Protein AF-0000000065853116 (afdb_homodimer)

Structure (mmCIF, N/CA/C/O backbone):
data_AF-0000000065853116-model_v1
#
loop_
_entity.id
_entity.type
_entity.pdbx_description
1 polymer 'Diaminopimelate epimerase'
#
loop_
_atom_site.group_PDB
_atom_site.id
_atom_site.type_symbol
_atom_site.label_atom_id
_atom_site.label_alt_id
_atom_site.label_comp_id
_atom_site.label_asym_id
_atom_site.label_entity_id
_atom_site.label_seq_id
_atom_site.pdbx_PDB_ins_code
_atom_site.Cartn_x
_atom_site.Cartn_y
_atom_site.Cartn_z
_atom_site.occupancy
_atom_site.B_iso_or_equiv
_atom_site.auth_seq_id
_atom_site.auth_comp_id
_atom_site.auth_asym_id
_atom_site.auth_atom_id
_atom_site.pdbx_PDB_model_num
ATOM 1 N N . MET A 1 1 ? -15.156 -11.883 11.867 1 88.25 1 MET A N 1
ATOM 2 C CA . MET A 1 1 ? -15.969 -10.719 12.195 1 88.25 1 MET A CA 1
ATOM 3 C C . MET A 1 1 ? -15.922 -9.688 11.078 1 88.25 1 MET A C 1
ATOM 5 O O . MET A 1 1 ? -14.898 -9.539 10.414 1 88.25 1 MET A O 1
ATOM 9 N N . GLU A 1 2 ? -17.016 -9.008 10.891 1 94.56 2 GLU A N 1
ATOM 10 C CA . GLU A 1 2 ? -17.094 -7.969 9.875 1 94.56 2 GLU A CA 1
ATOM 11 C C . GLU A 1 2 ? -17.078 -6.578 10.5 1 94.56 2 GLU A C 1
ATOM 13 O O . GLU A 1 2 ? -17.859 -6.289 11.406 1 94.56 2 GLU A O 1
ATOM 18 N N . ILE A 1 3 ? -16.188 -5.777 10.094 1 97.81 3 ILE A N 1
ATOM 19 C CA . ILE A 1 3 ? -16.047 -4.422 10.617 1 97.81 3 ILE A CA 1
ATOM 20 C C . ILE A 1 3 ? -16.344 -3.41 9.508 1 97.81 3 ILE A C 1
ATOM 22 O O . ILE A 1 3 ? -15.609 -3.35 8.508 1 97.81 3 ILE A O 1
ATOM 26 N N . LYS A 1 4 ? -17.406 -2.596 9.711 1 98.44 4 LYS A N 1
ATOM 27 C CA . LYS A 1 4 ? -17.656 -1.528 8.742 1 98.44 4 LYS A CA 1
ATOM 28 C C . LYS A 1 4 ? -16.516 -0.498 8.766 1 98.44 4 LYS A C 1
ATOM 30 O O . LYS A 1 4 ? -16.031 -0.136 9.828 1 98.44 4 LYS A O 1
ATOM 35 N N . PHE A 1 5 ? -16.078 -0.016 7.527 1 98.69 5 PHE A N 1
ATOM 36 C CA . PHE A 1 5 ? -14.984 0.952 7.48 1 98.69 5 PHE A CA 1
ATOM 37 C C . PHE A 1 5 ? -15.188 1.94 6.34 1 98.69 5 PHE A C 1
ATOM 39 O O . PHE A 1 5 ? -16 1.706 5.445 1 98.69 5 PHE A O 1
ATOM 46 N N . LYS A 1 6 ? -14.555 3.025 6.418 1 98.69 6 LYS A N 1
ATOM 47 C CA . LYS A 1 6 ? -14.305 3.951 5.316 1 98.69 6 LYS A CA 1
ATOM 48 C C . LYS A 1 6 ? -12.812 4.238 5.164 1 98.69 6 LYS A C 1
ATOM 50 O O . LYS A 1 6 ? -12.102 4.406 6.16 1 98.69 6 LYS A O 1
ATOM 55 N N . LYS A 1 7 ? -12.297 4.23 3.941 1 98.81 7 LYS A N 1
ATOM 56 C CA . LYS A 1 7 ? -10.938 4.656 3.641 1 98.81 7 LYS A CA 1
ATOM 57 C C . LYS A 1 7 ? -10.922 6.059 3.037 1 98.81 7 LYS A C 1
ATOM 59 O O . LYS A 1 7 ? -11.711 6.363 2.141 1 98.81 7 LYS A O 1
ATOM 64 N N . MET A 1 8 ? -10.094 6.898 3.541 1 98.56 8 MET A N 1
ATOM 65 C CA . MET A 1 8 ? -10 8.297 3.146 1 98.56 8 MET A CA 1
ATOM 66 C C . MET A 1 8 ? -8.547 8.742 3.033 1 98.56 8 MET A C 1
ATOM 68 O O . MET A 1 8 ? -7.645 8.062 3.516 1 98.56 8 MET A O 1
ATOM 72 N N . HIS A 1 9 ? -8.352 9.867 2.377 1 98.06 9 HIS A N 1
ATOM 73 C CA . HIS A 1 9 ? -7.012 10.445 2.412 1 98.06 9 HIS A CA 1
ATOM 74 C C . HIS A 1 9 ? -7.07 11.969 2.508 1 98.06 9 HIS A C 1
ATOM 76 O O . HIS A 1 9 ? -8.023 12.586 2.031 1 98.06 9 HIS A O 1
ATOM 82 N N . GLY A 1 10 ? -6.184 12.531 3.176 1 97.69 10 GLY A N 1
ATOM 83 C CA . GLY A 1 10 ? -5.863 13.953 3.166 1 97.69 10 GLY A CA 1
ATOM 84 C C . GLY A 1 10 ? -4.578 14.266 2.422 1 97.69 10 GLY A C 1
ATOM 85 O O . GLY A 1 10 ? -3.49 14.211 2.998 1 97.69 10 GLY A O 1
ATOM 86 N N . THR A 1 11 ? -4.758 14.633 1.209 1 97.06 11 THR A N 1
ATOM 87 C CA . THR A 1 11 ? -3.641 14.945 0.327 1 97.06 11 THR A CA 1
ATOM 88 C C . THR A 1 11 ? -2.678 13.766 0.232 1 97.06 11 THR A C 1
ATOM 90 O O . THR A 1 11 ? -1.46 13.945 0.316 1 97.06 11 THR A O 1
ATOM 93 N N . GLY A 1 12 ? -3.174 12.578 0.179 1 96.81 12 GLY A N 1
ATOM 94 C CA . GLY A 1 12 ? -2.365 11.398 -0.083 1 96.81 12 GLY A CA 1
ATOM 95 C C . GLY A 1 12 ? -2.016 10.625 1.173 1 96.81 12 GLY A C 1
ATOM 96 O O . GLY A 1 12 ? -1.576 9.477 1.098 1 96.81 12 GLY A O 1
ATOM 97 N N . ASN A 1 13 ? -2.045 11.25 2.359 1 96.75 13 ASN A N 1
ATOM 98 C CA . ASN A 1 13 ? -1.988 10.531 3.629 1 96.75 13 ASN A CA 1
ATOM 99 C C . ASN A 1 13 ? -3.316 9.852 3.949 1 96.75 13 ASN A C 1
ATOM 101 O O . ASN A 1 13 ? -4.336 10.523 4.129 1 96.75 13 ASN A O 1
ATOM 105 N N . ASP A 1 14 ? -3.299 8.461 3.945 1 97.88 14 ASP A N 1
ATOM 106 C CA . ASP A 1 14 ? -4.586 7.777 3.928 1 97.88 14 ASP A CA 1
ATOM 107 C C . ASP A 1 14 ? -4.828 7.023 5.234 1 97.88 14 ASP A C 1
ATOM 109 O O . ASP A 1 14 ? -3.877 6.637 5.918 1 97.88 14 ASP A O 1
ATOM 113 N N . PHE A 1 15 ? -6.172 6.848 5.535 1 98.56 15 PHE A N 1
ATOM 114 C CA . PHE A 1 15 ? -6.598 6.336 6.832 1 98.56 15 PHE A CA 1
ATOM 115 C C . PHE A 1 15 ? -7.828 5.445 6.688 1 98.56 15 PHE A C 1
ATOM 117 O O . PHE A 1 15 ? -8.641 5.648 5.785 1 98.56 15 PHE A O 1
ATOM 124 N N . ILE A 1 16 ? -7.898 4.5 7.586 1 98.81 16 ILE A N 1
ATOM 125 C CA . ILE A 1 16 ? -9.117 3.719 7.773 1 98.81 16 ILE A CA 1
ATOM 126 C C . ILE A 1 16 ? -9.906 4.27 8.961 1 98.81 16 ILE A C 1
ATOM 128 O O . ILE A 1 16 ? -9.344 4.469 10.047 1 98.81 16 ILE A O 1
ATOM 132 N N . MET A 1 17 ? -11.172 4.566 8.719 1 98.75 17 MET A N 1
ATOM 133 C CA . MET A 1 17 ? -12.078 5.062 9.742 1 98.75 17 MET A CA 1
ATOM 134 C C . MET A 1 17 ? -13.062 3.98 10.172 1 98.75 17 MET A C 1
ATOM 136 O O . MET A 1 17 ? -13.695 3.346 9.328 1 98.75 17 MET A O 1
ATOM 140 N N . ILE A 1 18 ? -13.219 3.795 11.469 1 98.62 18 ILE A N 1
ATOM 141 C CA . ILE A 1 18 ? -14.25 2.881 11.945 1 98.62 18 ILE A CA 1
ATOM 142 C C . ILE A 1 18 ? -14.961 3.484 13.156 1 98.62 18 ILE A C 1
ATOM 144 O O . ILE A 1 18 ? -14.414 4.359 13.828 1 98.62 18 ILE A O 1
ATOM 148 N N . TYR A 1 19 ? -16.172 3.016 13.398 1 98.44 19 TYR A N 1
ATOM 149 C CA . TYR A 1 19 ? -16.875 3.322 14.633 1 98.44 19 TYR A CA 1
ATOM 150 C C . TYR A 1 19 ? -16.438 2.396 15.758 1 98.44 19 TYR A C 1
ATOM 152 O O . TYR A 1 19 ? -16.219 1.2 15.539 1 98.44 19 TYR A O 1
ATOM 160 N N . TYR A 1 20 ? -16.344 2.969 16.875 1 98.19 20 TYR A N 1
ATOM 161 C CA . TYR A 1 20 ? -16.062 2.146 18.062 1 98.19 20 TYR A CA 1
ATOM 162 C C . TYR A 1 20 ? -17.062 0.993 18.156 1 98.19 20 TYR A C 1
ATOM 164 O O . TYR A 1 20 ? -16.672 -0.134 18.484 1 98.19 20 TYR A O 1
ATOM 172 N N . GLU A 1 21 ? -18.297 1.198 17.828 1 97.19 21 GLU A N 1
ATOM 173 C CA . GLU A 1 21 ? -19.375 0.216 17.953 1 97.19 21 GLU A CA 1
ATOM 174 C C . GLU A 1 21 ? -19.141 -0.973 17.016 1 97.19 21 GLU A C 1
ATOM 176 O O . GLU A 1 21 ? -19.625 -2.076 17.281 1 97.19 21 GLU A O 1
ATOM 181 N N . ASP A 1 22 ? -18.438 -0.787 15.938 1 96.5 22 ASP A N 1
ATOM 182 C CA . ASP A 1 22 ? -18.188 -1.862 14.984 1 96.5 22 ASP A CA 1
ATOM 183 C C . ASP A 1 22 ? -17.047 -2.766 15.445 1 96.5 22 ASP A C 1
ATOM 185 O O . ASP A 1 22 ? -16.891 -3.883 14.945 1 96.5 22 ASP A O 1
ATOM 189 N N . TYR A 1 23 ? -16.25 -2.281 16.359 1 96.81 23 TYR A N 1
ATOM 190 C CA . TYR A 1 23 ? -15.164 -3.047 16.969 1 96.81 23 TYR A CA 1
ATOM 191 C C . TYR A 1 23 ? -14.891 -2.57 18.391 1 96.81 23 TYR A C 1
ATOM 193 O O . TYR A 1 23 ? -13.859 -1.96 18.672 1 96.81 23 TYR A O 1
ATOM 201 N N . PRO A 1 24 ? -15.727 -2.918 19.359 1 96.06 24 PRO A N 1
ATOM 202 C CA . PRO A 1 24 ? -15.656 -2.369 20.719 1 96.06 24 PRO A CA 1
ATOM 203 C C . PRO A 1 24 ? -14.641 -3.096 21.594 1 96.06 24 PRO A C 1
ATOM 205 O O . PRO A 1 24 ? -14.945 -3.449 22.734 1 96.06 24 PRO A O 1
ATOM 208 N N . PHE A 1 25 ? -13.406 -3.342 21.094 1 96 25 PHE A N 1
ATOM 209 C CA . PHE A 1 25 ? -12.336 -4.031 21.812 1 96 25 PHE A CA 1
ATOM 210 C C . PHE A 1 25 ? -11.086 -3.166 21.875 1 96 25 PHE A C 1
ATOM 212 O O . PHE A 1 25 ? -10.086 -3.457 21.219 1 96 25 PHE A O 1
ATOM 219 N N . GLU A 1 26 ? -11.102 -2.191 22.75 1 95.69 26 GLU A N 1
ATOM 220 C CA . GLU A 1 26 ? -10.055 -1.177 22.844 1 95.69 26 GLU A CA 1
ATOM 221 C C . GLU A 1 26 ? -8.688 -1.813 23.062 1 95.69 26 GLU A C 1
ATOM 223 O O . GLU A 1 26 ? -7.672 -1.307 22.578 1 95.69 26 GLU A O 1
ATOM 228 N N . GLN A 1 27 ? -8.641 -2.891 23.781 1 95.69 27 GLN A N 1
ATOM 229 C CA . GLN A 1 27 ? -7.383 -3.555 24.109 1 95.69 27 GLN A CA 1
ATOM 230 C C . GLN A 1 27 ? -6.73 -4.133 22.844 1 95.69 27 GLN A C 1
ATOM 232 O O . GLN A 1 27 ? -5.559 -4.52 22.875 1 95.69 27 GLN A O 1
ATOM 237 N N . HIS A 1 28 ? -7.488 -4.211 21.75 1 96.62 28 HIS A N 1
ATOM 238 C CA . HIS A 1 28 ? -6.965 -4.828 20.547 1 96.62 28 HIS A CA 1
ATOM 239 C C . HIS A 1 28 ? -6.809 -3.805 19.422 1 96.62 28 HIS A C 1
ATOM 241 O O . HIS A 1 28 ? -6.602 -4.168 18.266 1 96.62 28 HIS A O 1
ATOM 247 N N . PHE A 1 29 ? -6.898 -2.496 19.75 1 97.75 29 PHE A N 1
ATOM 248 C CA . PHE A 1 29 ? -6.816 -1.467 18.719 1 97.75 29 PHE A CA 1
ATOM 249 C C . PHE A 1 29 ? -5.453 -1.484 18.031 1 97.75 29 PHE A C 1
ATOM 251 O O . PHE A 1 29 ? -5.355 -1.314 16.828 1 97.75 29 PHE A O 1
ATOM 258 N N . ASN A 1 30 ? -4.387 -1.669 18.812 1 97.75 30 ASN A N 1
ATOM 259 C CA . ASN A 1 30 ? -3.035 -1.712 18.266 1 97.75 30 ASN A CA 1
ATOM 260 C C . ASN A 1 30 ? -2.881 -2.838 17.25 1 97.75 30 ASN A C 1
ATOM 262 O O . ASN A 1 30 ? -2.33 -2.633 16.172 1 97.75 30 ASN A O 1
ATOM 266 N N . GLN A 1 31 ? -3.377 -3.984 17.625 1 97.38 31 GLN A N 1
ATOM 267 C CA . GLN A 1 31 ? -3.291 -5.137 16.734 1 97.38 31 GLN A CA 1
ATOM 268 C C . GLN A 1 31 ? -4.156 -4.938 15.484 1 97.38 31 GLN A C 1
ATOM 270 O O . GLN A 1 31 ? -3.742 -5.277 14.375 1 97.38 31 GLN A O 1
ATOM 275 N N . LEU A 1 32 ? -5.367 -4.414 15.68 1 97.75 32 LEU A N 1
ATOM 276 C CA . LEU A 1 32 ? -6.254 -4.141 14.555 1 97.75 32 LEU A CA 1
ATOM 277 C C . LEU A 1 32 ? -5.586 -3.205 13.555 1 97.75 32 LEU A C 1
ATOM 279 O O . LEU A 1 32 ? -5.664 -3.422 12.344 1 97.75 32 LEU A O 1
ATOM 283 N N . ALA A 1 33 ? -4.922 -2.207 14.078 1 98.12 33 ALA A N 1
ATOM 284 C CA . ALA A 1 33 ? -4.25 -1.241 13.219 1 98.12 33 ALA A CA 1
ATOM 285 C C . ALA A 1 33 ? -3.211 -1.928 12.336 1 98.12 33 ALA A C 1
ATOM 287 O O . ALA A 1 33 ? -3.158 -1.685 11.125 1 98.12 33 ALA A O 1
ATOM 288 N N . LYS A 1 34 ? -2.41 -2.791 12.93 1 97.62 34 LYS A N 1
ATOM 289 C CA . LYS A 1 34 ? -1.388 -3.516 12.18 1 97.62 34 LYS A CA 1
ATOM 290 C C . LYS A 1 34 ? -2.014 -4.367 11.078 1 97.62 34 LYS A C 1
ATOM 292 O O . LYS A 1 34 ? -1.512 -4.398 9.953 1 97.62 34 LYS A O 1
ATOM 297 N N . GLU A 1 35 ? -3.109 -4.977 11.352 1 97.38 35 GLU A N 1
ATOM 298 C CA . GLU A 1 35 ? -3.738 -5.902 10.422 1 97.38 35 GLU A CA 1
ATOM 299 C C . GLU A 1 35 ? -4.445 -5.156 9.289 1 97.38 35 GLU A C 1
ATOM 301 O O . GLU A 1 35 ? -4.219 -5.441 8.117 1 97.38 35 GLU A O 1
ATOM 306 N N . VAL A 1 36 ? -5.246 -4.168 9.664 1 98.12 36 VAL A N 1
ATOM 307 C CA . VAL A 1 36 ? -6.109 -3.514 8.688 1 98.12 36 VAL A CA 1
ATOM 308 C C . VAL A 1 36 ? -5.277 -2.607 7.785 1 98.12 36 VAL A C 1
ATOM 310 O O . VAL A 1 36 ? -5.578 -2.455 6.598 1 98.12 36 VAL A O 1
ATOM 313 N N . CYS A 1 37 ? -4.18 -2.09 8.312 1 98.12 37 CYS A N 1
ATOM 314 C CA . CYS A 1 37 ? -3.369 -1.147 7.551 1 98.12 37 CYS A CA 1
ATOM 315 C C . CYS A 1 37 ? -2.344 -1.879 6.695 1 98.12 37 CYS A C 1
ATOM 317 O O . CYS A 1 37 ? -1.676 -1.268 5.859 1 98.12 37 CYS A O 1
ATOM 319 N N . HIS A 1 38 ? -2.213 -3.189 6.867 1 97.31 38 HIS A N 1
ATOM 320 C CA . HIS A 1 38 ? -1.254 -3.938 6.062 1 97.31 38 HIS A CA 1
ATOM 321 C C . HIS A 1 38 ? -1.649 -3.936 4.59 1 97.31 38 HIS A C 1
ATOM 323 O O . HIS A 1 38 ? -2.748 -4.371 4.238 1 97.31 38 HIS A O 1
ATOM 329 N N . ARG A 1 39 ? -0.796 -3.516 3.762 1 96.88 39 ARG A N 1
ATOM 330 C CA . ARG A 1 39 ? -1.109 -3.234 2.365 1 96.88 39 ARG A CA 1
ATOM 331 C C . ARG A 1 39 ? -1.479 -4.516 1.62 1 96.88 39 ARG A C 1
ATOM 333 O O . ARG A 1 39 ? -2.32 -4.492 0.719 1 96.88 39 ARG A O 1
ATOM 340 N N . HIS A 1 40 ? -0.944 -5.652 1.996 1 97.25 40 HIS A N 1
ATOM 341 C CA . HIS A 1 40 ? -1.102 -6.875 1.223 1 97.25 40 HIS A CA 1
ATOM 342 C C . HIS A 1 40 ? -2.125 -7.809 1.866 1 97.25 40 HIS A C 1
ATOM 344 O O . HIS A 1 40 ? -2.844 -8.523 1.167 1 97.25 40 HIS A O 1
ATOM 350 N N . PHE A 1 41 ? -2.17 -7.82 3.186 1 97.44 41 PHE A N 1
ATOM 351 C CA . PHE A 1 41 ? -3.02 -8.773 3.893 1 97.44 41 PHE A CA 1
ATOM 352 C C . PHE A 1 41 ? -4.234 -8.07 4.488 1 97.44 41 PHE A C 1
ATOM 354 O O . PHE A 1 41 ? -5.176 -8.727 4.945 1 97.44 41 PHE A O 1
ATOM 361 N N . GLY A 1 42 ? -4.215 -6.734 4.52 1 98.06 42 GLY A N 1
ATOM 362 C CA . GLY A 1 42 ? -5.305 -5.879 4.957 1 98.06 42 GLY A CA 1
ATOM 363 C C . GLY A 1 42 ? -5.766 -4.91 3.885 1 98.06 42 GLY A C 1
ATOM 364 O O . GLY A 1 42 ? -5.469 -5.098 2.703 1 98.06 42 GLY A O 1
ATOM 365 N N . ILE A 1 43 ? -6.512 -3.898 4.289 1 98.5 43 ILE A N 1
ATOM 366 C CA . ILE A 1 43 ? -7 -2.891 3.355 1 98.5 43 ILE A CA 1
ATOM 367 C C . ILE A 1 43 ? -5.836 -2.041 2.855 1 98.5 43 ILE A C 1
ATOM 369 O O . ILE A 1 43 ? -5.691 -1.818 1.651 1 98.5 43 ILE A O 1
ATOM 373 N N . GLY A 1 44 ? -4.977 -1.676 3.748 1 98.31 44 GLY A N 1
ATOM 374 C CA . GLY A 1 44 ? -3.846 -0.817 3.424 1 98.31 44 GLY A CA 1
ATOM 375 C C . GLY A 1 44 ? -4.109 0.648 3.715 1 98.31 44 GLY A C 1
ATOM 376 O O . GLY A 1 44 ? -4.996 1.256 3.109 1 98.31 44 GLY A O 1
ATOM 377 N N . ALA A 1 45 ? -3.324 1.209 4.605 1 98.25 45 ALA A N 1
ATOM 378 C CA . ALA A 1 45 ? -3.416 2.621 4.973 1 98.25 45 ALA A CA 1
ATOM 379 C C . ALA A 1 45 ? -2.236 3.041 5.844 1 98.25 45 ALA A C 1
ATOM 381 O O . ALA A 1 45 ? -1.469 2.195 6.309 1 98.25 45 ALA A O 1
ATOM 382 N N . ASP A 1 46 ? -2.113 4.332 6.047 1 96.69 46 ASP A N 1
ATOM 383 C CA . ASP A 1 46 ? -1.077 4.875 6.922 1 96.69 46 ASP A CA 1
ATOM 384 C C . ASP A 1 46 ? -1.479 4.758 8.391 1 96.69 46 ASP A C 1
ATOM 386 O O . ASP A 1 46 ? -0.622 4.77 9.273 1 96.69 46 ASP A O 1
ATOM 390 N N . GLY A 1 47 ? -2.809 4.684 8.586 1 97.56 47 GLY A N 1
ATOM 391 C CA . GLY A 1 47 ? -3.242 4.578 9.969 1 97.56 47 GLY A CA 1
ATOM 392 C C . GLY A 1 47 ? -4.711 4.23 10.109 1 97.56 47 GLY A C 1
ATOM 393 O O . GLY A 1 47 ? -5.445 4.207 9.125 1 97.56 47 GLY A O 1
ATOM 394 N N . LEU A 1 48 ? -5.086 3.953 11.367 1 98.5 48 LEU A N 1
ATOM 395 C CA . LEU A 1 48 ? -6.449 3.623 11.766 1 98.5 48 LEU A CA 1
ATOM 396 C C . LEU A 1 48 ? -6.992 4.656 12.75 1 98.5 48 LEU A C 1
ATOM 398 O O . LEU A 1 48 ? -6.312 5.02 13.711 1 98.5 48 LEU A O 1
ATOM 402 N N . MET A 1 49 ? -8.164 5.137 12.469 1 98.62 49 MET A N 1
ATOM 403 C CA . MET A 1 49 ? -8.836 6.055 13.383 1 98.62 49 MET A CA 1
ATOM 404 C C . MET A 1 49 ? -10.195 5.5 13.805 1 98.62 49 MET A C 1
ATOM 406 O O . MET A 1 49 ? -10.969 5.035 12.969 1 98.62 49 MET A O 1
ATOM 410 N N . ILE A 1 50 ? -10.445 5.555 15.039 1 98.69 50 ILE A N 1
ATOM 411 C CA . ILE A 1 50 ? -11.688 5.062 15.625 1 98.69 50 ILE A CA 1
ATOM 412 C C . ILE A 1 50 ? -12.469 6.223 16.234 1 98.69 50 ILE A C 1
ATOM 414 O O . ILE A 1 50 ? -11.922 7.008 17.016 1 98.69 50 ILE A O 1
ATOM 418 N N . VAL A 1 51 ? -13.672 6.355 15.859 1 98.5 51 VAL A N 1
ATOM 419 C CA . VAL A 1 51 ? -14.547 7.387 16.406 1 98.5 51 VAL A CA 1
ATOM 420 C C . VAL A 1 51 ? -15.258 6.855 17.641 1 98.5 51 VAL A C 1
ATOM 422 O O . VAL A 1 51 ? -15.883 5.793 17.609 1 98.5 51 VAL A O 1
ATOM 425 N N . LYS A 1 52 ? -15.172 7.605 18.625 1 97.94 52 LYS A N 1
ATOM 426 C CA . LYS A 1 52 ? -15.773 7.25 19.906 1 97.94 52 LYS A CA 1
ATOM 427 C C . LYS A 1 52 ? -16.516 8.438 20.516 1 97.94 52 LYS A C 1
ATOM 429 O O . LYS A 1 52 ? -16.297 9.586 20.109 1 97.94 52 LYS A O 1
ATOM 434 N N . GLU A 1 53 ? -17.359 8.125 21.469 1 97.5 53 GLU A N 1
ATOM 435 C CA . GLU A 1 53 ? -17.969 9.195 22.266 1 97.5 53 GLU A CA 1
ATOM 436 C C . GLU A 1 53 ? -16.953 9.844 23.188 1 97.5 53 GLU A C 1
ATOM 438 O O . GLU A 1 53 ? -15.969 9.211 23.578 1 97.5 53 GLU A O 1
ATOM 443 N N . SER A 1 54 ? -17.25 11.094 23.438 1 98.06 54 SER A N 1
ATOM 444 C CA . SER A 1 54 ? -16.359 11.836 24.344 1 98.06 54 SER A CA 1
ATOM 445 C C . SER A 1 54 ? -17.141 12.484 25.484 1 98.06 54 SER A C 1
ATOM 447 O O . SER A 1 54 ? -18.281 12.93 25.281 1 98.06 54 SER A O 1
ATOM 449 N N . SER A 1 55 ? -16.516 12.57 26.625 1 97.81 55 SER A N 1
ATOM 450 C CA . SER A 1 55 ? -17.109 13.273 27.75 1 97.81 55 SER A CA 1
ATOM 451 C C . SER A 1 55 ? -16.641 14.727 27.797 1 97.81 55 SER A C 1
ATOM 453 O O . SER A 1 55 ? -17.203 15.539 28.531 1 97.81 55 SER A O 1
ATOM 455 N N . VAL A 1 56 ? -15.727 15.172 27.016 1 98.06 56 VAL A N 1
ATOM 456 C CA . VAL A 1 56 ? -15.133 16.5 27.172 1 98.06 56 VAL A CA 1
ATOM 457 C C . VAL A 1 56 ? -15.195 17.25 25.859 1 98.06 56 VAL A C 1
ATOM 459 O O . VAL A 1 56 ? -14.852 18.438 25.797 1 98.06 56 VAL A O 1
ATOM 462 N N . ALA A 1 57 ? -15.516 16.609 24.766 1 98.25 57 ALA A N 1
ATOM 463 C CA . ALA A 1 57 ? -15.625 17.203 23.438 1 98.25 57 ALA A CA 1
ATOM 464 C C . ALA A 1 57 ? -16.844 16.656 22.688 1 98.25 57 ALA A C 1
ATOM 466 O O . ALA A 1 57 ? -17.594 15.844 23.234 1 98.25 57 ALA A O 1
ATOM 467 N N . ASP A 1 58 ? -17.047 17.109 21.453 1 98.31 58 ASP A N 1
ATOM 468 C CA . ASP A 1 58 ? -18.172 16.625 20.672 1 98.31 58 ASP A CA 1
ATOM 469 C C . ASP A 1 58 ? -17.984 15.156 20.281 1 98.31 58 ASP A C 1
ATOM 471 O O . ASP A 1 58 ? -18.969 14.414 20.156 1 98.31 58 ASP A O 1
ATOM 475 N N . VAL A 1 59 ? -16.766 14.789 20.031 1 98.38 59 VAL A N 1
ATOM 476 C CA . VAL A 1 59 ? -16.422 13.43 19.641 1 98.38 59 VAL A CA 1
ATOM 477 C C . VAL A 1 59 ? -14.977 13.125 20.016 1 98.38 59 VAL A C 1
ATOM 479 O O . VAL A 1 59 ? -14.203 14.039 20.297 1 98.38 59 VAL A O 1
ATOM 482 N N . GLN A 1 60 ? -14.625 11.844 20.047 1 98.25 60 GLN A N 1
ATOM 483 C CA . GLN A 1 60 ? -13.266 11.422 20.359 1 98.25 60 GLN A CA 1
ATOM 484 C C . GLN A 1 60 ? -12.656 10.641 19.203 1 98.25 60 GLN A C 1
ATOM 486 O O . GLN A 1 60 ? -13.328 9.812 18.578 1 98.25 60 GLN A O 1
ATOM 491 N N . MET A 1 61 ? -11.406 10.93 18.953 1 98 61 MET A N 1
ATOM 492 C CA . MET A 1 61 ? -10.617 10.234 17.953 1 98 61 MET A CA 1
ATOM 493 C C . MET A 1 61 ? -9.516 9.406 18.594 1 98 61 MET A C 1
ATOM 495 O O . MET A 1 61 ? -8.633 9.953 19.266 1 98 61 MET A O 1
ATOM 499 N N . LYS A 1 62 ? -9.547 8.141 18.438 1 98.19 62 LYS A N 1
ATOM 500 C CA . LYS A 1 62 ? -8.391 7.277 18.703 1 98.19 62 LYS A CA 1
ATOM 501 C C . LYS A 1 62 ? -7.617 6.988 17.422 1 98.19 62 LYS A C 1
ATOM 503 O O . LYS A 1 62 ? -8.172 6.441 16.469 1 98.19 62 LYS A O 1
ATOM 508 N N . TYR A 1 63 ? -6.375 7.359 17.438 1 97.75 63 TYR A N 1
ATOM 509 C CA . TYR A 1 63 ? -5.566 7.258 16.234 1 97.75 63 TYR A CA 1
ATOM 510 C C . TYR A 1 63 ? -4.395 6.309 16.438 1 97.75 63 TYR A C 1
ATOM 512 O O . TYR A 1 63 ? -3.637 6.445 17.391 1 97.75 63 TYR A O 1
ATOM 520 N N . PHE A 1 64 ? -4.219 5.352 15.531 1 97.88 64 PHE A N 1
ATOM 521 C CA . PHE A 1 64 ? -3.111 4.402 15.547 1 97.88 64 PHE A CA 1
ATOM 522 C C . PHE A 1 64 ? -2.375 4.41 14.219 1 97.88 64 PHE A C 1
ATOM 524 O O . PHE A 1 64 ? -3 4.395 13.156 1 97.88 64 PHE A O 1
ATOM 531 N N . ASN A 1 65 ? -1.042 4.43 14.273 1 95.44 65 ASN A N 1
ATOM 532 C CA . ASN A 1 65 ? -0.222 4.246 13.086 1 95.44 65 ASN A CA 1
ATOM 533 C C . ASN A 1 65 ? -0.319 2.816 12.555 1 95.44 65 ASN A C 1
ATOM 535 O O . ASN A 1 65 ? -0.797 1.922 13.25 1 95.44 65 ASN A O 1
ATOM 539 N N . SER A 1 66 ? 0.205 2.617 11.359 1 96.81 66 SER A N 1
ATOM 540 C CA . SER A 1 66 ? 0.135 1.305 10.727 1 96.81 66 SER A CA 1
ATOM 541 C C . SER A 1 66 ? 0.966 0.278 11.492 1 96.81 66 SER A C 1
ATOM 543 O O . SER A 1 66 ? 0.764 -0.929 11.336 1 96.81 66 SER A O 1
ATOM 545 N N . ASP A 1 67 ? 1.855 0.733 12.367 1 95.81 67 ASP A N 1
ATOM 546 C CA . ASP A 1 67 ? 2.666 -0.199 13.148 1 95.81 67 ASP A CA 1
ATOM 547 C C . ASP A 1 67 ? 1.995 -0.533 14.477 1 95.81 67 ASP A C 1
ATOM 549 O O . ASP A 1 67 ? 2.561 -1.257 15.297 1 95.81 67 ASP A O 1
ATOM 553 N N . GLY A 1 68 ? 0.908 0.06 14.68 1 97 68 GLY A N 1
ATOM 554 C CA . GLY A 1 68 ? 0.132 -0.261 15.867 1 97 68 GLY A CA 1
ATOM 555 C C . GLY A 1 68 ? 0.332 0.73 17 1 97 68 GLY A C 1
ATOM 556 O O . GLY A 1 68 ? -0.388 0.692 18 1 97 68 GLY A O 1
ATOM 557 N N . SER A 1 69 ? 1.269 1.627 16.844 1 95.56 69 SER A N 1
ATOM 558 C CA . SER A 1 69 ? 1.494 2.609 17.906 1 95.56 69 SER A CA 1
ATOM 559 C C . SER A 1 69 ? 0.39 3.662 17.922 1 95.56 69 SER A C 1
ATOM 561 O O . SER A 1 69 ? -0.06 4.117 16.875 1 95.56 69 SER A O 1
ATOM 563 N N . GLU A 1 70 ? -0.04 3.965 19.078 1 95.56 70 GLU A N 1
ATOM 564 C CA . GLU A 1 70 ? -1.02 5.039 19.219 1 95.56 70 GLU A CA 1
ATOM 565 C C . GLU A 1 70 ? -0.369 6.406 19.031 1 95.56 70 GLU A C 1
ATOM 567 O O . GLU A 1 70 ? 0.734 6.648 19.516 1 95.56 70 GLU A O 1
ATOM 572 N N . ALA A 1 71 ? -0.998 7.223 18.297 1 90.44 71 ALA A N 1
ATOM 573 C CA . ALA A 1 71 ? -0.445 8.539 18 1 90.44 71 ALA A CA 1
ATOM 574 C C . ALA A 1 71 ? -1.392 9.648 18.469 1 90.44 71 ALA A C 1
ATOM 576 O O . ALA A 1 71 ? -2.584 9.406 18.672 1 90.44 71 ALA A O 1
ATOM 577 N N . GLY A 1 72 ? -0.827 10.766 18.703 1 83.38 72 GLY A N 1
ATOM 578 C CA . GLY A 1 72 ? -1.604 11.883 19.219 1 83.38 72 GLY A CA 1
ATOM 579 C C . GLY A 1 72 ? -2.469 12.547 18.172 1 83.38 72 GLY A C 1
ATOM 580 O O . GLY A 1 72 ? -3.697 12.562 18.281 1 83.38 72 GLY A O 1
ATOM 581 N N . MET A 1 73 ? -1.812 13.305 17.344 1 76.94 73 MET A N 1
ATOM 582 C CA . MET A 1 73 ? -2.549 14.047 16.328 1 76.94 73 MET A CA 1
ATOM 583 C C . MET A 1 73 ? -1.789 14.055 15.008 1 76.94 73 MET A C 1
ATOM 585 O O . MET A 1 73 ? -0.557 14.078 14.992 1 76.94 73 MET A O 1
ATOM 589 N N . CYS A 1 74 ? -2.547 13.93 13.938 1 88.38 74 CYS A N 1
ATOM 590 C CA . CYS A 1 74 ? -2.082 14.031 12.562 1 88.38 74 CYS A CA 1
ATOM 591 C C . CYS A 1 74 ? -2.912 15.039 11.773 1 88.38 74 CYS A C 1
ATOM 593 O O . CYS A 1 74 ? -4.125 14.867 11.633 1 88.38 74 CYS A O 1
ATOM 595 N N . GLY A 1 75 ? -2.268 16.078 11.289 1 92.06 75 GLY A N 1
ATOM 596 C CA . GLY A 1 75 ? -2.982 17.125 10.578 1 92.06 75 GLY A CA 1
ATOM 597 C C . GLY A 1 75 ? -3.811 16.594 9.422 1 92.06 75 GLY A C 1
ATOM 598 O O . GLY A 1 75 ? -4.938 17.047 9.203 1 92.06 75 GLY A O 1
ATOM 599 N N . ASN A 1 76 ? -3.277 15.711 8.688 1 95.12 76 ASN A N 1
ATOM 600 C CA . ASN A 1 76 ? -4 15.109 7.566 1 95.12 76 ASN A CA 1
ATOM 601 C C . ASN A 1 76 ? -5.137 14.211 8.055 1 95.12 76 ASN A C 1
ATOM 603 O O . ASN A 1 76 ? -6.246 14.273 7.52 1 95.12 76 ASN A O 1
ATOM 607 N N . GLY A 1 77 ? -4.832 13.477 9.086 1 96.62 77 GLY A N 1
ATOM 608 C CA . GLY A 1 77 ? -5.805 12.539 9.609 1 96.62 77 GLY A CA 1
ATOM 609 C C . GLY A 1 77 ? -7.016 13.211 10.227 1 96.62 77 GLY A C 1
ATOM 610 O O . GLY A 1 77 ? -8.148 12.766 10.039 1 96.62 77 GLY A O 1
ATOM 611 N N . ILE A 1 78 ? -6.738 14.234 10.977 1 97.06 78 ILE A N 1
ATOM 612 C CA . ILE A 1 78 ? -7.844 14.883 11.68 1 97.06 78 ILE A CA 1
ATOM 613 C C . ILE A 1 78 ? -8.773 15.547 10.672 1 97.06 78 ILE A C 1
ATOM 615 O O . ILE A 1 78 ? -9.977 15.688 10.922 1 97.06 78 ILE A O 1
ATOM 619 N N . ARG A 1 79 ? -8.234 15.969 9.531 1 98.12 79 ARG A N 1
ATOM 620 C CA . ARG A 1 79 ? -9.109 16.484 8.484 1 98.12 79 ARG A CA 1
ATOM 621 C C . ARG A 1 79 ? -10.023 15.383 7.941 1 98.12 79 ARG A C 1
ATOM 623 O O . ARG A 1 79 ? -11.219 15.602 7.754 1 98.12 79 ARG A O 1
ATOM 630 N N . CYS A 1 80 ? -9.453 14.211 7.703 1 98.5 80 CYS A N 1
ATOM 631 C CA . CYS A 1 80 ? -10.266 13.07 7.281 1 98.5 80 CYS A CA 1
ATOM 632 C C . CYS A 1 80 ? -11.312 12.727 8.336 1 98.5 80 CYS A C 1
ATOM 634 O O . CYS A 1 80 ? -12.477 12.477 8.008 1 98.5 80 CYS A O 1
ATOM 636 N N . PHE A 1 81 ? -10.867 12.75 9.609 1 98.56 81 PHE A N 1
ATOM 637 C CA . PHE A 1 81 ? -11.758 12.43 10.727 1 98.56 81 PHE A CA 1
ATOM 638 C C . PHE A 1 81 ? -12.922 13.414 10.789 1 98.56 81 PHE A C 1
ATOM 640 O O . PHE A 1 81 ? -14.07 13.008 10.945 1 98.56 81 PHE A O 1
ATOM 647 N N . ALA A 1 82 ? -12.633 14.648 10.641 1 98.5 82 ALA A N 1
ATOM 648 C CA . ALA A 1 82 ? -13.656 15.688 10.664 1 98.5 82 ALA A CA 1
ATOM 649 C C . ALA A 1 82 ? -14.68 15.477 9.555 1 98.5 82 ALA A C 1
ATOM 651 O O . ALA A 1 82 ? -15.883 15.562 9.789 1 98.5 82 ALA A O 1
ATOM 652 N N . LYS A 1 83 ? -14.18 15.281 8.344 1 98.56 83 LYS A N 1
ATOM 653 C CA . LYS A 1 83 ? -15.086 15 7.238 1 98.56 83 LYS A CA 1
ATOM 654 C C . LYS A 1 83 ? -15.977 13.797 7.539 1 98.56 83 LYS A C 1
ATOM 656 O O . LYS A 1 83 ? -17.188 13.836 7.301 1 98.56 83 LYS A O 1
ATOM 661 N N . PHE A 1 84 ? -15.391 12.758 8.055 1 98.62 84 PHE A N 1
ATOM 662 C CA . PHE A 1 84 ? -16.109 11.516 8.344 1 98.62 84 PHE A CA 1
ATOM 663 C C . PHE A 1 84 ? -17.25 11.766 9.328 1 98.62 84 PHE A C 1
ATOM 665 O O . PHE A 1 84 ? -18.391 11.43 9.039 1 98.62 84 PHE A O 1
ATOM 672 N N . VAL A 1 85 ? -16.938 12.383 10.461 1 98.5 85 VAL A N 1
ATOM 673 C CA . VAL A 1 85 ? -17.938 12.508 11.516 1 98.5 85 VAL A CA 1
ATOM 674 C C . VAL A 1 85 ? -19.016 13.492 11.086 1 98.5 85 VAL A C 1
ATOM 676 O O . VAL A 1 85 ? -20.188 13.336 11.445 1 98.5 85 VAL A O 1
ATOM 679 N N . TYR A 1 86 ? -18.641 14.5 10.312 1 98.44 86 TYR A N 1
ATOM 680 C CA . TYR A 1 86 ? -19.625 15.445 9.812 1 98.44 86 TYR A CA 1
ATOM 681 C C . TYR A 1 86 ? -20.516 14.812 8.75 1 98.44 86 TYR A C 1
ATOM 683 O O . TYR A 1 86 ? -21.75 14.844 8.852 1 98.44 86 TYR A O 1
ATOM 691 N N . ASP A 1 87 ? -19.906 14.203 7.723 1 98 87 ASP A N 1
ATOM 692 C CA . ASP A 1 87 ? -20.625 13.633 6.594 1 98 87 ASP A CA 1
ATOM 693 C C . ASP A 1 87 ? -21.562 12.508 7.055 1 98 87 ASP A C 1
ATOM 695 O O . ASP A 1 87 ? -22.625 12.297 6.473 1 98 87 ASP A O 1
ATOM 699 N N . GLU A 1 88 ? -21.125 11.836 8.109 1 97.12 88 GLU A N 1
ATOM 700 C CA . GLU A 1 88 ? -21.906 10.711 8.609 1 97.12 88 GLU A CA 1
ATOM 701 C C . GLU A 1 88 ? -22.969 11.172 9.609 1 97.12 88 GLU A C 1
ATOM 703 O O . GLU A 1 88 ? -23.75 10.367 10.117 1 97.12 88 GLU A O 1
ATOM 708 N N . GLY A 1 89 ? -22.953 12.391 9.961 1 97.06 89 GLY A N 1
ATOM 709 C CA . GLY A 1 89 ? -24.016 12.984 10.75 1 97.06 89 GLY A CA 1
ATOM 710 C C . GLY A 1 89 ? -23.797 12.875 12.25 1 97.06 89 GLY A C 1
ATOM 711 O O . GLY A 1 89 ? -24.703 13.086 13.039 1 97.06 89 GLY A O 1
ATOM 712 N N . LEU A 1 90 ? -22.594 12.484 12.633 1 97 90 LEU A N 1
ATOM 713 C CA . LEU A 1 90 ? -22.281 12.391 14.055 1 97 90 LEU A CA 1
ATOM 714 C C . LEU A 1 90 ? -22.156 13.781 14.68 1 97 90 LEU A C 1
ATOM 716 O O . LEU A 1 90 ? -22.406 13.945 15.875 1 97 90 LEU A O 1
ATOM 720 N N . VAL A 1 91 ? -21.656 14.703 13.844 1 96.38 91 VAL A N 1
ATOM 721 C CA . VAL A 1 91 ? -21.609 16.109 14.203 1 96.38 91 VAL A CA 1
ATOM 722 C C . VAL A 1 91 ? -22.328 16.938 13.141 1 96.38 91 VAL A C 1
ATOM 724 O O . VAL A 1 91 ? -22.203 16.672 11.945 1 96.38 91 VAL A O 1
ATOM 727 N N . LYS A 1 92 ? -22.984 18 13.523 1 93 92 LYS A N 1
ATOM 728 C CA . LYS A 1 92 ? -23.781 18.781 12.578 1 93 92 LYS A CA 1
ATOM 729 C C . LYS A 1 92 ? -23.344 20.234 12.531 1 93 92 LYS A C 1
ATOM 731 O O . LYS A 1 92 ? -23.766 21 11.664 1 93 92 LYS A O 1
ATOM 736 N N . LYS A 1 93 ? -22.516 20.562 13.5 1 95.5 93 LYS A N 1
ATOM 737 C CA . LYS A 1 93 ? -22.047 21.953 13.508 1 95.5 93 LYS A CA 1
ATOM 738 C C . LYS A 1 93 ? -20.766 22.094 12.68 1 95.5 93 LYS A C 1
ATOM 740 O O . LYS A 1 93 ? -19.922 21.219 12.68 1 95.5 93 LYS A O 1
ATOM 745 N N . GLU A 1 94 ? -20.578 23.203 12.078 1 96.69 94 GLU A N 1
ATOM 746 C CA . GLU A 1 94 ? -19.422 23.469 11.227 1 96.69 94 GLU A CA 1
ATOM 747 C C . GLU A 1 94 ? -18.156 23.688 12.055 1 96.69 94 GLU A C 1
ATOM 749 O O . GLU A 1 94 ? -17.047 23.594 11.531 1 96.69 94 GLU A O 1
ATOM 754 N N . ILE A 1 95 ? -18.375 24.172 13.242 1 98.12 95 ILE A N 1
ATOM 755 C CA . ILE A 1 95 ? -17.281 24.266 14.211 1 98.12 95 ILE A CA 1
ATOM 756 C C . ILE A 1 95 ? -17.516 23.297 15.359 1 98.12 95 ILE A C 1
ATOM 758 O O . ILE A 1 95 ? -18.578 23.328 16 1 98.12 95 ILE A O 1
ATOM 762 N N . PHE A 1 96 ? -16.609 22.375 15.594 1 98.12 96 PHE A N 1
ATOM 763 C CA . PHE A 1 96 ? -16.781 21.391 16.656 1 98.12 96 PHE A CA 1
ATOM 764 C C . PHE A 1 96 ? -15.438 20.953 17.219 1 98.12 96 PHE A C 1
ATOM 766 O O . PHE A 1 96 ? -14.391 21.297 16.672 1 98.12 96 PHE A O 1
ATOM 773 N N . THR A 1 97 ? -15.531 20.234 18.359 1 98 97 THR A N 1
ATOM 774 C CA . THR A 1 97 ? -14.32 19.844 19.062 1 98 97 THR A CA 1
ATOM 775 C C . THR A 1 97 ? -14.102 18.344 18.984 1 98 97 THR A C 1
ATOM 777 O O . THR A 1 97 ? -15.062 17.562 18.969 1 98 97 THR A O 1
ATOM 780 N N . VAL A 1 98 ? -12.859 17.953 18.922 1 97.81 98 VAL A N 1
ATOM 781 C CA . VAL A 1 98 ? -12.453 16.547 18.891 1 97.81 98 VAL A CA 1
ATOM 782 C C . VAL A 1 98 ? -11.461 16.266 20.016 1 97.81 98 VAL A C 1
ATOM 784 O O . VAL A 1 98 ? -10.438 16.953 20.125 1 97.81 98 VAL A O 1
ATOM 787 N N . GLU A 1 99 ? -11.812 15.336 20.828 1 97.69 99 GLU A N 1
ATOM 788 C CA . GLU A 1 99 ? -10.867 14.828 21.828 1 97.69 99 GLU A CA 1
ATOM 789 C C . GLU A 1 99 ? -9.82 13.922 21.188 1 97.69 99 GLU A C 1
ATOM 791 O O . GLU A 1 99 ? -10.164 12.961 20.5 1 97.69 99 GLU A O 1
ATOM 796 N N . THR A 1 100 ? -8.562 14.227 21.328 1 96.06 100 THR A N 1
ATOM 797 C CA . THR A 1 100 ? -7.449 13.43 20.828 1 96.06 100 THR A CA 1
ATOM 798 C C . THR A 1 100 ? -6.48 13.094 21.953 1 96.06 100 THR A C 1
ATOM 800 O O . THR A 1 100 ? -6.617 13.602 23.078 1 96.06 100 THR A O 1
ATOM 803 N N . LEU A 1 101 ? -5.543 12.195 21.625 1 93.69 101 LEU A N 1
ATOM 804 C CA . LEU A 1 101 ? -4.508 11.875 22.609 1 93.69 101 LEU A CA 1
ATOM 805 C C . LEU A 1 101 ? -3.695 13.117 22.953 1 93.69 101 LEU A C 1
ATOM 807 O O . LEU A 1 101 ? -3.178 13.227 24.078 1 93.69 101 LEU A O 1
ATOM 811 N N . SER A 1 102 ? -3.611 14.117 22.078 1 90.25 102 SER A N 1
ATOM 812 C CA . SER A 1 102 ? -2.828 15.336 22.266 1 90.25 102 SER A CA 1
ATOM 813 C C . SER A 1 102 ? -3.686 16.469 22.828 1 90.25 102 SER A C 1
ATOM 815 O O . SER A 1 102 ? -3.291 17.625 22.781 1 90.25 102 SER A O 1
ATOM 817 N N . GLY A 1 103 ? -4.922 16.141 23.281 1 93 103 GLY A N 1
ATOM 818 C CA . GLY A 1 103 ? -5.82 17.156 23.812 1 93 103 GLY A CA 1
ATOM 819 C C . GLY A 1 103 ? -6.996 17.438 22.891 1 93 103 GLY A C 1
ATOM 820 O O . GLY A 1 103 ? -7.16 16.781 21.859 1 93 103 GLY A O 1
ATOM 821 N N . VAL A 1 104 ? -7.809 18.391 23.281 1 96.25 104 VAL A N 1
ATOM 822 C CA . VAL A 1 104 ? -9 18.75 22.516 1 96.25 104 VAL A CA 1
ATOM 823 C C . VAL A 1 104 ? -8.641 19.734 21.406 1 96.25 104 VAL A C 1
ATOM 825 O O . VAL A 1 104 ? -7.93 20.719 21.656 1 96.25 104 VAL A O 1
ATOM 828 N N . LYS A 1 105 ? -9.094 19.453 20.203 1 94.81 105 LYS A N 1
ATOM 829 C CA . LYS A 1 105 ? -8.867 20.312 19.047 1 94.81 105 LYS A CA 1
ATOM 830 C C . LYS A 1 105 ? -10.188 20.875 18.516 1 94.81 105 LYS A C 1
ATOM 832 O O . LYS A 1 105 ? -11.195 20.172 18.484 1 94.81 105 LYS A O 1
ATOM 837 N N . GLU A 1 106 ? -10.172 22.109 18.203 1 95.88 106 GLU A N 1
ATOM 838 C CA . GLU A 1 106 ? -11.312 22.719 17.531 1 95.88 106 GLU A CA 1
ATOM 839 C C . GLU A 1 106 ? -11.125 22.719 16.016 1 95.88 106 GLU A C 1
ATOM 841 O O . GLU A 1 106 ? -10.07 23.109 15.516 1 95.88 106 GLU A O 1
ATOM 846 N N . LEU A 1 107 ? -12.141 22.234 15.336 1 97.75 107 LEU A N 1
ATOM 847 C CA . LEU A 1 107 ? -12.109 22.141 13.883 1 97.75 107 LEU A CA 1
ATOM 848 C C . LEU A 1 107 ? -13.227 22.969 13.25 1 97.75 107 LEU A C 1
ATOM 850 O O . LEU A 1 107 ? -14.281 23.156 13.859 1 97.75 107 LEU A O 1
ATOM 854 N N . GLN A 1 108 ? -12.945 23.469 12.109 1 98.5 108 GLN A N 1
ATOM 855 C CA . GLN A 1 108 ? -13.953 24.125 11.281 1 98.5 108 GLN A CA 1
ATOM 856 C C . GLN A 1 108 ? -14.055 23.453 9.906 1 98.5 108 GLN A C 1
ATOM 858 O O . GLN A 1 108 ? -13.039 23.266 9.227 1 98.5 108 GLN A O 1
ATOM 863 N N . VAL A 1 109 ? -15.258 23.125 9.477 1 98.44 109 VAL A N 1
ATOM 864 C CA . VAL A 1 109 ? -15.422 22.469 8.18 1 98.44 109 VAL A CA 1
ATOM 865 C C . VAL A 1 109 ? -16.172 23.406 7.227 1 98.44 109 VAL A C 1
ATOM 867 O O . VAL A 1 109 ? -17 24.203 7.656 1 98.44 109 VAL A O 1
ATOM 870 N N . ALA A 1 110 ? -15.789 23.375 5.98 1 97.88 110 ALA A N 1
ATOM 871 C CA . ALA A 1 110 ? -16.547 23.969 4.883 1 97.88 110 ALA A CA 1
ATOM 872 C C . ALA A 1 110 ? -17.203 22.891 4.027 1 97.88 110 ALA A C 1
ATOM 874 O O . ALA A 1 110 ? -16.641 21.812 3.816 1 97.88 110 ALA A O 1
ATOM 875 N N . THR A 1 111 ? -18.422 23.188 3.529 1 96.75 111 THR A N 1
ATOM 876 C CA . THR A 1 111 ? -19.156 22.156 2.826 1 96.75 111 THR A CA 1
ATOM 877 C C . THR A 1 111 ? -19.531 22.609 1.422 1 96.75 111 THR A C 1
ATOM 879 O O . THR A 1 111 ? -19.672 23.812 1.172 1 96.75 111 THR A O 1
ATOM 882 N N . VAL A 1 112 ? -19.547 21.734 0.567 1 94.5 112 VAL A N 1
ATOM 883 C CA . VAL A 1 112 ? -20.156 21.844 -0.759 1 94.5 112 VAL A CA 1
ATOM 884 C C . VAL A 1 112 ? -21.188 20.75 -0.95 1 94.5 112 VAL A C 1
ATOM 886 O O . VAL A 1 112 ? -20.875 19.562 -0.778 1 94.5 112 VAL A O 1
ATOM 889 N N . GLU A 1 113 ? -22.422 21.047 -1.248 1 93.38 113 GLU A N 1
ATOM 890 C CA . GLU A 1 113 ? -23.531 20.094 -1.4 1 93.38 113 GLU A CA 1
ATOM 891 C C . GLU A 1 113 ? -23.672 19.219 -0.164 1 93.38 113 GLU A C 1
ATOM 893 O O . GLU A 1 113 ? -23.75 18 -0.275 1 93.38 113 GLU A O 1
ATOM 898 N N . GLU A 1 114 ? -23.453 19.812 0.991 1 92.12 114 GLU A N 1
ATOM 899 C CA . GLU A 1 114 ? -23.703 19.219 2.297 1 92.12 114 GLU A CA 1
ATOM 900 C C . GLU A 1 114 ? -22.625 18.188 2.656 1 92.12 114 GLU A C 1
ATOM 902 O O . GLU A 1 114 ? -22.812 17.375 3.562 1 92.12 114 GLU A O 1
ATOM 907 N N . LYS A 1 115 ? -21.578 18.234 1.924 1 95.69 115 LYS A N 1
ATOM 908 C CA . LYS A 1 115 ? -20.422 17.391 2.232 1 95.69 115 LYS A CA 1
ATOM 909 C C . LYS A 1 115 ? -19.188 18.25 2.498 1 95.69 115 LYS A C 1
ATOM 911 O O . LYS A 1 115 ? -18.969 19.25 1.831 1 95.69 115 LYS A O 1
ATOM 916 N N . VAL A 1 116 ? -18.469 17.797 3.404 1 97.81 116 VAL A N 1
ATOM 917 C CA . VAL A 1 116 ? -17.266 18.547 3.77 1 97.81 116 VAL A CA 1
ATOM 918 C C . VAL A 1 116 ? -16.312 18.594 2.584 1 97.81 116 VAL A C 1
ATOM 920 O O . VAL A 1 116 ? -15.992 17.562 1.981 1 97.81 116 VAL A O 1
ATOM 923 N N . SER A 1 117 ? -15.898 19.781 2.254 1 97.06 117 SER A N 1
ATOM 924 C CA . SER A 1 117 ? -14.938 19.969 1.168 1 97.06 117 SER A CA 1
ATOM 925 C C . SER A 1 117 ? -13.562 20.359 1.703 1 97.06 117 SER A C 1
ATOM 927 O O . SER A 1 117 ? -12.547 20.094 1.057 1 97.06 117 SER A O 1
ATOM 929 N N . SER A 1 118 ? -13.555 20.969 2.818 1 98.06 118 SER A N 1
ATOM 930 C CA . SER A 1 118 ? -12.297 21.391 3.426 1 98.06 118 SER A CA 1
ATOM 931 C C . SER A 1 118 ? -12.422 21.484 4.941 1 98.06 118 SER A C 1
ATOM 933 O O . SER A 1 118 ? -13.523 21.672 5.469 1 98.06 118 SER A O 1
ATOM 935 N N . VAL A 1 119 ? -11.312 21.344 5.602 1 98.5 119 VAL A N 1
ATOM 936 C CA . VAL A 1 119 ? -11.258 21.375 7.059 1 98.5 119 VAL A CA 1
ATOM 937 C C . VAL A 1 119 ? -10.117 22.297 7.504 1 98.5 119 VAL A C 1
ATOM 939 O O . VAL A 1 119 ? -8.992 22.172 7.004 1 98.5 119 VAL A O 1
ATOM 942 N N . ARG A 1 120 ? -10.406 23.141 8.352 1 98.38 120 ARG A N 1
ATOM 943 C CA . ARG A 1 120 ? -9.43 24.047 8.953 1 98.38 120 ARG A CA 1
ATOM 944 C C . ARG A 1 120 ? -9.07 23.609 10.367 1 98.38 120 ARG A C 1
ATOM 946 O O . ARG A 1 120 ? -9.953 23.328 11.188 1 98.38 120 ARG A O 1
ATOM 953 N N . VAL A 1 121 ? -7.828 23.562 10.617 1 96.19 121 VAL A N 1
ATOM 954 C CA . VAL A 1 121 ? -7.301 23.062 11.883 1 96.19 121 VAL A CA 1
ATOM 955 C C . VAL A 1 121 ? -6.285 24.047 12.445 1 96.19 121 VAL A C 1
ATOM 957 O O . VAL A 1 121 ? -5.477 24.609 11.703 1 96.19 121 VAL A O 1
ATOM 960 N N . ASN A 1 122 ? -6.344 24.297 13.742 1 95.81 122 ASN A N 1
ATOM 961 C CA . ASN A 1 122 ? -5.285 25.031 14.43 1 95.81 122 ASN A CA 1
ATOM 962 C C . ASN A 1 122 ? -4.098 24.125 14.75 1 95.81 122 ASN A C 1
ATOM 964 O O . ASN A 1 122 ? -4.191 23.25 15.609 1 95.81 122 ASN A O 1
ATOM 968 N N . MET A 1 123 ? -2.967 24.391 14.141 1 95.12 123 MET A N 1
ATOM 969 C CA . MET A 1 123 ? -1.787 23.547 14.258 1 95.12 123 MET A CA 1
ATOM 970 C C . MET A 1 123 ? -0.911 23.984 15.43 1 95.12 123 MET A C 1
ATOM 972 O O . MET A 1 123 ? 0.039 23.281 15.789 1 95.12 123 MET A O 1
ATOM 976 N N . GLY A 1 124 ? -1.278 25.094 15.961 1 94.44 124 GLY A N 1
ATOM 977 C CA . GLY A 1 124 ? -0.51 25.609 17.078 1 94.44 124 GLY A CA 1
ATOM 978 C C . GLY A 1 124 ? 0.542 26.625 16.672 1 94.44 124 GLY A C 1
ATOM 979 O O . GLY A 1 124 ? 0.389 27.312 15.648 1 94.44 124 GLY A O 1
ATOM 980 N N . LYS A 1 125 ? 1.572 26.797 17.609 1 96.62 125 LYS A N 1
ATOM 981 C CA . LYS A 1 125 ? 2.645 27.766 17.406 1 96.62 125 LYS A CA 1
ATOM 982 C C . LYS A 1 125 ? 4 27.078 17.297 1 96.62 125 LYS A C 1
ATOM 984 O O . LYS A 1 125 ? 4.23 26.047 17.938 1 96.62 125 LYS A O 1
ATOM 989 N N . MET A 1 126 ? 4.836 27.688 16.562 1 97.12 126 MET A N 1
ATOM 990 C CA . MET A 1 126 ? 6.207 27.188 16.516 1 97.12 126 MET A CA 1
ATOM 991 C C . MET A 1 126 ? 6.938 27.438 17.828 1 97.12 126 MET A C 1
ATOM 993 O O . MET A 1 126 ? 6.793 28.5 18.422 1 97.12 126 MET A O 1
ATOM 997 N N . VAL A 1 127 ? 7.637 26.438 18.172 1 97.12 127 VAL A N 1
ATOM 998 C CA . VAL A 1 127 ? 8.625 26.625 19.234 1 97.12 127 VAL A CA 1
ATOM 999 C C . VAL A 1 127 ? 10.008 26.828 18.625 1 97.12 127 VAL A C 1
ATOM 1001 O O . VAL A 1 127 ? 10.469 26 17.844 1 97.12 127 VAL A O 1
ATOM 1004 N N . LEU A 1 128 ? 10.703 27.891 19.047 1 96.69 128 LEU A N 1
ATOM 1005 C CA . LEU A 1 128 ? 11.961 28.25 18.391 1 96.69 128 LEU A CA 1
ATOM 1006 C C . LEU A 1 128 ? 13.148 27.891 19.281 1 96.69 128 LEU A C 1
ATOM 1008 O O . LEU A 1 128 ? 14.289 27.844 18.812 1 96.69 128 LEU A O 1
ATOM 1012 N N . ASP A 1 129 ? 12.891 27.609 20.562 1 95.56 129 ASP A N 1
ATOM 1013 C CA . ASP A 1 129 ? 13.961 27.359 21.531 1 95.56 129 ASP A CA 1
ATOM 1014 C C . ASP A 1 129 ? 14.625 26 21.281 1 95.56 129 ASP A C 1
ATOM 1016 O O . ASP A 1 129 ? 14 24.953 21.453 1 95.56 129 ASP A O 1
ATOM 1020 N N . PRO A 1 130 ? 15.922 26.016 20.984 1 95.81 130 PRO A N 1
ATOM 1021 C CA . PRO A 1 130 ? 16.609 24.766 20.672 1 95.81 130 PRO A CA 1
ATOM 1022 C C . PRO A 1 130 ? 16.5 23.734 21.781 1 95.81 130 PRO A C 1
ATOM 1024 O O . PRO A 1 130 ? 16.453 22.531 21.516 1 95.81 130 PRO A O 1
ATOM 1027 N N . LYS A 1 131 ? 16.484 24.156 23 1 94.25 131 LYS A N 1
ATOM 1028 C CA . LYS A 1 131 ? 16.391 23.234 24.125 1 94.25 131 LYS A CA 1
ATOM 1029 C C . LYS A 1 131 ? 15.07 22.469 24.109 1 94.25 131 LYS A C 1
ATOM 1031 O O . LYS A 1 131 ? 15.023 21.297 24.469 1 94.25 131 LYS A O 1
ATOM 1036 N N . GLN A 1 132 ? 14.062 23.094 23.625 1 94.88 132 GLN A N 1
ATOM 1037 C CA . GLN A 1 132 ? 12.742 22.484 23.562 1 94.88 132 GLN A CA 1
ATOM 1038 C C . GLN A 1 132 ? 12.578 21.656 22.281 1 94.88 132 GLN A C 1
ATOM 1040 O O . GLN A 1 132 ? 11.852 20.672 22.266 1 94.88 132 GLN A O 1
ATOM 1045 N N . ILE A 1 133 ? 13.227 22.078 21.266 1 93.06 133 ILE A N 1
ATOM 1046 C CA . ILE A 1 133 ? 13.133 21.375 19.984 1 93.06 133 ILE A CA 1
ATOM 1047 C C . ILE A 1 133 ? 13.758 19.984 20.094 1 93.06 133 ILE A C 1
ATOM 1049 O O . ILE A 1 133 ? 13.148 19 19.703 1 93.06 133 ILE A O 1
ATOM 1053 N N . PRO A 1 134 ? 14.703 19.734 20.719 1 87.88 134 PRO A N 1
ATOM 1054 C CA . PRO A 1 134 ? 16.109 19.578 21.094 1 87.88 134 PRO A CA 1
ATOM 1055 C C . PRO A 1 134 ? 17.047 19.578 19.891 1 87.88 134 PRO A C 1
ATOM 1057 O O . PRO A 1 134 ? 16.984 18.688 19.047 1 87.88 134 PRO A O 1
ATOM 1060 N N . VAL A 1 135 ? 17.703 20.438 19.547 1 93.88 135 VAL A N 1
ATOM 1061 C CA . VAL A 1 135 ? 18.828 20.609 18.641 1 93.88 135 VAL A CA 1
ATOM 1062 C C . VAL A 1 135 ? 20.094 20.969 19.422 1 93.88 135 VAL A C 1
ATOM 1064 O O . VAL A 1 135 ? 20.047 21.766 20.359 1 93.88 135 VAL A O 1
ATOM 1067 N N . ASN A 1 136 ? 21.156 20.25 19.078 1 93.31 136 ASN A N 1
ATOM 1068 C CA . ASN A 1 136 ? 22.422 20.516 19.766 1 93.31 136 ASN A CA 1
ATOM 1069 C C . ASN A 1 136 ? 23 21.859 19.344 1 93.31 136 ASN A C 1
ATOM 1071 O O . ASN A 1 136 ? 23.891 21.922 18.484 1 93.31 136 ASN A O 1
ATOM 1075 N N . SER A 1 137 ? 22.578 22.844 19.922 1 89.38 137 SER A N 1
ATOM 1076 C CA . SER A 1 137 ? 23.031 24.203 19.641 1 89.38 137 SER A CA 1
ATOM 1077 C C . SER A 1 137 ? 22.859 25.094 20.875 1 89.38 137 SER A C 1
ATOM 1079 O O . SER A 1 137 ? 21.984 24.859 21.703 1 89.38 137 SER A O 1
ATOM 1081 N N . GLU A 1 138 ? 23.703 26.094 21.125 1 85.62 138 GLU A N 1
ATOM 1082 C CA . GLU A 1 138 ? 23.703 26.953 22.297 1 85.62 138 GLU A CA 1
ATOM 1083 C C . GLU A 1 138 ? 22.922 28.234 22.031 1 85.62 138 GLU A C 1
ATOM 1085 O O . GLU A 1 138 ? 22.609 28.984 22.969 1 85.62 138 GLU A O 1
ATOM 1090 N N . GLY A 1 139 ? 22.406 28.453 20.938 1 85.88 139 GLY A N 1
ATOM 1091 C CA . GLY A 1 139 ? 21.75 29.719 20.625 1 85.88 139 GLY A CA 1
ATOM 1092 C C . GLY A 1 139 ? 20.297 29.75 21.062 1 85.88 139 GLY A C 1
ATOM 1093 O O . GLY A 1 139 ? 19.781 28.766 21.594 1 85.88 139 GLY A O 1
ATOM 1094 N N . LEU A 1 140 ? 19.609 30.969 20.922 1 89.44 140 LEU A N 1
ATOM 1095 C CA . LEU A 1 140 ? 18.203 31.172 21.281 1 89.44 140 LEU A CA 1
ATOM 1096 C C . LEU A 1 140 ? 17.281 30.547 20.25 1 89.44 140 LEU A C 1
ATOM 1098 O O . LEU A 1 140 ? 16.141 30.219 20.547 1 89.44 140 LEU A O 1
ATOM 1102 N N . GLN A 1 141 ? 17.797 30.531 19.078 1 93.06 141 GLN A N 1
ATOM 1103 C CA . GLN A 1 141 ? 17.078 29.906 17.969 1 93.06 141 GLN A CA 1
ATOM 1104 C C . GLN A 1 141 ? 18.031 29.219 17 1 93.06 141 GLN A C 1
ATOM 1106 O O . GLN A 1 141 ? 19.234 29.5 17 1 93.06 141 GLN A O 1
ATOM 1111 N N . PHE A 1 142 ? 17.531 28.266 16.328 1 96.31 142 PHE A N 1
ATOM 1112 C CA . PHE A 1 142 ? 18.312 27.578 15.305 1 96.31 142 PHE A CA 1
ATOM 1113 C C . PHE A 1 142 ? 17.781 27.906 13.914 1 96.31 142 PHE A C 1
ATOM 1115 O O . PHE A 1 142 ? 17.203 27.047 13.25 1 96.31 142 PHE A O 1
ATOM 1122 N N . ILE A 1 143 ? 17.984 29.125 13.5 1 97.5 143 ILE A N 1
ATOM 1123 C CA . ILE A 1 143 ? 17.438 29.656 12.258 1 97.5 143 ILE A CA 1
ATOM 1124 C C . ILE A 1 143 ? 18.578 30.078 11.336 1 97.5 143 ILE A C 1
ATOM 1126 O O . ILE A 1 143 ? 19.5 30.797 11.75 1 97.5 143 ILE A O 1
ATOM 1130 N N . ASN A 1 144 ? 18.547 29.625 10.133 1 97.31 144 ASN A N 1
ATOM 1131 C CA . ASN A 1 144 ? 19.531 29.953 9.102 1 97.31 144 ASN A CA 1
ATOM 1132 C C . ASN A 1 144 ? 20.938 29.547 9.516 1 97.31 144 ASN A C 1
ATOM 1134 O O . ASN A 1 144 ? 21.875 30.328 9.367 1 97.31 144 ASN A O 1
ATOM 1138 N N . GLU A 1 145 ? 21.047 28.422 9.992 1 96.75 145 GLU A N 1
ATOM 1139 C CA . GLU A 1 145 ? 22.344 27.859 10.352 1 96.75 145 GLU A CA 1
ATOM 1140 C C . GLU A 1 145 ? 22.938 27.078 9.188 1 96.75 145 GLU A C 1
ATOM 1142 O O . GLU A 1 145 ? 22.219 26.594 8.32 1 96.75 145 GLU A O 1
ATOM 1147 N N . GLN A 1 146 ? 24.234 26.953 9.234 1 96.5 146 GLN A N 1
ATOM 1148 C CA . GLN A 1 146 ? 24.906 26.281 8.133 1 96.5 146 GLN A CA 1
ATOM 1149 C C . GLN A 1 146 ? 25.297 24.844 8.516 1 96.5 146 GLN A C 1
ATOM 1151 O O . GLN A 1 146 ? 25.734 24.609 9.641 1 96.5 146 GLN A O 1
ATOM 1156 N N . LEU A 1 147 ? 25 23.953 7.57 1 96.25 147 LEU A N 1
ATOM 1157 C CA . LEU A 1 147 ? 25.359 22.547 7.738 1 96.25 147 LEU A CA 1
ATOM 1158 C C . LEU A 1 147 ? 26.031 22 6.48 1 96.25 147 LEU A C 1
ATOM 1160 O O . LEU A 1 147 ? 25.531 22.203 5.367 1 96.25 147 LEU A O 1
ATOM 1164 N N . MET A 1 148 ? 27.172 21.375 6.691 1 95.94 148 MET A N 1
ATOM 1165 C CA . MET A 1 148 ? 27.875 20.766 5.566 1 95.94 148 MET A CA 1
ATOM 1166 C C . MET A 1 148 ? 27.5 19.297 5.41 1 95.94 148 MET A C 1
ATOM 1168 O O . MET A 1 148 ? 27.625 18.516 6.355 1 95.94 148 MET A O 1
ATOM 1172 N N . ILE A 1 149 ? 27.016 19 4.215 1 94.88 149 ILE A N 1
ATOM 1173 C CA . ILE A 1 149 ? 26.672 17.609 3.891 1 94.88 149 ILE A CA 1
ATOM 1174 C C . ILE A 1 149 ? 27.344 17.203 2.578 1 94.88 149 ILE A C 1
ATOM 1176 O O . ILE A 1 149 ? 27.047 17.766 1.523 1 94.88 149 ILE A O 1
ATOM 1180 N N . ASP A 1 150 ? 28.156 16.203 2.652 1 91.31 150 ASP A N 1
ATOM 1181 C CA . ASP A 1 150 ? 28.844 15.695 1.47 1 91.31 150 ASP A CA 1
ATOM 1182 C C . ASP A 1 150 ? 29.484 16.828 0.673 1 91.31 150 ASP A C 1
ATOM 1184 O O . ASP A 1 150 ? 29.312 16.922 -0.542 1 91.31 150 ASP A O 1
ATOM 1188 N N . GLY A 1 151 ? 30.031 17.781 1.341 1 92.94 151 GLY A N 1
ATOM 1189 C CA . GLY A 1 151 ? 30.781 18.859 0.71 1 92.94 151 GLY A CA 1
ATOM 1190 C C . GLY A 1 151 ? 29.906 20 0.254 1 92.94 151 GLY A C 1
ATOM 1191 O O . GLY A 1 151 ? 30.406 20.984 -0.297 1 92.94 151 GLY A O 1
ATOM 1192 N N . GLU A 1 152 ? 28.688 19.891 0.442 1 94.62 152 GLU A N 1
ATOM 1193 C CA . GLU A 1 152 ? 27.75 20.938 0.059 1 94.62 152 GLU A CA 1
ATOM 1194 C C . GLU A 1 152 ? 27.188 21.656 1.285 1 94.62 152 GLU A C 1
ATOM 1196 O O . GLU A 1 152 ? 26.859 21.016 2.287 1 94.62 152 GLU A O 1
ATOM 1201 N N . LYS A 1 153 ? 27.109 22.984 1.165 1 96.31 153 LYS A N 1
ATOM 1202 C CA . LYS A 1 153 ? 26.594 23.797 2.264 1 96.31 153 LYS A CA 1
ATOM 1203 C C . LYS A 1 153 ? 25.078 23.922 2.188 1 96.31 153 LYS A C 1
ATOM 1205 O O . LYS A 1 153 ? 24.531 24.25 1.134 1 96.31 153 LYS A O 1
ATOM 1210 N N . TYR A 1 154 ? 24.453 23.688 3.303 1 97.31 154 TYR A N 1
ATOM 1211 C CA . TYR A 1 154 ? 23.016 23.859 3.424 1 97.31 154 TYR A CA 1
ATOM 1212 C C . TYR A 1 154 ? 22.672 24.844 4.523 1 97.31 154 TYR A C 1
ATOM 1214 O O . TYR A 1 154 ? 23.25 24.812 5.605 1 97.31 154 TYR A O 1
ATOM 1222 N N . THR A 1 155 ? 21.797 25.75 4.219 1 98.19 155 THR A N 1
ATOM 1223 C CA . THR A 1 155 ? 21.203 26.609 5.242 1 98.19 155 THR A CA 1
ATOM 1224 C C . THR A 1 155 ? 19.953 25.984 5.828 1 98.19 155 THR A C 1
ATOM 1226 O O . THR A 1 155 ? 19 25.703 5.102 1 98.19 155 THR A O 1
ATOM 1229 N N . ILE A 1 156 ? 19.984 25.766 7.16 1 98.25 156 ILE A N 1
ATOM 1230 C CA . ILE A 1 156 ? 18.875 25.016 7.734 1 98.25 156 ILE A CA 1
ATOM 1231 C C . ILE A 1 156 ? 18.281 25.781 8.914 1 98.25 156 ILE A C 1
ATOM 1233 O O . ILE A 1 156 ? 19 26.547 9.586 1 98.25 156 ILE A O 1
ATOM 1237 N N . SER A 1 157 ? 17.031 25.688 9.102 1 98.38 157 SER A N 1
ATOM 1238 C CA . SER A 1 157 ? 16.281 26.172 10.266 1 98.38 157 SER A CA 1
ATOM 1239 C C . SER A 1 157 ? 15.469 25.047 10.898 1 98.38 157 SER A C 1
ATOM 1241 O O . SER A 1 157 ? 14.875 24.234 10.188 1 98.38 157 SER A O 1
ATOM 1243 N N . THR A 1 158 ? 15.492 24.969 12.227 1 98.25 158 THR A N 1
ATOM 1244 C CA . THR A 1 158 ? 14.789 23.891 12.898 1 98.25 158 THR A CA 1
ATOM 1245 C C . THR A 1 158 ? 13.828 24.453 13.953 1 98.25 158 THR A C 1
ATOM 1247 O O . THR A 1 158 ? 14.188 25.359 14.703 1 98.25 158 THR A O 1
ATOM 1250 N N . VAL A 1 159 ? 12.609 23.969 13.953 1 98.06 159 VAL A N 1
ATOM 1251 C CA . VAL A 1 159 ? 11.594 24.375 14.914 1 98.06 159 VAL A CA 1
ATOM 1252 C C . VAL A 1 159 ? 10.859 23.156 15.453 1 98.06 159 VAL A C 1
ATOM 1254 O O . VAL A 1 159 ? 11.031 22.047 14.938 1 98.06 159 VAL A O 1
ATOM 1257 N N . LEU A 1 160 ? 10.164 23.391 16.5 1 97 160 LEU A N 1
ATOM 1258 C CA . LEU A 1 160 ? 9.289 22.359 17.047 1 97 160 LEU A CA 1
ATOM 1259 C C . LEU A 1 160 ? 7.824 22.719 16.828 1 97 160 LEU A C 1
ATOM 1261 O O . LEU A 1 160 ? 7.371 23.781 17.25 1 97 160 LEU A O 1
ATOM 1265 N N . LEU A 1 161 ? 7.152 22.016 16.172 1 95.19 161 LEU A N 1
ATOM 1266 C CA . LEU A 1 161 ? 5.703 22.016 16.016 1 95.19 161 LEU A CA 1
ATOM 1267 C C . LEU A 1 161 ? 5.16 20.578 15.953 1 95.19 161 LEU A C 1
ATOM 1269 O O . LEU A 1 161 ? 5.199 19.938 14.898 1 95.19 161 LEU A O 1
ATOM 1273 N N . GLY A 1 162 ? 4.641 20.109 17.094 1 89.56 162 GLY A N 1
ATOM 1274 C CA . GLY A 1 162 ? 4.383 18.688 17.234 1 89.56 162 GLY A CA 1
ATOM 1275 C C . GLY A 1 162 ? 5.645 17.859 17.406 1 89.56 162 GLY A C 1
ATOM 1276 O O . GLY A 1 162 ? 5.93 17.391 18.5 1 89.56 162 GLY A O 1
ATOM 1277 N N . VAL A 1 163 ? 6.438 17.812 16.344 1 91.19 163 VAL A N 1
ATOM 1278 C CA . VAL A 1 163 ? 7.746 17.172 16.328 1 91.19 163 VAL A CA 1
ATOM 1279 C C . VAL A 1 163 ? 8.781 18.141 15.734 1 91.19 163 VAL A C 1
ATOM 1281 O O . VAL A 1 163 ? 8.43 19.188 15.195 1 91.19 163 VAL A O 1
ATOM 1284 N N . PRO A 1 164 ? 10.047 17.766 15.898 1 96.5 164 PRO A N 1
ATOM 1285 C CA . PRO A 1 164 ? 11.062 18.625 15.297 1 96.5 164 PRO A CA 1
ATOM 1286 C C . PRO A 1 164 ? 10.992 18.641 13.766 1 96.5 164 PRO A C 1
ATOM 1288 O O . PRO A 1 164 ? 10.844 17.594 13.141 1 96.5 164 PRO A O 1
ATOM 1291 N N . HIS A 1 165 ? 11.07 19.797 13.195 1 97.94 165 HIS A N 1
ATOM 1292 C CA . HIS A 1 165 ? 11.109 19.984 11.75 1 97.94 165 HIS A CA 1
ATOM 1293 C C . HIS A 1 165 ? 12.297 20.844 11.336 1 97.94 165 HIS A C 1
ATOM 1295 O O . HIS A 1 165 ? 12.453 21.969 11.828 1 97.94 165 HIS A O 1
ATOM 1301 N N . THR A 1 166 ? 13.109 20.312 10.461 1 98.69 166 THR A N 1
ATOM 1302 C CA . THR A 1 166 ? 14.203 21.062 9.844 1 98.69 166 THR A CA 1
ATOM 1303 C C . THR A 1 166 ? 13.82 21.5 8.43 1 98.69 166 THR A C 1
ATOM 1305 O O . THR A 1 166 ? 13.367 20.688 7.625 1 98.69 166 THR A O 1
ATOM 1308 N N . ILE A 1 167 ? 14.023 22.766 8.172 1 98.75 167 ILE A N 1
ATOM 1309 C CA . ILE A 1 167 ? 13.555 23.375 6.922 1 98.75 167 ILE A CA 1
ATOM 1310 C C . ILE A 1 167 ? 14.758 23.828 6.094 1 98.75 167 ILE A C 1
ATOM 1312 O O . ILE A 1 167 ? 15.68 24.438 6.621 1 98.75 167 ILE A O 1
ATOM 1316 N N . ILE A 1 168 ? 14.758 23.516 4.867 1 98.62 168 ILE A N 1
ATOM 1317 C CA . ILE A 1 168 ? 15.75 23.969 3.898 1 98.62 168 ILE A CA 1
ATOM 1318 C C . ILE A 1 168 ? 15.062 24.641 2.715 1 98.62 168 ILE A C 1
ATOM 1320 O O . ILE A 1 168 ? 14.25 24.016 2.023 1 98.62 168 ILE A O 1
ATOM 1324 N N . PHE A 1 169 ? 15.344 25.891 2.482 1 98.5 169 PHE A N 1
ATOM 1325 C CA . PHE A 1 169 ? 14.852 26.578 1.293 1 98.5 169 PHE A CA 1
ATOM 1326 C C . PHE A 1 169 ? 15.805 26.375 0.119 1 98.5 169 PHE A C 1
ATOM 1328 O O . PHE A 1 169 ? 17.016 26.578 0.251 1 98.5 169 PHE A O 1
ATOM 1335 N N . MET A 1 170 ? 15.195 25.891 -0.99 1 97 170 MET A N 1
ATOM 1336 C CA . MET A 1 170 ? 15.977 25.594 -2.188 1 97 170 MET A CA 1
ATOM 1337 C C . MET A 1 170 ? 15.383 26.281 -3.412 1 97 170 MET A C 1
ATOM 1339 O O . MET A 1 170 ? 14.188 26.594 -3.439 1 97 170 MET A O 1
ATOM 1343 N N . GLU A 1 171 ? 16.281 26.453 -4.402 1 96.06 171 GLU A N 1
ATOM 1344 C CA . GLU A 1 171 ? 15.828 27.031 -5.656 1 96.06 171 GLU A CA 1
ATOM 1345 C C . GLU A 1 171 ? 14.992 26.031 -6.461 1 96.06 171 GLU A C 1
ATOM 1347 O O . GLU A 1 171 ? 14.031 26.422 -7.125 1 96.06 171 GLU A O 1
ATOM 1352 N N . THR A 1 172 ? 15.477 24.828 -6.414 1 96 172 THR A N 1
ATOM 1353 C CA . THR A 1 172 ? 14.766 23.75 -7.109 1 96 172 THR A CA 1
ATOM 1354 C C . THR A 1 172 ? 14.641 22.531 -6.211 1 96 172 THR A C 1
ATOM 1356 O O . THR A 1 172 ? 15.508 22.266 -5.383 1 96 172 THR A O 1
ATOM 1359 N N . LEU A 1 173 ? 13.516 21.891 -6.406 1 96.69 173 LEU A N 1
ATOM 1360 C CA . LEU A 1 173 ? 13.297 20.656 -5.66 1 96.69 173 LEU A CA 1
ATOM 1361 C C . LEU A 1 173 ? 13.617 19.438 -6.52 1 96.69 173 LEU A C 1
ATOM 1363 O O . LEU A 1 173 ? 13.086 19.297 -7.621 1 96.69 173 LEU A O 1
ATOM 1367 N N . ASP A 1 174 ? 14.516 18.703 -6.035 1 95.31 174 ASP A N 1
ATOM 1368 C CA . ASP A 1 174 ? 14.945 17.469 -6.66 1 95.31 174 ASP A CA 1
ATOM 1369 C C . ASP A 1 174 ? 14.703 16.266 -5.734 1 95.31 174 ASP A C 1
ATOM 1371 O O . ASP A 1 174 ? 15.273 16.203 -4.645 1 95.31 174 ASP A O 1
ATOM 1375 N N . LEU A 1 175 ? 13.906 15.32 -6.184 1 95.38 175 LEU A N 1
ATOM 1376 C CA . LEU A 1 175 ? 13.469 14.234 -5.316 1 95.38 175 LEU A CA 1
ATOM 1377 C C . LEU A 1 175 ? 14.648 13.383 -4.867 1 95.38 175 LEU A C 1
ATOM 1379 O O . LEU A 1 175 ? 14.688 12.914 -3.73 1 95.38 175 LEU A O 1
ATOM 1383 N N . ASP A 1 176 ? 15.578 13.172 -5.719 1 94.75 176 ASP A N 1
ATOM 1384 C CA . ASP A 1 176 ? 16.766 12.391 -5.344 1 94.75 176 ASP A CA 1
ATOM 1385 C C . ASP A 1 176 ? 17.547 13.094 -4.238 1 94.75 176 ASP A C 1
ATOM 1387 O O . ASP A 1 176 ? 18.016 12.445 -3.301 1 94.75 176 ASP A O 1
ATOM 1391 N N . ARG A 1 177 ? 17.688 14.328 -4.398 1 94.62 177 ARG A N 1
ATOM 1392 C CA . ARG A 1 177 ? 18.391 15.125 -3.389 1 94.62 177 ARG A CA 1
ATOM 1393 C C . ARG A 1 177 ? 17.609 15.133 -2.074 1 94.62 177 ARG A C 1
ATOM 1395 O O . ARG A 1 177 ? 18.203 15.008 -1 1 94.62 177 ARG A O 1
ATOM 1402 N N . VAL A 1 178 ? 16.328 15.266 -2.158 1 96.81 178 VAL A N 1
ATOM 1403 C CA . VAL A 1 178 ? 15.453 15.25 -0.99 1 96.81 178 VAL A CA 1
ATOM 1404 C C . VAL A 1 178 ? 15.641 13.945 -0.219 1 96.81 178 VAL A C 1
ATOM 1406 O O . VAL A 1 178 ? 15.82 13.961 1 1 96.81 178 VAL A O 1
ATOM 1409 N N . LYS A 1 179 ? 15.625 12.867 -0.943 1 96.88 179 LYS A N 1
ATOM 1410 C CA . LYS A 1 179 ? 15.734 11.555 -0.307 1 96.88 179 LYS A CA 1
ATOM 1411 C C . LYS A 1 179 ? 17.125 11.352 0.293 1 96.88 179 LYS A C 1
ATOM 1413 O O . LYS A 1 179 ? 17.25 10.906 1.437 1 96.88 179 LYS A O 1
ATOM 1418 N N . ARG A 1 180 ? 18.125 11.719 -0.446 1 96.19 180 ARG A N 1
ATOM 1419 C CA . ARG A 1 180 ? 19.5 11.516 0.009 1 96.19 180 ARG A CA 1
ATOM 1420 C C . ARG A 1 180 ? 19.828 12.414 1.193 1 96.19 180 ARG A C 1
ATOM 1422 O O . ARG A 1 180 ? 20.219 11.938 2.256 1 96.19 180 ARG A O 1
ATOM 1429 N N . VAL A 1 181 ? 19.594 13.656 1.003 1 97.44 181 VAL A N 1
ATOM 1430 C CA . VAL A 1 181 ? 19.969 14.641 2.01 1 97.44 181 VAL A CA 1
ATOM 1431 C C . VAL A 1 181 ? 19.031 14.531 3.211 1 97.44 181 VAL A C 1
ATOM 1433 O O . VAL A 1 181 ? 19.469 14.695 4.355 1 97.44 181 VAL A O 1
ATOM 1436 N N . GLY A 1 182 ? 17.75 14.281 2.912 1 98.06 182 GLY A N 1
ATOM 1437 C CA . GLY A 1 182 ? 16.781 14.078 3.984 1 98.06 182 GLY A CA 1
ATOM 1438 C C . GLY A 1 182 ? 17.188 12.992 4.957 1 98.06 182 GLY A C 1
ATOM 1439 O O . GLY A 1 182 ? 17.141 13.18 6.172 1 98.06 182 GLY A O 1
ATOM 1440 N N . LYS A 1 183 ? 17.656 11.875 4.398 1 97.44 183 LYS A N 1
ATOM 1441 C CA . LYS A 1 183 ? 18.078 10.758 5.227 1 97.44 183 LYS A CA 1
ATOM 1442 C C . LYS A 1 183 ? 19.297 11.125 6.082 1 97.44 183 LYS A C 1
ATOM 1444 O O . LYS A 1 183 ? 19.359 10.781 7.262 1 97.44 183 LYS A O 1
ATOM 1449 N N . ILE A 1 184 ? 20.172 11.812 5.539 1 97.75 184 ILE A N 1
ATOM 1450 C CA . ILE A 1 184 ? 21.406 12.195 6.227 1 97.75 184 ILE A CA 1
ATOM 1451 C C . ILE A 1 184 ? 21.078 13.156 7.371 1 97.75 184 ILE A C 1
ATOM 1453 O O . ILE A 1 184 ? 21.531 12.961 8.5 1 97.75 184 ILE A O 1
ATOM 1457 N N . ILE A 1 185 ? 20.234 14.117 7.129 1 98 185 ILE A N 1
ATOM 1458 C CA . ILE A 1 185 ? 19.922 15.141 8.125 1 98 185 ILE A CA 1
ATOM 1459 C C . ILE A 1 185 ? 19.062 14.539 9.234 1 98 185 ILE A C 1
ATOM 1461 O O . ILE A 1 185 ? 19.25 14.859 10.414 1 98 185 ILE A O 1
ATOM 1465 N N . GLU A 1 186 ? 18.125 13.719 8.836 1 97.81 186 GLU A N 1
ATOM 1466 C CA . GLU A 1 186 ? 17.281 13.039 9.812 1 97.81 186 GLU A CA 1
ATOM 1467 C C . GLU A 1 186 ? 18.125 12.469 10.961 1 97.81 186 GLU A C 1
ATOM 1469 O O . GLU A 1 186 ? 17.766 12.617 12.133 1 97.81 186 GLU A O 1
ATOM 1474 N N . ASN A 1 187 ? 19.266 11.945 10.555 1 96.44 187 ASN A N 1
ATOM 1475 C CA . ASN A 1 187 ? 20.062 11.18 11.516 1 96.44 187 ASN A CA 1
ATOM 1476 C C . ASN A 1 187 ? 21.312 11.938 11.938 1 96.44 187 ASN A C 1
ATOM 1478 O O . ASN A 1 187 ? 22.219 11.359 12.539 1 96.44 187 ASN A O 1
ATOM 1482 N N . HIS A 1 188 ? 21.422 13.109 11.641 1 96.5 188 HIS A N 1
ATOM 1483 C CA . HIS A 1 188 ? 22.609 13.906 11.953 1 96.5 188 HIS A CA 1
ATOM 1484 C C . HIS A 1 188 ? 22.75 14.102 13.453 1 96.5 188 HIS A C 1
ATOM 1486 O O . HIS A 1 188 ? 21.766 14.258 14.172 1 96.5 188 HIS A O 1
ATOM 1492 N N . GLN A 1 189 ? 23.906 14.211 13.945 1 95.75 189 GLN A N 1
ATOM 1493 C CA . GLN A 1 189 ? 24.219 14.312 15.367 1 95.75 189 GLN A CA 1
ATOM 1494 C C . GLN A 1 189 ? 23.641 15.586 15.969 1 95.75 189 GLN A C 1
ATOM 1496 O O . GLN A 1 189 ? 23.438 15.672 17.188 1 95.75 189 GLN A O 1
ATOM 1501 N N . LEU A 1 190 ? 23.391 16.547 15.141 1 96.06 190 LEU A N 1
ATOM 1502 C CA . LEU A 1 190 ? 22.797 17.797 15.594 1 96.06 190 LEU A CA 1
ATOM 1503 C C . LEU A 1 190 ? 21.422 17.547 16.203 1 96.06 190 LEU A C 1
ATOM 1505 O O . LEU A 1 190 ? 20.906 18.375 16.969 1 96.06 190 LEU A O 1
ATOM 1509 N N . PHE A 1 191 ? 20.781 16.453 15.812 1 97.38 191 PHE A N 1
ATOM 1510 C CA . PHE A 1 191 ? 19.406 16.188 16.219 1 97.38 191 PHE A CA 1
ATOM 1511 C C . PHE A 1 191 ? 19.328 14.891 17.031 1 97.38 191 PHE A C 1
ATOM 1513 O O . PHE A 1 191 ? 19.031 13.828 16.484 1 97.38 191 PHE A O 1
ATOM 1520 N N . PRO A 1 192 ? 19.453 14.969 18.328 1 95.62 192 PRO A N 1
ATOM 1521 C CA . PRO A 1 192 ? 19.516 13.781 19.172 1 95.62 192 PRO A CA 1
ATOM 1522 C C . PRO A 1 192 ? 18.266 12.914 19.062 1 95.62 192 PRO A C 1
ATOM 1524 O O . PRO A 1 192 ? 18.344 11.695 19.281 1 95.62 192 PRO A O 1
ATOM 1527 N N . GLU A 1 193 ? 17.125 13.539 18.75 1 94.94 193 GLU A N 1
ATOM 1528 C CA . GLU A 1 193 ? 15.883 12.781 18.594 1 94.94 193 GLU A CA 1
ATOM 1529 C C . GLU A 1 193 ? 15.445 12.727 17.125 1 94.94 193 GLU A C 1
ATOM 1531 O O . GLU A 1 193 ? 14.266 12.547 16.828 1 94.94 193 GLU A O 1
ATOM 1536 N N . ASN A 1 194 ? 16.375 12.938 16.25 1 97.06 194 ASN A N 1
ATOM 1537 C CA . ASN A 1 194 ? 16.125 12.984 14.82 1 97.06 194 ASN A CA 1
ATOM 1538 C C . ASN A 1 194 ? 15.172 14.117 14.453 1 97.06 194 ASN A C 1
ATOM 1540 O O . ASN A 1 194 ? 14.805 14.93 15.305 1 97.06 194 ASN A O 1
ATOM 1544 N N . THR A 1 195 ? 14.93 14.305 13.227 1 97.5 195 THR A N 1
ATOM 1545 C CA . THR A 1 195 ? 14.078 15.398 12.773 1 97.5 195 THR A CA 1
ATOM 1546 C C . THR A 1 195 ? 13.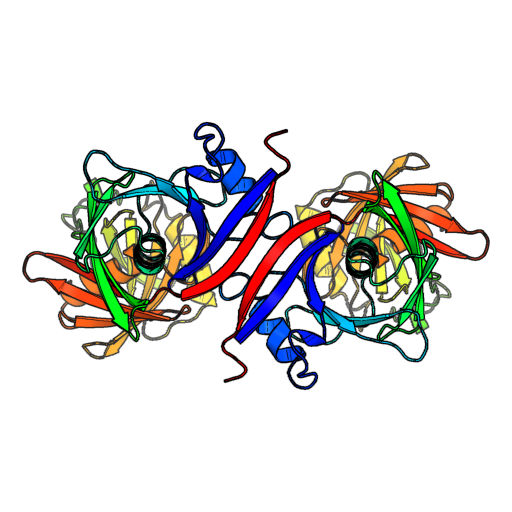43 15.07 11.43 1 97.5 195 THR A C 1
ATOM 1548 O O . THR A 1 195 ? 14 14.32 10.633 1 97.5 195 THR A O 1
ATOM 1551 N N . ASN A 1 196 ? 12.195 15.57 11.266 1 97.31 196 ASN A N 1
ATOM 1552 C CA . ASN A 1 196 ? 11.68 15.672 9.898 1 97.31 196 ASN A CA 1
ATOM 1553 C C . ASN A 1 196 ? 12.43 16.734 9.094 1 97.31 196 ASN A C 1
ATOM 1555 O O . ASN A 1 196 ? 12.766 17.797 9.617 1 97.31 196 ASN A O 1
ATOM 1559 N N . VAL A 1 197 ? 12.664 16.438 7.855 1 98.56 197 VAL A N 1
ATOM 1560 C CA . VAL A 1 197 ? 13.367 17.391 7.004 1 98.56 197 VAL A CA 1
ATOM 1561 C C . VAL A 1 197 ? 12.453 17.844 5.871 1 98.56 197 VAL A C 1
ATOM 1563 O O . VAL A 1 197 ? 11.906 17.016 5.137 1 98.56 197 VAL A O 1
ATOM 1566 N N . ASN A 1 198 ? 12.297 19.125 5.777 1 98.69 198 ASN A N 1
ATOM 1567 C CA . ASN A 1 198 ? 11.414 19.719 4.781 1 98.69 198 ASN A CA 1
ATOM 1568 C C . ASN A 1 198 ? 12.188 20.594 3.795 1 98.69 198 ASN A C 1
ATOM 1570 O O . ASN A 1 198 ? 12.875 21.531 4.195 1 98.69 198 ASN A O 1
ATOM 1574 N N . PHE A 1 199 ? 12.109 20.25 2.564 1 98.75 199 PHE A N 1
ATOM 1575 C CA . PHE A 1 199 ? 12.695 21.016 1.473 1 98.75 199 PHE A CA 1
ATOM 1576 C C . PHE A 1 199 ? 11.633 21.891 0.802 1 98.75 199 PHE A C 1
ATOM 1578 O O . PHE A 1 199 ? 10.586 21.391 0.394 1 98.75 199 PHE A O 1
ATOM 1585 N N . ALA A 1 200 ? 11.945 23.172 0.694 1 98.75 200 ALA A N 1
ATOM 1586 C CA . ALA A 1 200 ? 10.914 24.109 0.238 1 98.75 200 ALA A CA 1
ATOM 1587 C C . ALA A 1 200 ? 11.445 25.031 -0.853 1 98.75 200 ALA A C 1
ATOM 1589 O O . ALA A 1 200 ? 12.594 25.469 -0.793 1 98.75 200 ALA A O 1
ATOM 1590 N N . GLN A 1 201 ? 10.633 25.234 -1.792 1 98.81 201 GLN A N 1
ATOM 1591 C CA . GLN A 1 201 ? 10.875 26.234 -2.836 1 98.81 201 GLN A CA 1
ATOM 1592 C C . GLN A 1 201 ? 9.859 27.359 -2.77 1 98.81 201 GLN A C 1
ATOM 1594 O O . GLN A 1 201 ? 8.656 27.125 -2.898 1 98.81 201 GLN A O 1
ATOM 1599 N N . ILE A 1 202 ? 10.336 28.578 -2.588 1 98.69 202 ILE A N 1
ATOM 1600 C CA . ILE A 1 202 ? 9.461 29.75 -2.639 1 98.69 202 ILE A CA 1
ATOM 1601 C C . ILE A 1 202 ? 9.109 30.062 -4.09 1 98.69 202 ILE A C 1
ATOM 1603 O O . ILE A 1 202 ? 9.984 30.422 -4.883 1 98.69 202 ILE A O 1
ATOM 1607 N N . ILE A 1 203 ? 7.883 29.906 -4.43 1 98.44 203 ILE A N 1
ATOM 1608 C CA . ILE A 1 203 ? 7.438 30.203 -5.789 1 98.44 203 ILE A CA 1
ATOM 1609 C C . ILE A 1 203 ? 7.137 31.688 -5.93 1 98.44 203 ILE A C 1
ATOM 1611 O O . ILE A 1 203 ? 7.543 32.312 -6.906 1 98.44 203 ILE A O 1
ATOM 1615 N N . ASN A 1 204 ? 6.438 32.25 -4.969 1 97.69 204 ASN A N 1
ATOM 1616 C CA . ASN A 1 204 ? 6.148 33.688 -4.809 1 97.69 204 ASN A CA 1
ATOM 1617 C C . ASN A 1 204 ? 5.723 34 -3.381 1 97.69 204 ASN A C 1
ATOM 1619 O O . ASN A 1 204 ? 5.891 33.188 -2.477 1 97.69 204 ASN A O 1
ATOM 1623 N N . GLN A 1 205 ? 5.148 35.156 -3.195 1 97.5 205 GLN A N 1
ATOM 1624 C CA . GLN A 1 205 ? 4.879 35.656 -1.849 1 97.5 205 GLN A CA 1
ATOM 1625 C C . GLN A 1 205 ? 3.748 34.844 -1.191 1 97.5 205 GLN A C 1
ATOM 1627 O O . GLN A 1 205 ? 3.555 34.938 0.023 1 97.5 205 GLN A O 1
ATOM 1632 N N . ASN A 1 206 ? 2.977 34.062 -1.952 1 98.44 206 ASN A N 1
ATOM 1633 C CA . ASN A 1 206 ? 1.815 33.344 -1.402 1 98.44 206 ASN A CA 1
ATOM 1634 C C . ASN A 1 206 ? 1.798 31.891 -1.808 1 98.44 206 ASN A C 1
ATOM 1636 O O . ASN A 1 206 ? 0.771 31.219 -1.686 1 98.44 206 ASN A O 1
ATOM 1640 N N . THR A 1 207 ? 2.906 31.391 -2.334 1 98.75 207 THR A N 1
ATOM 1641 C CA . THR A 1 207 ? 2.936 30 -2.781 1 98.75 207 THR A CA 1
ATOM 1642 C C . THR A 1 207 ? 4.289 29.359 -2.473 1 98.75 207 THR A C 1
ATOM 1644 O O . THR A 1 207 ? 5.336 29.938 -2.779 1 98.75 207 THR A O 1
ATOM 1647 N N . ILE A 1 208 ? 4.277 28.219 -1.801 1 98.81 208 ILE A N 1
ATOM 1648 C CA . ILE A 1 208 ? 5.477 27.438 -1.505 1 98.81 208 ILE A CA 1
ATOM 1649 C C . ILE A 1 208 ? 5.281 26 -1.981 1 98.81 208 ILE A C 1
ATOM 1651 O O . ILE A 1 208 ? 4.188 25.453 -1.877 1 98.81 208 ILE A O 1
ATOM 1655 N N . ARG A 1 209 ? 6.277 25.391 -2.547 1 98.62 209 ARG A N 1
ATOM 1656 C CA . ARG A 1 209 ? 6.312 23.969 -2.822 1 98.62 209 ARG A CA 1
ATOM 1657 C C . ARG A 1 209 ? 7.172 23.234 -1.795 1 98.62 209 ARG A C 1
ATOM 1659 O O . ARG A 1 209 ? 8.273 23.672 -1.465 1 98.62 209 ARG A O 1
ATOM 1666 N N . VAL A 1 210 ? 6.688 22.141 -1.315 1 98.69 210 VAL A N 1
ATOM 1667 C CA . VAL A 1 210 ? 7.391 21.484 -0.218 1 98.69 210 VAL A CA 1
ATOM 1668 C C . VAL A 1 210 ? 7.516 19.984 -0.505 1 98.69 210 VAL A C 1
ATOM 1670 O O . VAL A 1 210 ? 6.582 19.375 -1.027 1 98.69 210 VAL A O 1
ATOM 1673 N N . ARG A 1 211 ? 8.648 19.422 -0.227 1 98.56 211 ARG A N 1
ATOM 1674 C CA . ARG A 1 211 ? 8.906 18 -0.148 1 98.56 211 ARG A CA 1
ATOM 1675 C C . ARG A 1 211 ? 9.445 17.609 1.225 1 98.56 211 ARG A C 1
ATOM 1677 O O . ARG A 1 211 ? 10.32 18.297 1.769 1 98.56 211 ARG A O 1
ATOM 1684 N N . THR A 1 212 ? 8.922 16.516 1.758 1 97.5 212 THR A N 1
ATOM 1685 C CA . THR A 1 212 ? 9.25 16.219 3.148 1 97.5 212 THR A CA 1
ATOM 1686 C C . THR A 1 212 ? 9.836 14.82 3.287 1 97.5 212 THR A C 1
ATOM 1688 O O . THR A 1 212 ? 9.312 13.859 2.707 1 97.5 212 THR A O 1
ATOM 1691 N N . TRP A 1 213 ? 10.906 14.734 3.996 1 97.62 213 TRP A N 1
ATOM 1692 C CA . TRP A 1 213 ? 11.453 13.492 4.535 1 97.62 213 TRP A CA 1
ATOM 1693 C C . TRP A 1 213 ? 11.148 13.359 6.023 1 97.62 213 TRP A C 1
ATOM 1695 O O . TRP A 1 213 ? 11.703 14.094 6.844 1 97.62 213 TRP A O 1
ATOM 1705 N N . GLU A 1 214 ? 10.32 12.383 6.367 1 94.06 214 GLU A N 1
ATOM 1706 C CA . GLU A 1 214 ? 9.867 12.266 7.75 1 94.06 214 GLU A CA 1
ATOM 1707 C C . GLU A 1 214 ? 10.711 11.25 8.516 1 94.06 214 GLU A C 1
ATOM 1709 O O . GLU A 1 214 ? 11.023 10.18 7.996 1 94.06 214 GLU A O 1
ATOM 1714 N N . ARG A 1 215 ? 10.984 11.695 9.719 1 92.25 215 ARG A N 1
ATOM 1715 C CA . ARG A 1 215 ? 11.727 10.836 10.633 1 92.25 215 ARG A CA 1
ATOM 1716 C C . ARG A 1 215 ? 11.039 9.484 10.797 1 92.25 215 ARG A C 1
ATOM 1718 O O . ARG A 1 215 ? 9.859 9.414 11.148 1 92.25 215 ARG A O 1
ATOM 1725 N N . GLY A 1 216 ? 11.727 8.414 10.492 1 87 216 GLY A N 1
ATOM 1726 C CA . GLY A 1 216 ? 11.211 7.066 10.688 1 87 216 GLY A CA 1
ATOM 1727 C C . GLY A 1 216 ? 10.32 6.598 9.555 1 87 216 GLY A C 1
ATOM 1728 O O . GLY A 1 216 ? 9.945 5.426 9.492 1 87 216 GLY A O 1
ATOM 1729 N N . ALA A 1 217 ? 10 7.41 8.594 1 87.69 217 ALA A N 1
ATOM 1730 C CA . ALA A 1 217 ? 9.047 7.055 7.543 1 87.69 217 ALA A CA 1
ATOM 1731 C C . ALA A 1 217 ? 9.656 7.25 6.16 1 87.69 217 ALA A C 1
ATOM 1733 O O . ALA A 1 217 ? 9.203 6.637 5.188 1 87.69 217 ALA A O 1
ATOM 1734 N N . GLY A 1 218 ? 10.688 8.086 6.09 1 93.62 218 GLY A N 1
ATOM 1735 C CA . GLY A 1 218 ? 11.242 8.414 4.789 1 93.62 218 GLY A CA 1
ATOM 1736 C C . GLY A 1 218 ? 10.469 9.5 4.066 1 93.62 218 GLY A C 1
ATOM 1737 O O . GLY A 1 218 ? 9.969 10.438 4.691 1 93.62 218 GLY A O 1
ATOM 1738 N N . TYR A 1 219 ? 10.422 9.406 2.734 1 95.19 219 TYR A N 1
ATOM 1739 C CA . TYR A 1 219 ? 9.719 10.406 1.938 1 95.19 219 TYR A CA 1
ATOM 1740 C C . TYR A 1 219 ? 8.211 10.211 2.037 1 95.19 219 TYR A C 1
ATOM 1742 O O . TYR A 1 219 ? 7.707 9.094 1.871 1 95.19 219 TYR A O 1
ATOM 1750 N N . THR A 1 220 ? 7.465 11.234 2.332 1 93.12 220 THR A N 1
ATOM 1751 C CA . THR A 1 220 ? 6.016 11.141 2.467 1 93.12 220 THR A CA 1
ATOM 1752 C C . THR A 1 220 ? 5.324 12.164 1.572 1 93.12 220 THR A C 1
ATOM 1754 O O . THR A 1 220 ? 5.914 13.188 1.211 1 93.12 220 THR A O 1
ATOM 1757 N N . LEU A 1 221 ? 4.102 11.969 1.28 1 93.81 221 LEU A N 1
ATOM 1758 C CA . LEU A 1 221 ? 3.346 12.789 0.338 1 93.81 221 LEU A CA 1
ATOM 1759 C C . LEU A 1 221 ? 2.826 14.055 1.015 1 93.81 221 LEU A C 1
ATOM 1761 O O . LEU A 1 221 ? 2.543 15.055 0.344 1 93.81 221 LEU A O 1
ATOM 1765 N N . ALA A 1 222 ? 2.609 13.898 2.279 1 92.81 222 ALA A N 1
ATOM 1766 C CA . ALA A 1 222 ? 2.025 15.008 3.033 1 92.81 222 ALA A CA 1
ATOM 1767 C C . ALA A 1 222 ? 2.439 14.945 4.5 1 92.81 222 ALA A C 1
ATOM 1769 O O . ALA A 1 222 ? 2.447 13.867 5.105 1 92.81 222 ALA A 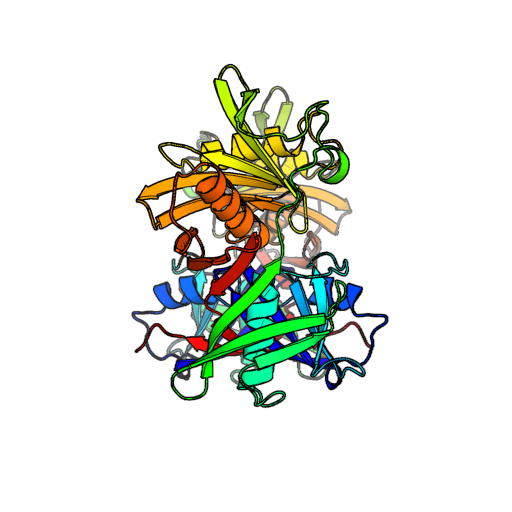O 1
ATOM 1770 N N . CYS A 1 223 ? 2.732 16.078 5.051 1 94 223 CYS A N 1
ATOM 1771 C CA . CYS A 1 223 ? 3.051 16.266 6.461 1 94 223 CYS A CA 1
ATOM 1772 C C . CYS A 1 223 ? 2.52 17.594 6.977 1 94 223 CYS A C 1
ATOM 1774 O O . CYS A 1 223 ? 3.164 18.625 6.805 1 94 223 CYS A O 1
ATOM 1776 N N . GLY A 1 224 ? 1.472 17.547 7.688 1 94.62 224 GLY A N 1
ATOM 1777 C CA . GLY A 1 224 ? 0.795 18.75 8.125 1 94.62 224 GLY A CA 1
ATOM 1778 C C . GLY A 1 224 ? 1.678 19.672 8.953 1 94.62 224 GLY A C 1
ATOM 1779 O O . GLY A 1 224 ? 1.775 20.859 8.688 1 94.62 224 GLY A O 1
ATOM 1780 N N . THR A 1 225 ? 2.279 19.078 9.977 1 95 225 THR A N 1
ATOM 1781 C CA . THR A 1 225 ? 3.145 19.875 10.828 1 95 225 THR A CA 1
ATOM 1782 C C . THR A 1 225 ? 4.363 20.375 10.055 1 95 225 THR A C 1
ATOM 1784 O O . THR A 1 225 ? 4.859 21.469 10.305 1 95 225 THR A O 1
ATOM 1787 N N . GLY A 1 226 ? 4.801 19.578 9.102 1 96.69 226 GLY A N 1
ATOM 1788 C CA . GLY A 1 226 ? 5.918 19.984 8.266 1 96.69 226 GLY A CA 1
ATOM 1789 C C . GLY A 1 226 ? 5.617 21.203 7.422 1 96.69 226 GLY A C 1
ATOM 1790 O O . GLY A 1 226 ? 6.371 22.188 7.449 1 96.69 226 GLY A O 1
ATOM 1791 N N . VAL A 1 227 ? 4.539 21.125 6.77 1 97.81 227 VAL A N 1
ATOM 1792 C CA . VAL A 1 227 ? 4.121 22.234 5.898 1 97.81 227 VAL A CA 1
ATOM 1793 C C . VAL A 1 227 ? 3.881 23.484 6.734 1 97.81 227 VAL A C 1
ATOM 1795 O O . VAL A 1 227 ? 4.238 24.594 6.316 1 97.81 227 VAL A O 1
ATOM 1798 N N . SER A 1 228 ? 3.289 23.297 7.84 1 98 228 SER A N 1
ATOM 1799 C CA . SER A 1 228 ? 3.041 24.422 8.734 1 98 228 SER A CA 1
ATOM 1800 C C . SER A 1 228 ? 4.348 25.047 9.203 1 98 228 SER A C 1
ATOM 1802 O O . SER A 1 228 ? 4.48 26.266 9.227 1 98 228 SER A O 1
ATOM 1804 N N . SER A 1 229 ? 5.266 24.219 9.539 1 98.25 229 SER A N 1
ATOM 1805 C CA . SER A 1 229 ? 6.574 24.703 9.969 1 98.25 229 SER A CA 1
ATOM 1806 C C . SER A 1 229 ? 7.273 25.484 8.867 1 98.25 229 SER A C 1
ATOM 1808 O O . SER A 1 229 ? 7.852 26.547 9.117 1 98.25 229 SER A O 1
ATOM 1810 N N . VAL A 1 230 ? 7.215 24.969 7.707 1 98.81 230 VAL A N 1
ATOM 1811 C CA . VAL A 1 230 ? 7.836 25.625 6.559 1 98.81 230 VAL A CA 1
ATOM 1812 C C . VAL A 1 230 ? 7.246 27.016 6.379 1 98.81 230 VAL A C 1
ATOM 1814 O O . VAL A 1 230 ? 7.984 28 6.25 1 98.81 230 VAL A O 1
ATOM 1817 N N . CYS A 1 231 ? 5.965 27.109 6.402 1 98.81 231 CYS A N 1
ATOM 1818 C CA . CYS A 1 231 ? 5.305 28.391 6.211 1 98.81 231 CYS A CA 1
ATOM 1819 C C . CYS A 1 231 ? 5.621 29.344 7.355 1 98.81 231 CYS A C 1
ATOM 1821 O O . CYS A 1 231 ? 5.84 30.531 7.137 1 98.81 231 CYS A O 1
ATOM 1823 N N . GLY A 1 232 ? 5.555 28.781 8.539 1 98.62 232 GLY A N 1
ATOM 1824 C CA . GLY A 1 232 ? 5.922 29.594 9.695 1 98.62 232 GLY A CA 1
ATOM 1825 C C . GLY A 1 232 ? 7.297 30.219 9.57 1 98.62 232 GLY A C 1
ATOM 1826 O O . GLY A 1 232 ? 7.457 31.422 9.766 1 98.62 232 GLY A O 1
ATOM 1827 N N . ILE A 1 233 ? 8.281 29.438 9.219 1 98.69 233 ILE A N 1
ATOM 1828 C CA . ILE A 1 233 ? 9.648 29.906 9.094 1 98.69 233 ILE A CA 1
ATOM 1829 C C . ILE A 1 233 ? 9.758 30.859 7.91 1 98.69 233 ILE A C 1
ATOM 1831 O O . ILE A 1 233 ? 10.43 31.891 8 1 98.69 233 ILE A O 1
ATOM 1835 N N . ALA A 1 234 ? 9.156 30.531 6.805 1 98.81 234 ALA A N 1
ATOM 1836 C CA . ALA A 1 234 ? 9.195 31.406 5.641 1 98.81 234 ALA A CA 1
ATOM 1837 C C . ALA A 1 234 ? 8.648 32.781 5.984 1 98.81 234 ALA A C 1
ATOM 1839 O O . ALA A 1 234 ? 9.211 33.812 5.578 1 98.81 234 ALA A O 1
ATOM 1840 N N . ASN A 1 235 ? 7.543 32.781 6.68 1 98.62 235 ASN A N 1
ATOM 1841 C CA . ASN A 1 235 ? 6.961 34.062 7.098 1 98.62 235 ASN A CA 1
ATOM 1842 C C . ASN A 1 235 ? 7.867 34.781 8.086 1 98.62 235 ASN A C 1
ATOM 1844 O O . ASN A 1 235 ? 8.047 36 7.98 1 98.62 235 ASN A O 1
ATOM 1848 N N . HIS A 1 236 ? 8.398 34.031 9.039 1 97.56 236 HIS A N 1
ATOM 1849 C CA . HIS A 1 236 ? 9.328 34.562 10.023 1 97.56 236 HIS A CA 1
ATOM 1850 C C . HIS A 1 236 ? 10.508 35.25 9.344 1 97.56 236 HIS A C 1
ATOM 1852 O O . HIS A 1 236 ? 11 36.281 9.828 1 97.56 236 HIS A O 1
ATOM 1858 N N . LEU A 1 237 ? 10.891 34.75 8.242 1 97.81 237 LEU A N 1
ATOM 1859 C CA . LEU A 1 237 ? 12.039 35.25 7.504 1 97.81 237 LEU A CA 1
ATOM 1860 C C . LEU A 1 237 ? 11.602 36.25 6.438 1 97.81 237 LEU A C 1
ATOM 1862 O O . LEU A 1 237 ? 12.406 36.656 5.605 1 97.81 237 LEU A O 1
ATOM 1866 N N . SER A 1 238 ? 10.367 36.562 6.395 1 98 238 SER A N 1
ATOM 1867 C CA . SER A 1 238 ? 9.773 37.562 5.492 1 98 238 SER A CA 1
ATOM 1868 C C . SER A 1 238 ? 9.906 37.125 4.039 1 98 238 SER A C 1
ATOM 1870 O O . SER A 1 238 ? 10.078 37.969 3.146 1 98 238 SER A O 1
ATOM 1872 N N . LEU A 1 239 ? 9.875 35.812 3.842 1 98.12 239 LEU A N 1
ATOM 1873 C CA . LEU A 1 239 ? 9.945 35.281 2.486 1 98.12 239 LEU A CA 1
ATOM 1874 C C . LEU A 1 239 ? 8.555 35.188 1.862 1 98.12 239 LEU A C 1
ATOM 1876 O O . LEU A 1 239 ? 8.422 35.188 0.636 1 98.12 239 LEU A O 1
ATOM 1880 N N . VAL A 1 240 ? 7.52 35.062 2.703 1 98.56 240 VAL A N 1
ATOM 1881 C CA . VAL A 1 240 ? 6.133 35 2.248 1 98.56 240 VAL A CA 1
ATOM 1882 C C . VAL A 1 240 ? 5.246 35.812 3.18 1 98.56 240 VAL A C 1
ATOM 1884 O O . VAL A 1 240 ? 5.676 36.219 4.27 1 98.56 240 VAL A O 1
ATOM 1887 N N . GLY A 1 241 ? 3.99 36.062 2.725 1 98.25 241 GLY A N 1
ATOM 1888 C CA . GLY A 1 241 ? 2.979 36.688 3.562 1 98.25 241 GLY A CA 1
ATOM 1889 C C . GLY A 1 241 ? 2.309 35.719 4.516 1 98.25 241 GLY A C 1
ATOM 1890 O O . GLY A 1 241 ? 2.736 34.562 4.641 1 98.25 241 GLY A O 1
ATOM 1891 N N . PRO A 1 242 ? 1.277 36.188 5.23 1 98.5 242 PRO A N 1
ATOM 1892 C CA . PRO A 1 242 ? 0.635 35.375 6.27 1 98.5 242 PRO A CA 1
ATOM 1893 C C . PRO A 1 242 ? -0.326 34.344 5.703 1 98.5 242 PRO A C 1
ATOM 1895 O O . PRO A 1 242 ? -0.792 33.438 6.434 1 98.5 242 PRO A O 1
ATOM 1898 N N . ASN A 1 243 ? -0.732 34.469 4.449 1 98.75 243 ASN A N 1
ATOM 1899 C CA . ASN A 1 243 ? -1.564 33.469 3.762 1 98.75 243 ASN A CA 1
ATOM 1900 C C . ASN A 1 243 ? -0.812 32.812 2.617 1 98.75 243 ASN A C 1
ATOM 1902 O O . ASN A 1 243 ? -0.405 33.469 1.662 1 98.75 243 ASN A O 1
ATOM 1906 N N . VAL A 1 244 ? -0.677 31.484 2.75 1 98.75 244 VAL A N 1
ATOM 1907 C CA . VAL A 1 244 ? 0.213 30.781 1.827 1 98.75 244 VAL A CA 1
ATOM 1908 C C . VAL A 1 244 ? -0.474 29.531 1.296 1 98.75 244 VAL A C 1
ATOM 1910 O O . VAL A 1 244 ? -1.062 28.766 2.062 1 98.75 244 VAL A O 1
ATOM 1913 N N . VAL A 1 245 ? -0.469 29.328 0.03 1 98.81 245 VAL A N 1
ATOM 1914 C CA . VAL A 1 245 ? -0.83 28.062 -0.587 1 98.81 245 VAL A CA 1
ATOM 1915 C C . VAL A 1 245 ? 0.406 27.172 -0.691 1 98.81 245 VAL A C 1
ATOM 1917 O O . VAL A 1 245 ? 1.439 27.594 -1.217 1 98.81 245 VAL A O 1
ATOM 1920 N N . VAL A 1 246 ? 0.297 26.031 -0.184 1 98.75 246 VAL A N 1
ATOM 1921 C CA . VAL A 1 246 ? 1.427 25.109 -0.211 1 98.75 246 VAL A CA 1
ATOM 1922 C C . VAL A 1 246 ? 1.13 23.969 -1.169 1 98.75 246 VAL A C 1
ATOM 1924 O O . VAL A 1 246 ? 0.103 23.297 -1.044 1 98.75 246 VAL A O 1
ATOM 1927 N N . GLU A 1 247 ? 1.991 23.781 -2.092 1 98.44 247 GLU A N 1
ATOM 1928 C CA . GLU A 1 247 ? 1.912 22.656 -3.02 1 98.44 247 GLU A CA 1
ATOM 1929 C C . GLU A 1 247 ? 2.781 21.5 -2.553 1 98.44 247 GLU A C 1
ATOM 1931 O O . GLU A 1 247 ? 4 21.641 -2.438 1 98.44 247 GLU A O 1
ATOM 1936 N N . ILE A 1 248 ? 2.156 20.469 -2.262 1 97.56 248 ILE A N 1
ATOM 1937 C CA . ILE A 1 248 ? 2.863 19.234 -1.94 1 97.56 248 ILE A CA 1
ATOM 1938 C C . ILE A 1 248 ? 2.51 18.156 -2.963 1 97.56 248 ILE A C 1
ATOM 1940 O O . ILE A 1 248 ? 1.67 18.359 -3.838 1 97.56 248 ILE A O 1
ATOM 1944 N N . GLU A 1 249 ? 3.152 17.031 -2.896 1 93.69 249 GLU A N 1
ATOM 1945 C CA . GLU A 1 249 ? 2.926 15.992 -3.895 1 93.69 249 GLU A CA 1
ATOM 1946 C C . GLU A 1 249 ? 1.487 15.492 -3.85 1 93.69 249 GLU A C 1
ATOM 1948 O O . GLU A 1 249 ? 0.905 15.164 -4.887 1 93.69 249 GLU A O 1
ATOM 1953 N N . GLY A 1 250 ? 0.897 15.5 -2.676 1 95.38 250 GLY A N 1
ATOM 1954 C CA . GLY A 1 250 ? -0.43 14.93 -2.498 1 95.38 250 GLY A CA 1
ATOM 1955 C C . GLY A 1 250 ? -1.544 15.93 -2.75 1 95.38 250 GLY A C 1
ATOM 1956 O O . GLY A 1 250 ? -2.725 15.586 -2.664 1 95.38 250 GLY A O 1
ATOM 1957 N N . GLY A 1 251 ? -1.17 17.172 -2.973 1 96.81 251 GLY A N 1
ATOM 1958 C CA . GLY A 1 251 ? -2.191 18.172 -3.203 1 96.81 251 GLY A CA 1
ATOM 1959 C C . GLY A 1 251 ? -1.778 19.562 -2.732 1 96.81 251 GLY A C 1
ATOM 1960 O O . GLY A 1 251 ? -0.61 19.938 -2.842 1 96.81 251 GLY A O 1
ATOM 1961 N N . LYS A 1 252 ? -2.846 20.297 -2.348 1 98 252 LYS A N 1
ATOM 1962 C CA . LYS A 1 252 ? -2.609 21.672 -1.909 1 98 252 LYS A CA 1
ATOM 1963 C C . LYS A 1 252 ? -3.217 21.922 -0.531 1 98 252 LYS A C 1
ATOM 1965 O O . LYS A 1 252 ? -4.27 21.375 -0.201 1 98 252 LYS A O 1
ATOM 1970 N N . LEU A 1 253 ? -2.543 22.719 0.159 1 98.44 253 LEU A N 1
ATOM 1971 C CA . LEU A 1 253 ? -2.998 23.156 1.475 1 98.44 253 LEU A CA 1
ATOM 1972 C C . LEU A 1 253 ? -2.943 24.672 1.587 1 98.44 253 LEU A C 1
ATOM 1974 O O . LEU A 1 253 ? -2.086 25.312 0.979 1 98.44 253 LEU A O 1
ATOM 1978 N N . ASP A 1 254 ? -3.826 25.203 2.365 1 98.75 254 ASP A N 1
ATOM 1979 C CA . ASP A 1 254 ? -3.82 26.625 2.695 1 98.75 254 ASP A CA 1
ATOM 1980 C C . ASP A 1 254 ? -3.365 26.859 4.133 1 98.75 254 ASP A C 1
ATOM 1982 O O . ASP A 1 254 ? -3.959 26.312 5.07 1 98.75 254 ASP A O 1
ATOM 1986 N N . ILE A 1 255 ? -2.395 27.656 4.277 1 98.69 255 ILE A N 1
ATOM 1987 C CA . ILE A 1 255 ? -1.835 27.938 5.598 1 98.69 255 ILE A CA 1
ATOM 1988 C C . ILE A 1 255 ? -2.02 29.422 5.934 1 98.69 255 ILE A C 1
ATOM 1990 O O . ILE A 1 255 ? -1.767 30.297 5.098 1 98.69 255 ILE A O 1
ATOM 1994 N N . GLU A 1 256 ? -2.473 29.672 7.082 1 98.75 256 GLU A N 1
ATOM 1995 C CA . GLU A 1 256 ? -2.574 31.016 7.617 1 98.75 256 GLU A CA 1
ATOM 1996 C C . GLU A 1 256 ? -1.745 31.172 8.883 1 98.75 256 GLU A C 1
ATOM 1998 O O . GLU A 1 256 ? -1.887 30.391 9.828 1 98.75 256 GLU A O 1
ATOM 2003 N N . ILE A 1 257 ? -0.94 32.156 8.883 1 98.62 257 ILE A N 1
ATOM 2004 C CA . ILE A 1 257 ? -0.199 32.531 10.086 1 98.62 257 ILE A CA 1
ATOM 2005 C C . ILE A 1 257 ? -0.874 33.719 10.758 1 98.62 257 ILE A C 1
ATOM 2007 O O . ILE A 1 257 ? -0.786 34.844 10.273 1 98.62 257 ILE A O 1
ATOM 2011 N N . ALA A 1 258 ? -1.412 33.469 11.883 1 98 258 ALA A N 1
ATOM 2012 C CA . ALA A 1 258 ? -2.107 34.531 12.609 1 98 258 ALA A CA 1
ATOM 2013 C C . ALA A 1 258 ? -1.115 35.469 13.289 1 98 258 ALA A C 1
ATOM 2015 O O . ALA A 1 258 ? 0.017 35.062 13.586 1 98 258 ALA A O 1
ATOM 2016 N N . PRO A 1 259 ? -1.559 36.656 13.625 1 96.62 259 PRO A N 1
ATOM 2017 C CA . PRO A 1 259 ? -0.67 37.656 14.266 1 96.62 259 PRO A CA 1
ATOM 2018 C C . PRO A 1 259 ? -0.134 37.156 15.609 1 96.62 259 PRO A C 1
ATOM 2020 O O . PRO A 1 259 ? 0.998 37.5 15.977 1 96.62 259 PRO A O 1
ATOM 2023 N N . GLU A 1 260 ? -0.889 36.344 16.281 1 96 260 GLU A N 1
ATOM 2024 C CA . GLU A 1 260 ? -0.49 35.906 17.609 1 96 260 GLU A CA 1
ATOM 2025 C C . GLU A 1 260 ? 0.436 34.688 17.516 1 96 260 GLU A C 1
ATOM 2027 O O . GLU A 1 260 ? 0.92 34.188 18.547 1 96 260 GLU A O 1
ATOM 2032 N N . GLY A 1 261 ? 0.573 34.188 16.328 1 96.12 261 GLY A N 1
ATOM 2033 C CA . GLY A 1 261 ? 1.566 33.125 16.156 1 96.12 261 GLY A CA 1
ATOM 2034 C C . GLY A 1 261 ? 0.959 31.781 15.82 1 96.12 261 GLY A C 1
ATOM 2035 O O . GLY A 1 261 ? 1.664 30.859 15.398 1 96.12 261 GLY A O 1
ATOM 2036 N N . ASP A 1 262 ? -0.37 31.734 15.953 1 97.56 262 ASP A N 1
ATOM 2037 C CA . ASP A 1 262 ? -1.039 30.484 15.617 1 97.56 262 ASP A CA 1
ATOM 2038 C C . ASP A 1 262 ? -0.991 30.219 14.117 1 97.56 262 ASP A C 1
ATOM 2040 O O . ASP A 1 262 ? -1.173 31.141 13.312 1 97.56 262 ASP A O 1
ATOM 2044 N N . ILE A 1 263 ? -0.742 29.016 13.789 1 98 263 ILE A N 1
ATOM 2045 C CA . ILE A 1 263 ? -0.756 28.594 12.391 1 98 263 ILE A CA 1
ATOM 2046 C C . ILE A 1 263 ? -1.988 27.734 12.125 1 98 263 ILE A C 1
ATOM 2048 O O . ILE A 1 263 ? -2.236 26.766 12.836 1 98 263 ILE A O 1
ATOM 2052 N N . TYR A 1 264 ? -2.76 28.141 11.133 1 98.12 264 TYR A N 1
ATOM 2053 C CA . TYR A 1 264 ? -3.939 27.391 10.719 1 98.12 264 TYR A CA 1
ATOM 2054 C C . TYR A 1 264 ? -3.707 26.703 9.375 1 98.12 264 TYR A C 1
ATOM 2056 O O . TYR A 1 264 ? -3.139 27.297 8.461 1 98.12 264 TYR A O 1
ATOM 2064 N N . MET A 1 265 ? -4.105 25.484 9.312 1 98.25 265 MET A N 1
ATOM 2065 C CA . MET A 1 265 ? -4.02 24.719 8.078 1 98.25 265 MET A CA 1
ATOM 2066 C C . MET A 1 265 ? -5.406 24.312 7.586 1 98.25 265 MET A C 1
ATOM 2068 O O . MET A 1 265 ? -6.227 23.812 8.367 1 98.25 265 MET A O 1
ATOM 2072 N N . GLU A 1 266 ? -5.648 24.562 6.418 1 98.5 266 GLU A N 1
ATOM 2073 C CA . GLU A 1 266 ? -6.891 24.141 5.773 1 98.5 266 GLU A CA 1
ATOM 2074 C C . GLU A 1 266 ? -6.609 23.312 4.523 1 98.5 266 GLU A C 1
ATOM 2076 O O . GLU A 1 266 ? -5.699 23.625 3.758 1 98.5 266 GLU A O 1
ATOM 2081 N N . GLY A 1 267 ? -7.34 22.281 4.387 1 98.19 267 GLY A N 1
ATOM 2082 C CA . GLY A 1 267 ? -7.133 21.438 3.219 1 98.19 267 GLY A CA 1
ATOM 2083 C C . GLY A 1 267 ? -8.258 20.438 2.994 1 98.19 267 GLY A C 1
ATOM 2084 O O . GLY A 1 267 ? -9.172 20.344 3.812 1 98.19 267 GLY A O 1
ATOM 2085 N N . PRO A 1 268 ? -8.156 19.781 1.902 1 97.75 268 PRO A N 1
ATOM 2086 C CA . PRO A 1 268 ? -9.203 18.828 1.551 1 97.75 268 PRO A CA 1
ATOM 2087 C C . PRO A 1 268 ? -9.047 17.484 2.277 1 97.75 268 PRO A C 1
ATOM 2089 O O . PRO A 1 268 ? -7.984 17.203 2.83 1 97.75 268 PRO A O 1
ATOM 2092 N N . ALA A 1 269 ? -10.094 16.766 2.379 1 97.62 269 ALA A N 1
ATOM 2093 C CA . ALA A 1 269 ? -10.188 15.336 2.695 1 97.62 269 ALA A CA 1
ATOM 2094 C C . ALA A 1 269 ? -11.125 14.617 1.732 1 97.62 269 ALA A C 1
ATOM 2096 O O . ALA A 1 269 ? -12.18 15.156 1.371 1 97.62 269 ALA A O 1
ATOM 2097 N N . LYS A 1 270 ? -10.727 13.445 1.313 1 96.94 270 LYS A N 1
ATOM 2098 C CA . LYS A 1 270 ? -11.484 12.789 0.254 1 96.94 270 LYS A CA 1
ATOM 2099 C C . LYS A 1 270 ? -11.797 11.344 0.619 1 96.94 270 LYS A C 1
ATOM 2101 O O . LYS A 1 270 ? -10.961 10.648 1.191 1 96.94 270 LYS A O 1
ATOM 2106 N N . ASP A 1 271 ? -13.023 10.961 0.231 1 97.5 271 ASP A N 1
ATOM 2107 C CA . ASP A 1 271 ? -13.406 9.555 0.363 1 97.5 271 ASP A CA 1
ATOM 2108 C C . ASP A 1 271 ? -12.773 8.711 -0.745 1 97.5 271 ASP A C 1
ATOM 2110 O O . ASP A 1 271 ? -12.727 9.133 -1.902 1 97.5 271 ASP A O 1
ATOM 2114 N N . ILE A 1 272 ? -12.32 7.527 -0.383 1 98.25 272 ILE A N 1
ATOM 2115 C CA . ILE A 1 272 ? -11.805 6.586 -1.369 1 98.25 272 ILE A CA 1
ATOM 2116 C C . ILE A 1 272 ? -12.805 5.453 -1.574 1 98.25 272 ILE A C 1
ATOM 2118 O O . ILE A 1 272 ? -13.242 5.195 -2.699 1 98.25 272 ILE A O 1
ATOM 2122 N N . CYS A 1 273 ? -13.109 4.73 -0.492 1 98.56 273 CYS A N 1
ATOM 2123 C CA . CYS A 1 273 ? -14.047 3.615 -0.525 1 98.56 273 CYS A CA 1
ATOM 2124 C C . CYS A 1 273 ? -14.641 3.355 0.856 1 98.56 273 CYS A C 1
ATOM 2126 O O . CYS A 1 273 ? -14.172 3.918 1.849 1 98.56 273 CYS A O 1
ATOM 2128 N N . LYS A 1 274 ? -15.695 2.645 0.923 1 98.56 274 LYS A N 1
ATOM 2129 C CA . LYS A 1 274 ? -16.312 2.168 2.158 1 98.56 274 LYS A CA 1
ATOM 2130 C C . LYS A 1 274 ? -16.797 0.73 2.012 1 98.56 274 LYS A C 1
ATOM 2132 O O . LYS A 1 274 ? -17.047 0.266 0.897 1 98.56 274 LYS A O 1
ATOM 2137 N N . GLY A 1 275 ? -16.797 -0.009 3.08 1 98.25 275 GLY A N 1
ATOM 2138 C CA . GLY A 1 275 ? -17.234 -1.391 3.033 1 98.25 275 GLY A CA 1
ATOM 2139 C C . GLY A 1 275 ? -17.047 -2.123 4.348 1 98.25 275 GLY A C 1
ATOM 2140 O O . GLY A 1 275 ? -17.219 -1.541 5.422 1 98.25 275 GLY A O 1
ATOM 2141 N N . VAL A 1 276 ? -16.812 -3.475 4.215 1 98.5 276 VAL A N 1
ATOM 2142 C CA . VAL A 1 276 ? -16.656 -4.332 5.387 1 98.5 276 VAL A CA 1
ATOM 2143 C C . VAL A 1 276 ? -15.32 -5.066 5.309 1 98.5 276 VAL A C 1
ATOM 2145 O O . VAL A 1 276 ? -14.977 -5.633 4.27 1 98.5 276 VAL A O 1
ATOM 2148 N N . TYR A 1 277 ? -14.594 -4.965 6.359 1 98.31 277 TYR A N 1
ATOM 2149 C CA . TYR A 1 277 ? -13.344 -5.688 6.547 1 98.31 277 TYR A CA 1
ATOM 2150 C C . TYR A 1 277 ? -13.578 -7.02 7.254 1 98.31 277 TYR A C 1
ATOM 2152 O O . TYR A 1 277 ? -14.273 -7.074 8.266 1 98.31 277 TYR A O 1
ATOM 2160 N N . LEU A 1 278 ? -13.039 -8.062 6.672 1 95.44 278 LEU A N 1
ATOM 2161 C CA . LEU A 1 278 ? -13.195 -9.383 7.266 1 95.44 278 LEU A CA 1
ATOM 2162 C C . LEU A 1 278 ? -12.062 -9.68 8.242 1 95.44 278 LEU A C 1
ATOM 2164 O O . LEU A 1 278 ? -10.969 -10.07 7.828 1 95.44 278 LEU A O 1
ATOM 2168 N N . ASN A 1 279 ? -12.289 -9.484 9.5 1 86.81 279 ASN A N 1
ATOM 2169 C CA . ASN A 1 279 ? -11.281 -9.617 10.547 1 86.81 279 ASN A CA 1
ATOM 2170 C C . ASN A 1 279 ? -11.336 -10.992 11.203 1 86.81 279 ASN A C 1
ATOM 2172 O O . ASN A 1 279 ? -12.406 -11.469 11.57 1 86.81 279 ASN A O 1
ATOM 2176 N N . SER A 1 280 ? -10.125 -11.609 11.227 1 76.31 280 SER A N 1
ATOM 2177 C CA . SER A 1 280 ? -10.07 -12.945 11.828 1 76.31 280 SER A CA 1
ATOM 2178 C C . SER A 1 280 ? -9.617 -12.875 13.281 1 76.31 280 SER A C 1
ATOM 2180 O O . SER A 1 280 ? -9.492 -13.906 13.945 1 76.31 280 SER A O 1
ATOM 2182 N N . LEU A 1 281 ? -9.188 -11.766 13.805 1 66.75 281 LEU A N 1
ATOM 2183 C CA . LEU A 1 281 ? -8.586 -11.625 15.125 1 66.75 281 LEU A CA 1
ATOM 2184 C C . LEU A 1 281 ? -9.531 -12.133 16.219 1 66.75 281 LEU A C 1
ATOM 2186 O O . LEU A 1 281 ? -9.102 -12.797 17.156 1 66.75 281 LEU A O 1
ATOM 2190 N N . ILE A 1 282 ? -10.688 -11.477 16.234 1 56.34 282 ILE A N 1
ATOM 2191 C CA . ILE A 1 282 ? -11.508 -11.82 17.375 1 56.34 282 ILE A CA 1
ATOM 2192 C C . ILE A 1 282 ? -12.375 -13.031 17.062 1 56.34 282 ILE A C 1
ATOM 2194 O O . ILE A 1 282 ? -13.211 -12.984 16.156 1 56.34 282 ILE A O 1
ATOM 2198 N N . LYS A 1 283 ? -11.656 -14.094 16.984 1 42.75 283 LYS A N 1
ATOM 2199 C CA . LYS A 1 283 ? -12.398 -15.344 17.094 1 42.75 283 LYS A CA 1
ATOM 2200 C C . LYS A 1 283 ? -12.586 -15.742 18.547 1 42.75 283 LYS A C 1
ATOM 2202 O O . LYS A 1 283 ? -11.711 -15.5 19.391 1 42.75 283 LYS A O 1
ATOM 2207 N N . MET B 1 1 ? -18.891 8.023 -9.43 1 88.12 1 MET B N 1
ATOM 2208 C CA . MET B 1 1 ? -19.516 6.715 -9.648 1 88.12 1 MET B CA 1
ATOM 2209 C C . MET B 1 1 ? -19.078 5.727 -8.57 1 88.12 1 MET B C 1
ATOM 2211 O O . MET B 1 1 ? -17.953 5.801 -8.07 1 88.12 1 MET B O 1
ATOM 2215 N N . GLU B 1 2 ? -19.969 4.84 -8.227 1 94.5 2 GLU B N 1
ATOM 2216 C CA . GLU B 1 2 ? -19.672 3.82 -7.223 1 94.5 2 GLU B CA 1
ATOM 2217 C C . GLU B 1 2 ? -19.469 2.455 -7.871 1 94.5 2 GLU B C 1
ATOM 2219 O O . GLU B 1 2 ? -20.297 1.999 -8.656 1 94.5 2 GLU B O 1
ATOM 2224 N N . ILE B 1 3 ? -18.391 1.856 -7.598 1 97.75 3 ILE B N 1
ATOM 2225 C CA . ILE B 1 3 ? -18.047 0.551 -8.156 1 97.75 3 ILE B CA 1
ATOM 2226 C C . ILE B 1 3 ? -17.938 -0.478 -7.031 1 97.75 3 ILE B C 1
ATOM 2228 O O . ILE B 1 3 ? -17.078 -0.367 -6.156 1 97.75 3 ILE B O 1
ATOM 2232 N N . LYS B 1 4 ? -18.828 -1.492 -7.09 1 98.38 4 LYS B N 1
ATOM 2233 C CA . LYS B 1 4 ? -18.703 -2.57 -6.117 1 98.38 4 LYS B CA 1
ATOM 2234 C C . LYS B 1 4 ? -17.391 -3.346 -6.324 1 98.38 4 LYS B C 1
ATOM 2236 O O . LYS B 1 4 ? -17 -3.613 -7.461 1 98.38 4 LYS B O 1
ATOM 2241 N N . PHE B 1 5 ? -16.672 -3.707 -5.176 1 98.69 5 PHE B N 1
ATOM 2242 C CA . PHE B 1 5 ? -15.414 -4.426 -5.312 1 98.69 5 PHE B CA 1
ATOM 2243 C C . PHE B 1 5 ? -15.234 -5.418 -4.172 1 98.69 5 PHE B C 1
ATOM 2245 O O . PHE B 1 5 ? -15.938 -5.348 -3.16 1 98.69 5 PHE B O 1
ATOM 2252 N N . LYS B 1 6 ? -14.398 -6.344 -4.363 1 98.69 6 LYS B N 1
ATOM 2253 C CA . LYS B 1 6 ? -13.797 -7.176 -3.328 1 98.69 6 LYS B CA 1
ATOM 2254 C C . LYS B 1 6 ? -12.273 -7.141 -3.41 1 98.69 6 LYS B C 1
ATOM 2256 O O . LYS B 1 6 ? -11.703 -7.172 -4.504 1 98.69 6 LYS B O 1
ATOM 2261 N N . LYS B 1 7 ? -11.594 -7.012 -2.283 1 98.81 7 LYS B N 1
ATOM 2262 C CA . LYS B 1 7 ? -10.141 -7.137 -2.205 1 98.81 7 LYS B CA 1
ATOM 2263 C C . LYS B 1 7 ? -9.734 -8.492 -1.635 1 98.81 7 LYS B C 1
ATOM 2265 O O . LYS B 1 7 ? -10.297 -8.945 -0.633 1 98.81 7 LYS B O 1
ATOM 2270 N N . MET B 1 8 ? -8.836 -9.141 -2.271 1 98.56 8 MET B N 1
ATOM 2271 C CA . MET B 1 8 ? -8.398 -10.484 -1.918 1 98.56 8 MET B CA 1
ATOM 2272 C C . MET B 1 8 ? -6.883 -10.617 -2.037 1 98.56 8 MET B C 1
ATOM 2274 O O . MET B 1 8 ? -6.23 -9.766 -2.643 1 98.56 8 MET B O 1
ATOM 2278 N N . HIS B 1 9 ? -6.348 -11.664 -1.437 1 98 9 HIS B N 1
ATOM 2279 C CA . HIS B 1 9 ? -4.941 -11.945 -1.687 1 98 9 HIS B CA 1
ATOM 2280 C C . HIS B 1 9 ? -4.691 -13.445 -1.801 1 98 9 HIS B C 1
ATOM 2282 O O . HIS B 1 9 ? -5.406 -14.25 -1.193 1 98 9 HIS B O 1
ATOM 2288 N N . GLY B 1 10 ? -3.816 -13.82 -2.615 1 97.62 10 GLY B N 1
ATOM 2289 C CA . GLY B 1 10 ? -3.207 -15.141 -2.684 1 97.62 10 GLY B CA 1
ATOM 2290 C C . GLY B 1 10 ? -1.787 -15.172 -2.15 1 97.62 10 GLY B C 1
ATOM 2291 O O . GLY B 1 10 ? -0.837 -14.883 -2.883 1 97.62 10 GLY B O 1
ATOM 2292 N N . THR B 1 11 ? -1.696 -15.555 -0.932 1 97 11 THR B N 1
ATOM 2293 C CA . THR B 1 11 ? -0.415 -15.609 -0.236 1 97 11 THR B CA 1
ATOM 2294 C C . THR B 1 11 ? 0.281 -14.25 -0.269 1 97 11 THR B C 1
ATOM 2296 O O . THR B 1 11 ? 1.481 -14.172 -0.541 1 97 11 THR B O 1
ATOM 2299 N N . GLY B 1 12 ? -0.438 -13.195 -0.12 1 96.75 12 GLY B N 1
ATOM 2300 C CA . GLY B 1 12 ? 0.135 -11.867 0.037 1 96.75 12 GLY B CA 1
ATOM 2301 C C . GLY B 1 12 ? 0.115 -11.055 -1.243 1 96.75 12 GLY B C 1
ATOM 2302 O O . GLY B 1 12 ? 0.313 -9.844 -1.216 1 96.75 12 GLY B O 1
ATOM 2303 N N . ASN B 1 13 ? 0.03 -11.695 -2.42 1 96.62 13 ASN B N 1
ATOM 2304 C CA . ASN B 1 13 ? -0.262 -11 -3.67 1 96.62 13 ASN B CA 1
ATOM 2305 C C . ASN B 1 13 ? -1.736 -10.617 -3.768 1 96.62 13 ASN B C 1
ATOM 2307 O O . ASN B 1 13 ? -2.607 -11.484 -3.803 1 96.62 13 ASN B O 1
ATOM 2311 N N . ASP B 1 14 ? -2.012 -9.258 -3.74 1 97.81 14 ASP B N 1
ATOM 2312 C CA . ASP B 1 14 ? -3.396 -8.859 -3.516 1 97.81 14 ASP B CA 1
ATOM 2313 C C . ASP B 1 14 ? -3.986 -8.195 -4.758 1 97.81 14 ASP B C 1
ATOM 2315 O O . ASP B 1 14 ? -3.254 -7.637 -5.578 1 97.81 14 ASP B O 1
ATOM 2319 N N . PHE B 1 15 ? -5.371 -8.305 -4.84 1 98.5 15 PHE B N 1
ATOM 2320 C CA . PHE B 1 15 ? -6.086 -7.914 -6.051 1 98.5 15 PHE B CA 1
ATOM 2321 C C . PHE B 1 15 ? -7.438 -7.301 -5.703 1 98.5 15 PHE B C 1
ATOM 2323 O O . PHE B 1 15 ? -8.047 -7.652 -4.691 1 98.5 15 PHE B O 1
ATOM 2330 N N . ILE B 1 16 ? -7.84 -6.406 -6.566 1 98.81 16 ILE B N 1
ATOM 2331 C CA . ILE B 1 16 ? -9.211 -5.902 -6.551 1 98.81 16 ILE B CA 1
ATOM 2332 C C . ILE B 1 16 ? -10.031 -6.625 -7.617 1 98.81 16 ILE B C 1
ATOM 2334 O O . ILE B 1 16 ? -9.617 -6.719 -8.773 1 98.81 16 ILE B O 1
ATOM 2338 N N . MET B 1 17 ? -11.156 -7.176 -7.18 1 98.75 17 MET B N 1
ATOM 2339 C CA . MET B 1 17 ? -12.086 -7.875 -8.062 1 98.75 17 MET B CA 1
ATOM 2340 C C . MET B 1 17 ? -13.328 -7.035 -8.32 1 98.75 17 MET B C 1
ATOM 2342 O O . MET B 1 17 ? -13.953 -6.535 -7.379 1 98.75 17 MET B O 1
ATOM 2346 N N . ILE B 1 18 ? -13.719 -6.898 -9.578 1 98.62 18 ILE B N 1
ATOM 2347 C CA . ILE B 1 18 ? -14.977 -6.23 -9.867 1 98.62 18 ILE B CA 1
ATOM 2348 C C . ILE B 1 18 ? -15.719 -6.988 -10.969 1 98.62 18 ILE B C 1
ATOM 2350 O O . ILE B 1 18 ? -15.109 -7.738 -11.734 1 98.62 18 ILE B O 1
ATOM 2354 N N . TYR B 1 19 ? -17.031 -6.789 -11.016 1 98.44 19 TYR B N 1
ATOM 2355 C CA . TYR B 1 19 ? -17.844 -7.258 -12.133 1 98.44 19 TYR B CA 1
ATOM 2356 C C . TYR B 1 19 ? -17.781 -6.281 -13.297 1 98.44 19 TYR B C 1
ATOM 2358 O O . TYR B 1 19 ? -17.781 -5.062 -13.102 1 98.44 19 TYR B O 1
ATOM 2366 N N . TYR B 1 20 ? -17.75 -6.84 -14.43 1 98.12 20 TYR B N 1
ATOM 2367 C CA . TYR B 1 20 ? -17.828 -5.996 -15.617 1 98.12 20 TYR B CA 1
ATOM 2368 C C . TYR B 1 20 ? -19.047 -5.074 -15.547 1 98.12 20 TYR B C 1
ATOM 2370 O O . TYR B 1 20 ? -18.969 -3.9 -15.914 1 98.12 20 TYR B O 1
ATOM 2378 N N . GLU B 1 21 ? -20.141 -5.531 -15.031 1 97.19 21 GLU B N 1
ATOM 2379 C CA . GLU B 1 21 ? -21.406 -4.797 -14.984 1 97.19 21 GLU B CA 1
ATOM 2380 C C . GLU B 1 21 ? -21.297 -3.574 -14.078 1 97.19 21 GLU B C 1
ATOM 2382 O O . GLU B 1 21 ? -22.031 -2.6 -14.25 1 97.19 21 GLU B O 1
ATOM 2387 N N . ASP B 1 22 ? -20.406 -3.594 -13.117 1 96.5 22 ASP B N 1
ATOM 2388 C CA . ASP B 1 22 ? -20.25 -2.477 -12.188 1 96.5 22 ASP B CA 1
ATOM 2389 C C . ASP B 1 22 ? -19.406 -1.362 -12.805 1 96.5 22 ASP B C 1
ATOM 2391 O O . ASP B 1 22 ? -19.422 -0.229 -12.32 1 96.5 22 ASP B O 1
ATOM 2395 N N . TYR B 1 23 ? -18.672 -1.687 -13.844 1 96.81 23 TYR B N 1
ATOM 2396 C CA . TYR B 1 23 ? -17.875 -0.725 -14.602 1 96.81 23 TYR B CA 1
ATOM 2397 C C . TYR B 1 23 ? -17.734 -1.161 -16.062 1 96.81 23 TYR B C 1
ATOM 2399 O O . TYR B 1 23 ? -16.656 -1.555 -16.5 1 96.81 23 TYR B O 1
ATOM 2407 N N . PRO B 1 24 ? -18.766 -1.006 -16.875 1 96.06 24 PRO B N 1
ATOM 2408 C CA . PRO B 1 24 ? -18.797 -1.551 -18.234 1 96.06 24 PRO B CA 1
ATOM 2409 C C . PRO B 1 24 ? -18.094 -0.644 -19.25 1 96.06 24 PRO B C 1
ATOM 2411 O O . PRO B 1 24 ? -18.641 -0.385 -20.328 1 96.06 24 PRO B O 1
ATOM 2414 N N . PHE B 1 25 ? -16.875 -0.133 -18.938 1 96 25 PHE B N 1
ATOM 2415 C CA . PHE B 1 25 ? -16.094 0.75 -19.797 1 96 25 PHE B CA 1
ATOM 2416 C C . PHE B 1 25 ? -14.719 0.163 -20.062 1 96 25 PHE B C 1
ATOM 2418 O O . PHE B 1 25 ? -13.711 0.664 -19.562 1 96 25 PHE B O 1
ATOM 2425 N N . GLU B 1 26 ? -14.664 -0.799 -20.953 1 95.56 26 GLU B N 1
ATOM 2426 C CA . GLU B 1 26 ? -13.461 -1.575 -21.219 1 95.56 26 GLU B CA 1
ATOM 2427 C C . GLU B 1 26 ? -12.305 -0.671 -21.641 1 95.56 26 GLU B C 1
ATOM 2429 O O . GLU B 1 26 ? -11.141 -0.948 -21.328 1 95.56 26 GLU B O 1
ATOM 2434 N N . GLN B 1 27 ? -12.594 0.376 -22.344 1 95.69 27 GLN B N 1
ATOM 2435 C CA . GLN B 1 27 ? -11.562 1.283 -22.844 1 95.69 27 GLN B CA 1
ATOM 2436 C C . GLN B 1 27 ? -10.859 2.002 -21.703 1 95.69 27 GLN B C 1
ATOM 2438 O O . GLN B 1 27 ? -9.812 2.623 -21.891 1 95.69 27 GLN B O 1
ATOM 2443 N N . HIS B 1 28 ? -11.445 1.9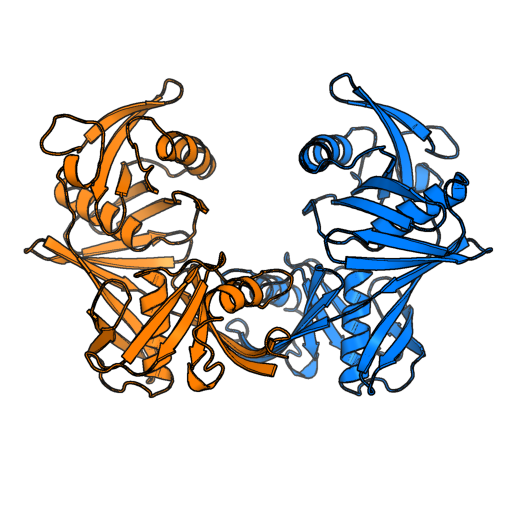47 -20.484 1 96.62 28 HIS B N 1
ATOM 2444 C CA . HIS B 1 28 ? -10.883 2.684 -19.359 1 96.62 28 HIS B CA 1
ATOM 2445 C C . HIS B 1 28 ? -10.344 1.733 -18.297 1 96.62 28 HIS B C 1
ATOM 2447 O O . HIS B 1 28 ? -10.031 2.156 -17.188 1 96.62 28 HIS B O 1
ATOM 2453 N N . PHE B 1 29 ? -10.203 0.429 -18.625 1 97.69 29 PHE B N 1
ATOM 2454 C CA . PHE B 1 29 ? -9.758 -0.543 -17.625 1 97.69 29 PHE B CA 1
ATOM 2455 C C . PHE B 1 29 ? -8.336 -0.226 -17.172 1 97.69 29 PHE B C 1
ATOM 2457 O O . PHE B 1 29 ? -8.023 -0.349 -15.984 1 97.69 29 PHE B O 1
ATOM 2464 N N . ASN B 1 30 ? -7.457 0.167 -18.109 1 97.69 30 ASN B N 1
ATOM 2465 C CA . ASN B 1 30 ? -6.078 0.504 -17.766 1 97.69 30 ASN B CA 1
ATOM 2466 C C . ASN B 1 30 ? -6.012 1.656 -16.766 1 97.69 30 ASN B C 1
ATOM 2468 O O . ASN B 1 30 ? -5.273 1.59 -15.781 1 97.69 30 ASN B O 1
ATOM 2472 N N . GLN B 1 31 ? -6.793 2.668 -17.047 1 97.31 31 GLN B N 1
ATOM 2473 C CA . GLN B 1 31 ? -6.816 3.826 -16.156 1 97.31 31 GLN B CA 1
ATOM 2474 C C . GLN B 1 31 ? -7.418 3.471 -14.797 1 97.31 31 GLN B C 1
ATOM 2476 O O . GLN B 1 31 ? -6.922 3.91 -13.758 1 97.31 31 GLN B O 1
ATOM 2481 N N . LEU B 1 32 ? -8.516 2.699 -14.812 1 97.69 32 LEU B N 1
ATOM 2482 C CA . LEU B 1 32 ? -9.133 2.268 -13.562 1 97.69 32 LEU B CA 1
ATOM 2483 C C . LEU B 1 32 ? -8.141 1.509 -12.695 1 97.69 32 LEU B C 1
ATOM 2485 O O . LEU B 1 32 ? -8.078 1.726 -11.484 1 97.69 32 LEU B O 1
ATOM 2489 N N . ALA B 1 33 ? -7.371 0.666 -13.328 1 98.12 33 ALA B N 1
ATOM 2490 C CA . ALA B 1 33 ? -6.383 -0.121 -12.594 1 98.12 33 ALA B CA 1
ATOM 2491 C C . ALA B 1 33 ? -5.391 0.783 -11.867 1 98.12 33 ALA B C 1
ATOM 2493 O O . ALA B 1 33 ? -5.102 0.578 -10.688 1 98.12 33 ALA B O 1
ATOM 2494 N N . LYS B 1 34 ? -4.887 1.783 -12.57 1 97.62 34 LYS B N 1
ATOM 2495 C CA . LYS B 1 34 ? -3.939 2.721 -11.977 1 97.62 34 LYS B CA 1
ATOM 2496 C C . LYS B 1 34 ? -4.551 3.441 -10.781 1 97.62 34 LYS B C 1
ATOM 2498 O O . LYS B 1 34 ? -3.902 3.598 -9.742 1 97.62 34 LYS B O 1
ATOM 2503 N N . GLU B 1 35 ? -5.785 3.805 -10.883 1 97.31 35 GLU B N 1
ATOM 2504 C CA . GLU B 1 35 ? -6.445 4.598 -9.844 1 97.31 35 GLU B CA 1
ATOM 2505 C C . GLU B 1 35 ? -6.801 3.736 -8.633 1 97.31 35 GLU B C 1
ATOM 2507 O O . GLU B 1 35 ? -6.457 4.082 -7.504 1 97.31 35 GLU B O 1
ATOM 2512 N N . VAL B 1 36 ? -7.422 2.59 -8.891 1 98.12 36 VAL B N 1
ATOM 2513 C CA . VAL B 1 36 ? -7.969 1.79 -7.801 1 98.12 36 VAL B CA 1
ATOM 2514 C C . VAL B 1 36 ? -6.836 1.093 -7.051 1 98.12 36 VAL B C 1
ATOM 2516 O O . VAL B 1 36 ? -6.914 0.902 -5.832 1 98.12 36 VAL B O 1
ATOM 2519 N N . CYS B 1 37 ? -5.754 0.809 -7.754 1 98.12 37 CYS B N 1
ATOM 2520 C CA . CYS B 1 37 ? -4.66 0.067 -7.137 1 98.12 37 CYS B CA 1
ATOM 2521 C C . CYS B 1 37 ? -3.688 1.011 -6.438 1 98.12 37 CYS B C 1
ATOM 2523 O O . CYS B 1 37 ? -2.787 0.564 -5.723 1 98.12 37 CYS B O 1
ATOM 2525 N N . HIS B 1 38 ? -3.852 2.322 -6.605 1 97.31 38 HIS B N 1
ATOM 2526 C CA . HIS B 1 38 ? -2.957 3.264 -5.941 1 97.31 38 HIS B CA 1
ATOM 2527 C C . HIS B 1 38 ? -3.115 3.203 -4.426 1 97.31 38 HIS B C 1
ATOM 2529 O O . HIS B 1 38 ? -4.211 3.41 -3.904 1 97.31 38 HIS B O 1
ATOM 2535 N N . ARG B 1 39 ? -2.072 2.979 -3.75 1 96.94 39 ARG B N 1
ATOM 2536 C CA . ARG B 1 39 ? -2.105 2.662 -2.326 1 96.94 39 ARG B CA 1
ATOM 2537 C C . ARG B 1 39 ? -2.621 3.846 -1.514 1 96.94 39 ARG B C 1
ATOM 2539 O O . ARG B 1 39 ? -3.309 3.664 -0.508 1 96.94 39 ARG B O 1
ATOM 2546 N N . HIS B 1 40 ? -2.402 5.062 -1.945 1 97.25 40 HIS B N 1
ATOM 2547 C CA . HIS B 1 40 ? -2.695 6.242 -1.137 1 97.25 40 HIS B CA 1
ATOM 2548 C C . HIS B 1 40 ? -3.975 6.926 -1.604 1 97.25 40 HIS B C 1
ATOM 2550 O O . HIS B 1 40 ? -4.715 7.492 -0.794 1 97.25 40 HIS B O 1
ATOM 2556 N N . PHE B 1 41 ? -4.227 6.902 -2.898 1 97.5 41 PHE B N 1
ATOM 2557 C CA . PHE B 1 41 ? -5.355 7.641 -3.453 1 97.5 41 PHE B CA 1
ATOM 2558 C C . PHE B 1 41 ? -6.473 6.691 -3.865 1 97.5 41 PHE B C 1
ATOM 2560 O O . PHE B 1 41 ? -7.586 7.129 -4.156 1 97.5 41 PHE B O 1
ATOM 2567 N N . GLY B 1 42 ? -6.184 5.391 -3.924 1 98 42 GLY B N 1
ATOM 2568 C CA . GLY B 1 42 ? -7.125 4.316 -4.199 1 98 42 GLY B CA 1
ATOM 2569 C C . GLY B 1 42 ? -7.199 3.289 -3.084 1 98 42 GLY B C 1
ATOM 2570 O O . GLY B 1 42 ? -6.773 3.555 -1.959 1 98 42 GLY B O 1
ATOM 2571 N N . ILE B 1 43 ? -7.77 2.141 -3.377 1 98.5 43 ILE B N 1
ATOM 2572 C CA . ILE B 1 43 ? -7.887 1.068 -2.395 1 98.5 43 ILE B CA 1
ATOM 2573 C C . ILE B 1 43 ? -6.504 0.492 -2.096 1 98.5 43 ILE B C 1
ATOM 2575 O O . ILE B 1 43 ? -6.137 0.32 -0.931 1 98.5 43 ILE B O 1
ATOM 2579 N N . GLY B 1 44 ? -5.727 0.308 -3.121 1 98.31 44 GLY B N 1
ATOM 2580 C CA . GLY B 1 44 ? -4.41 -0.289 -2.99 1 98.31 44 GLY B CA 1
ATOM 2581 C C . GLY B 1 44 ? -4.398 -1.781 -3.26 1 98.31 44 GLY B C 1
ATOM 2582 O O . GLY B 1 44 ? -5.035 -2.553 -2.539 1 98.31 44 GLY B O 1
ATOM 2583 N N . ALA B 1 45 ? -3.656 -2.17 -4.27 1 98.25 45 ALA B N 1
ATOM 2584 C CA . ALA B 1 45 ? -3.506 -3.574 -4.637 1 98.25 45 ALA B CA 1
ATOM 2585 C C . ALA B 1 45 ? -2.41 -3.752 -5.684 1 98.25 45 ALA B C 1
ATOM 2587 O O . ALA B 1 45 ? -1.916 -2.773 -6.246 1 98.25 45 ALA B O 1
ATOM 2588 N N . ASP B 1 46 ? -2.051 -4.992 -5.93 1 96.56 46 ASP B N 1
ATOM 2589 C CA . ASP B 1 46 ? -1.07 -5.324 -6.961 1 96.56 46 ASP B CA 1
ATOM 2590 C C . ASP B 1 46 ? -1.709 -5.32 -8.344 1 96.56 46 ASP B C 1
ATOM 2592 O O . ASP B 1 46 ? -1.017 -5.156 -9.352 1 96.56 46 ASP B O 1
ATOM 2596 N N . GLY B 1 47 ? -3.039 -5.527 -8.328 1 97.5 47 GLY B N 1
ATOM 2597 C CA . GLY B 1 47 ? -3.689 -5.539 -9.633 1 97.5 47 GLY B CA 1
ATOM 2598 C C . GLY B 1 47 ? -5.203 -5.512 -9.539 1 97.5 47 GLY B C 1
ATOM 2599 O O . GLY B 1 47 ? -5.766 -5.617 -8.445 1 97.5 47 GLY B O 1
ATOM 2600 N N . LEU B 1 48 ? -5.816 -5.348 -10.727 1 98.5 48 LEU B N 1
ATOM 2601 C CA . LEU B 1 48 ? -7.266 -5.316 -10.906 1 98.5 48 LEU B CA 1
ATOM 2602 C C . LEU B 1 48 ? -7.723 -6.453 -11.812 1 98.5 48 LEU B C 1
ATOM 2604 O O . LEU B 1 48 ? -7.141 -6.684 -12.875 1 98.5 48 LEU B O 1
ATOM 2608 N N . MET B 1 49 ? -8.711 -7.168 -11.359 1 98.62 49 MET B N 1
ATOM 2609 C CA . MET B 1 49 ? -9.312 -8.219 -12.172 1 98.62 49 MET B CA 1
ATOM 2610 C C . MET B 1 49 ? -10.805 -7.973 -12.375 1 98.62 49 MET B C 1
ATOM 2612 O O . MET B 1 49 ? -11.516 -7.664 -11.422 1 98.62 49 MET B O 1
ATOM 2616 N N . ILE B 1 50 ? -11.219 -8.094 -13.555 1 98.62 50 ILE B N 1
ATOM 2617 C CA . ILE B 1 50 ? -12.609 -7.879 -13.938 1 98.62 50 ILE B CA 1
ATOM 2618 C C . ILE B 1 50 ? -13.211 -9.188 -14.438 1 98.62 50 ILE B C 1
ATOM 2620 O O . ILE B 1 50 ? -12.641 -9.852 -15.305 1 98.62 50 ILE B O 1
ATOM 2624 N N . VAL B 1 51 ? -14.289 -9.57 -13.891 1 98.5 51 VAL B N 1
ATOM 2625 C CA . VAL B 1 51 ? -15.008 -10.773 -14.312 1 98.5 51 VAL B CA 1
ATOM 2626 C C . VAL B 1 51 ? -15.992 -10.422 -15.422 1 98.5 51 VAL B C 1
ATOM 2628 O O . VAL B 1 51 ? -16.812 -9.508 -15.273 1 98.5 51 VAL B O 1
ATOM 2631 N N . LYS B 1 52 ? -15.898 -11.148 -16.422 1 97.88 52 LYS B N 1
ATOM 2632 C CA . LYS B 1 52 ? -16.75 -10.953 -17.594 1 97.88 52 LYS B CA 1
ATOM 2633 C C . LYS B 1 52 ? -17.312 -12.281 -18.094 1 97.88 52 LYS B C 1
ATOM 2635 O O . LYS B 1 52 ? -16.797 -13.344 -17.75 1 97.88 52 LYS B O 1
ATOM 2640 N N . GLU B 1 53 ? -18.344 -12.156 -18.906 1 97.5 53 GLU B N 1
ATOM 2641 C CA . GLU B 1 53 ? -18.828 -13.344 -19.594 1 97.5 53 GLU B CA 1
ATOM 2642 C C . GLU B 1 53 ? -17.844 -13.781 -20.688 1 97.5 53 GLU B C 1
ATOM 2644 O O . GLU B 1 53 ? -17.094 -12.969 -21.219 1 97.5 53 GLU B O 1
ATOM 2649 N N . SER B 1 54 ? -17.906 -15.07 -20.906 1 98.06 54 SER B N 1
ATOM 2650 C CA . SER B 1 54 ? -17.031 -15.625 -21.938 1 98.06 54 SER B CA 1
ATOM 2651 C C . SER B 1 54 ? -17.828 -16.438 -22.953 1 98.06 54 SER B C 1
ATOM 2653 O O . SER B 1 54 ? -18.797 -17.109 -22.594 1 98.06 54 SER B O 1
ATOM 2655 N N . SER B 1 55 ? -17.375 -16.406 -24.188 1 97.81 55 SER B N 1
ATOM 2656 C CA . SER B 1 55 ? -17.984 -17.234 -25.219 1 97.81 55 SER B CA 1
ATOM 2657 C C . SER B 1 55 ? -17.234 -18.562 -25.359 1 97.81 55 SER B C 1
ATOM 2659 O O . SER B 1 55 ? -17.719 -19.484 -26.016 1 97.81 55 SER B O 1
ATOM 2661 N N . VAL B 1 56 ? -16.125 -18.797 -24.75 1 98.06 56 VAL B N 1
ATOM 2662 C CA . VAL B 1 56 ? -15.305 -19.969 -25.016 1 98.06 56 VAL B CA 1
ATOM 2663 C C . VAL B 1 56 ? -15 -20.703 -23.703 1 98.06 56 VAL B C 1
ATOM 2665 O O . VAL B 1 56 ? -14.422 -21.781 -23.719 1 98.06 56 VAL B O 1
ATOM 2668 N N . ALA B 1 57 ? -15.281 -20.125 -22.578 1 98.19 57 ALA B N 1
ATOM 2669 C CA . ALA B 1 57 ? -15.062 -20.703 -21.25 1 98.19 57 ALA B CA 1
ATOM 2670 C C . ALA B 1 57 ? -16.234 -20.406 -20.328 1 98.19 57 ALA B C 1
ATOM 2672 O O . ALA B 1 57 ? -17.219 -19.781 -20.734 1 98.19 57 ALA B O 1
ATOM 2673 N N . ASP B 1 58 ? -16.141 -20.875 -19.078 1 98.25 58 ASP B N 1
ATOM 2674 C CA . ASP B 1 58 ? -17.219 -20.625 -18.109 1 98.25 58 ASP B CA 1
ATOM 2675 C C . ASP B 1 58 ? -17.281 -19.141 -17.734 1 98.25 58 ASP B C 1
ATOM 2677 O O . ASP B 1 58 ? -18.359 -18.625 -17.453 1 98.25 58 ASP B O 1
ATOM 2681 N N . VAL B 1 59 ? -16.156 -18.516 -17.672 1 98.31 59 VAL B N 1
ATOM 2682 C CA . VAL B 1 59 ? -16.047 -17.109 -17.312 1 98.31 59 VAL B CA 1
ATOM 2683 C C . VAL B 1 59 ? -14.773 -16.516 -17.906 1 98.31 59 VAL B C 1
ATOM 2685 O O . VAL B 1 59 ? -13.875 -17.25 -18.328 1 98.31 59 VAL B O 1
ATOM 2688 N N . GLN B 1 60 ? -14.703 -15.195 -17.969 1 98.25 60 GLN B N 1
ATOM 2689 C CA . GLN B 1 60 ? -13.523 -14.5 -18.469 1 98.25 60 GLN B CA 1
ATOM 2690 C C . GLN B 1 60 ? -12.922 -13.594 -17.406 1 98.25 60 GLN B C 1
ATOM 2692 O O . GLN B 1 60 ? -13.648 -12.922 -16.672 1 98.25 60 GLN B O 1
ATOM 2697 N N . MET B 1 61 ? -11.609 -13.617 -17.375 1 98 61 MET B N 1
ATOM 2698 C CA . MET B 1 61 ? -10.844 -12.75 -16.484 1 98 61 MET B CA 1
ATOM 2699 C C . MET B 1 61 ? -10.047 -11.719 -17.281 1 98 61 MET B C 1
ATOM 2701 O O . MET B 1 61 ? -9.188 -12.086 -18.078 1 98 61 MET B O 1
ATOM 2705 N N . LYS B 1 62 ? -10.328 -10.484 -17.094 1 98.12 62 LYS B N 1
ATOM 2706 C CA . LYS B 1 62 ? -9.445 -9.406 -17.516 1 98.12 62 LYS B CA 1
ATOM 2707 C C . LYS B 1 62 ? -8.555 -8.938 -16.375 1 98.12 62 LYS B C 1
ATOM 2709 O O . LYS B 1 62 ? -9.055 -8.492 -15.336 1 98.12 62 LYS B O 1
ATOM 2714 N N . TYR B 1 63 ? -7.273 -9.055 -16.578 1 97.75 63 TYR B N 1
ATOM 2715 C CA . TYR B 1 63 ? -6.328 -8.766 -15.508 1 97.75 63 TYR B CA 1
ATOM 2716 C C . TYR B 1 63 ? -5.426 -7.594 -15.875 1 97.75 63 TYR B C 1
ATOM 2718 O O . TYR B 1 63 ? -4.816 -7.582 -16.938 1 97.75 63 TYR B O 1
ATOM 2726 N N . PHE B 1 64 ? -5.32 -6.605 -15 1 97.81 64 PHE B N 1
ATOM 2727 C CA . PHE B 1 64 ? -4.453 -5.445 -15.164 1 97.81 64 PHE B CA 1
ATOM 2728 C C . PHE B 1 64 ? -3.535 -5.273 -13.961 1 97.81 64 PHE B C 1
ATOM 2730 O O . PHE B 1 64 ? -3.982 -5.371 -12.812 1 97.81 64 PHE B O 1
ATOM 2737 N N . ASN B 1 65 ? -2.256 -5.02 -14.234 1 95.38 65 ASN B N 1
ATOM 2738 C CA . ASN B 1 65 ? -1.323 -4.645 -13.18 1 95.38 65 ASN B CA 1
ATOM 2739 C C . ASN B 1 65 ? -1.639 -3.262 -12.617 1 95.38 65 ASN B C 1
ATOM 2741 O O . ASN B 1 65 ? -2.395 -2.5 -13.219 1 95.38 65 ASN B O 1
ATOM 2745 N N . SER B 1 66 ? -0.992 -2.93 -11.516 1 96.81 66 SER B N 1
ATOM 2746 C CA . SER B 1 66 ? -1.241 -1.649 -10.859 1 96.81 66 SER B CA 1
ATOM 2747 C C . SER B 1 66 ? -0.77 -0.484 -11.719 1 96.81 66 SER B C 1
ATOM 2749 O O . SER B 1 66 ? -1.196 0.655 -11.523 1 96.81 66 SER B O 1
ATOM 2751 N N . ASP B 1 67 ? 0.047 -0.755 -12.727 1 95.75 67 ASP B N 1
ATOM 2752 C CA . ASP B 1 67 ? 0.517 0.312 -13.609 1 95.75 67 ASP B CA 1
ATOM 2753 C C . ASP B 1 67 ? -0.404 0.475 -14.812 1 95.75 67 ASP B C 1
ATOM 2755 O O . ASP B 1 67 ? -0.135 1.289 -15.703 1 95.75 67 ASP B O 1
ATOM 2759 N N . GLY B 1 68 ? -1.358 -0.339 -14.859 1 96.94 68 GLY B N 1
ATOM 2760 C CA . GLY B 1 68 ? -2.354 -0.209 -15.906 1 96.94 68 GLY B CA 1
ATOM 2761 C C . GLY B 1 68 ? -2.121 -1.155 -17.078 1 96.94 68 GLY B C 1
ATOM 2762 O O . GLY B 1 68 ? -2.977 -1.289 -17.953 1 96.94 68 GLY B O 1
ATOM 2763 N N . SER B 1 69 ? -1.008 -1.836 -17.078 1 95.5 69 SER B N 1
ATOM 2764 C CA . SER B 1 69 ? -0.742 -2.766 -18.172 1 95.5 69 SER B CA 1
ATOM 2765 C C . SER B 1 69 ? -1.59 -4.027 -18.047 1 95.5 69 SER B C 1
ATOM 2767 O O . SER B 1 69 ? -1.769 -4.551 -16.938 1 95.5 69 SER B O 1
ATOM 2769 N N . GLU B 1 70 ? -2.117 -4.438 -19.125 1 95.5 70 GLU B N 1
ATOM 2770 C CA . GLU B 1 70 ? -2.857 -5.695 -19.125 1 95.5 70 GLU B CA 1
ATOM 2771 C C . GLU B 1 70 ? -1.912 -6.895 -19.062 1 95.5 70 GLU B C 1
ATOM 2773 O O . GLU B 1 70 ? -0.874 -6.902 -19.734 1 95.5 70 GLU B O 1
ATOM 2778 N N . ALA B 1 71 ? -2.236 -7.805 -18.266 1 90.38 71 ALA B N 1
ATOM 2779 C CA . ALA B 1 71 ? -1.379 -8.977 -18.078 1 90.38 71 ALA B CA 1
ATOM 2780 C C . ALA B 1 71 ? -2.131 -10.266 -18.406 1 90.38 71 ALA B C 1
ATOM 2782 O O . ALA B 1 71 ? -3.363 -10.281 -18.422 1 90.38 71 ALA B O 1
ATOM 2783 N N . GLY B 1 72 ? -1.384 -11.25 -18.75 1 83.06 72 GLY B N 1
ATOM 2784 C CA . GLY B 1 72 ? -1.978 -12.516 -19.172 1 83.06 72 GLY B CA 1
ATOM 2785 C C . GLY B 1 72 ? -2.516 -13.328 -18 1 83.06 72 GLY B C 1
ATOM 2786 O O . GLY B 1 72 ? -3.717 -13.594 -17.938 1 83.06 72 GLY B O 1
ATOM 2787 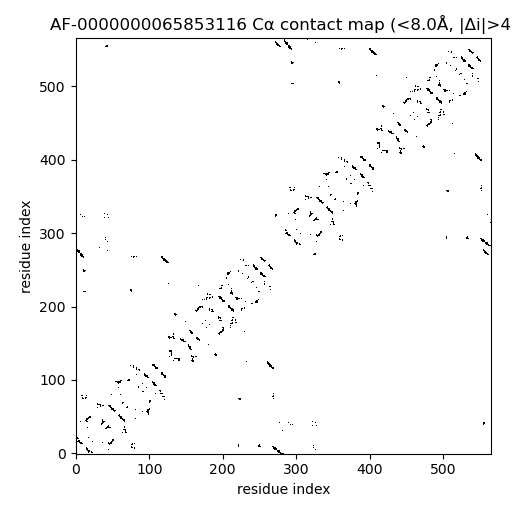N N . MET B 1 73 ? -1.6 -13.922 -17.297 1 76.75 73 MET B N 1
ATOM 2788 C CA . MET B 1 73 ? -2.006 -14.773 -16.188 1 76.75 73 MET B CA 1
ATOM 2789 C C . MET B 1 73 ? -1.066 -14.602 -15 1 76.75 73 MET B C 1
ATOM 2791 O O . MET B 1 73 ? 0.13 -14.367 -15.18 1 76.75 73 MET B O 1
ATOM 2795 N N . CYS B 1 74 ? -1.659 -14.617 -13.828 1 88 74 CYS B N 1
ATOM 2796 C CA . CYS B 1 74 ? -0.979 -14.594 -12.539 1 88 74 CYS B CA 1
ATOM 2797 C C . CYS B 1 74 ? -1.451 -15.734 -11.648 1 88 74 CYS B C 1
ATOM 2799 O O . CYS B 1 74 ? -2.633 -15.82 -11.312 1 88 74 CYS B O 1
ATOM 2801 N N . GLY B 1 75 ? -0.541 -16.609 -11.297 1 91.88 75 GLY B N 1
ATOM 2802 C CA . GLY B 1 75 ? -0.905 -17.766 -10.5 1 91.88 75 GLY B CA 1
ATOM 2803 C C . GLY B 1 75 ? -1.634 -17.406 -9.219 1 91.88 75 GLY B C 1
ATOM 2804 O O . GLY B 1 75 ? -2.6 -18.078 -8.836 1 91.88 75 GLY B O 1
ATOM 2805 N N . ASN B 1 76 ? -1.194 -16.422 -8.555 1 95 76 ASN B N 1
ATOM 2806 C CA . ASN B 1 76 ? -1.846 -15.969 -7.328 1 95 76 ASN B CA 1
ATOM 2807 C C . ASN B 1 76 ? -3.203 -15.336 -7.621 1 95 76 ASN B C 1
ATOM 2809 O O . ASN B 1 76 ? -4.184 -15.617 -6.926 1 95 76 ASN B O 1
ATOM 2813 N N . GLY B 1 77 ? -3.213 -14.562 -8.664 1 96.5 77 GLY B N 1
ATOM 2814 C CA . GLY B 1 77 ? -4.434 -13.859 -9.023 1 96.5 77 GLY B CA 1
ATOM 2815 C C . GLY B 1 77 ? -5.551 -14.781 -9.461 1 96.5 77 GLY B C 1
ATOM 2816 O O . GLY B 1 77 ? -6.711 -14.578 -9.094 1 96.5 77 GLY B O 1
ATOM 2817 N N . ILE B 1 78 ? -5.188 -15.734 -10.258 1 97 78 ILE B N 1
ATOM 2818 C CA . ILE B 1 78 ? -6.227 -16.609 -10.797 1 97 78 ILE B CA 1
ATOM 2819 C C . ILE B 1 78 ? -6.832 -17.438 -9.664 1 97 78 ILE B C 1
ATOM 2821 O O . ILE B 1 78 ? -8 -17.828 -9.734 1 97 78 ILE B O 1
ATOM 2825 N N . ARG B 1 79 ? -6.047 -17.719 -8.633 1 98.06 79 ARG B N 1
ATOM 2826 C CA . ARG B 1 79 ? -6.625 -18.391 -7.473 1 98.06 79 ARG B CA 1
ATOM 2827 C C . ARG B 1 79 ? -7.652 -17.5 -6.781 1 98.06 79 ARG B C 1
ATOM 2829 O O . ARG B 1 79 ? -8.734 -17.953 -6.418 1 98.06 79 ARG B O 1
ATOM 2836 N N . CYS B 1 80 ? -7.324 -16.219 -6.613 1 98.5 80 CYS B N 1
ATOM 2837 C CA . CYS B 1 80 ? -8.281 -15.273 -6.055 1 98.5 80 CYS B CA 1
ATOM 2838 C C . CYS B 1 80 ? -9.523 -15.172 -6.93 1 98.5 80 CYS B C 1
ATOM 2840 O O . CYS B 1 80 ? -10.648 -15.164 -6.426 1 98.5 80 CYS B O 1
ATOM 2842 N N . PHE B 1 81 ? -9.281 -15.117 -8.258 1 98.56 81 PHE B N 1
ATOM 2843 C CA . PHE B 1 81 ? -10.375 -15.008 -9.211 1 98.56 81 PHE B CA 1
ATOM 2844 C C . PHE B 1 81 ? -11.305 -16.219 -9.117 1 98.56 81 PHE B C 1
ATOM 2846 O O . PHE B 1 81 ? -12.523 -16.062 -9.086 1 98.56 81 PHE B O 1
ATOM 2853 N N . ALA B 1 82 ? -10.742 -17.359 -9.031 1 98.5 82 ALA B N 1
ATOM 2854 C CA . ALA B 1 82 ? -11.516 -18.594 -8.914 1 98.5 82 ALA B CA 1
ATOM 2855 C C . ALA B 1 82 ? -12.383 -18.578 -7.656 1 98.5 82 ALA B C 1
ATOM 2857 O O . ALA B 1 82 ? -13.562 -18.922 -7.703 1 98.5 82 ALA B O 1
ATOM 2858 N N . LYS B 1 83 ? -11.766 -18.266 -6.535 1 98.56 83 LYS B N 1
ATOM 2859 C CA . LYS B 1 83 ? -12.523 -18.172 -5.297 1 98.56 83 LYS B CA 1
ATOM 2860 C C . LYS B 1 83 ? -13.68 -17.188 -5.438 1 98.56 83 LYS B C 1
ATOM 2862 O O . LYS B 1 83 ? -14.805 -17.469 -5.02 1 98.56 83 LYS B O 1
ATOM 2867 N N . PHE B 1 84 ? -13.414 -16.047 -6.02 1 98.62 84 PHE B N 1
ATOM 2868 C CA . PHE B 1 84 ? -14.398 -14.992 -6.18 1 98.62 84 PHE B CA 1
ATOM 2869 C C . PHE B 1 84 ? -15.602 -15.484 -6.977 1 98.62 84 PHE B C 1
ATOM 2871 O O . PHE B 1 84 ? -16.734 -15.398 -6.508 1 98.62 84 PHE B O 1
ATOM 2878 N N . VAL B 1 85 ? -15.344 -16.047 -8.156 1 98.5 85 VAL B N 1
ATOM 2879 C CA . VAL B 1 85 ? -16.453 -16.406 -9.047 1 98.5 85 VAL B CA 1
ATOM 2880 C C . VAL B 1 85 ? -17.219 -17.578 -8.477 1 98.5 85 VAL B C 1
ATOM 2882 O O . VAL B 1 85 ? -18.438 -17.688 -8.648 1 98.5 85 VAL B O 1
ATOM 2885 N N . TYR B 1 86 ? -16.531 -18.469 -7.777 1 98.44 86 TYR B N 1
ATOM 2886 C CA . TYR B 1 86 ? -17.203 -19.594 -7.148 1 98.44 86 TYR B CA 1
ATOM 2887 C C . TYR B 1 86 ? -18.031 -19.141 -5.949 1 98.44 86 TYR B C 1
ATOM 2889 O O . TYR B 1 86 ? -19.234 -19.438 -5.863 1 98.44 86 TYR B O 1
ATOM 2897 N N . ASP B 1 87 ? -17.406 -18.406 -5.023 1 98 87 ASP B N 1
ATOM 2898 C CA . ASP B 1 87 ? -18.062 -17.969 -3.787 1 98 87 ASP B CA 1
ATOM 2899 C C . ASP B 1 87 ? -19.25 -17.078 -4.082 1 98 87 ASP B C 1
ATOM 2901 O O . ASP B 1 87 ? -20.234 -17.078 -3.338 1 98 87 ASP B O 1
ATOM 2905 N N . GLU B 1 88 ? -19.141 -16.344 -5.188 1 97.12 88 GLU B N 1
ATOM 2906 C CA . GLU B 1 88 ? -20.219 -15.422 -5.543 1 97.12 88 GLU B CA 1
ATOM 2907 C C . GLU B 1 88 ? -21.297 -16.109 -6.379 1 97.12 88 GLU B C 1
ATOM 2909 O O . GLU B 1 88 ? -22.297 -15.492 -6.754 1 97.12 88 GLU B O 1
ATOM 2914 N N . GLY B 1 89 ? -21.078 -17.312 -6.742 1 97.06 89 GLY B N 1
ATOM 2915 C CA . GLY B 1 89 ? -22.109 -18.125 -7.371 1 97.06 89 GLY B CA 1
ATOM 2916 C C . GLY B 1 89 ? -22.141 -18 -8.883 1 97.06 89 GLY B C 1
ATOM 2917 O O . GLY B 1 89 ? -23.109 -18.406 -9.531 1 97.06 89 GLY B O 1
ATOM 2918 N N . LEU B 1 90 ? -21.125 -17.359 -9.438 1 96.94 90 LEU B N 1
ATOM 2919 C CA . LEU B 1 90 ? -21.062 -17.234 -10.891 1 96.94 90 LEU B CA 1
ATOM 2920 C C . LEU B 1 90 ? -20.75 -18.578 -11.547 1 96.94 90 LEU B C 1
ATOM 2922 O O . LEU B 1 90 ? -21.141 -18.812 -12.695 1 96.94 90 LEU B O 1
ATOM 2926 N N . VAL B 1 91 ? -19.938 -19.359 -10.812 1 96.31 91 VAL B N 1
ATOM 2927 C CA . VAL B 1 91 ? -19.656 -20.734 -11.195 1 96.31 91 VAL B CA 1
ATOM 2928 C C . VAL B 1 91 ? -20.016 -21.688 -10.047 1 96.31 91 VAL B C 1
ATOM 2930 O O . VAL B 1 91 ? -19.766 -21.359 -8.883 1 96.31 91 VAL B O 1
ATOM 2933 N N . LYS B 1 92 ? -20.484 -22.859 -10.344 1 92.94 92 LYS B N 1
ATOM 2934 C CA . LYS B 1 92 ? -20.953 -23.766 -9.297 1 92.94 92 LYS B CA 1
ATOM 2935 C C . LYS B 1 92 ? -20.203 -25.109 -9.352 1 92.94 92 LYS B C 1
ATOM 2937 O O . LYS B 1 92 ? -20.328 -25.922 -8.438 1 92.94 92 LYS B O 1
ATOM 2942 N N . LYS B 1 93 ? -19.484 -25.266 -10.438 1 95.5 93 LYS B N 1
ATOM 2943 C CA . LYS B 1 93 ? -18.734 -26.516 -10.547 1 95.5 93 LYS B CA 1
ATOM 2944 C C . LYS B 1 93 ? -17.359 -26.391 -9.922 1 95.5 93 LYS B C 1
ATOM 2946 O O . LYS B 1 93 ? -16.719 -25.344 -10.031 1 95.5 93 LYS B O 1
ATOM 2951 N N . GLU B 1 94 ? -16.844 -27.422 -9.375 1 96.69 94 GLU B N 1
ATOM 2952 C CA . GLU B 1 94 ? -15.547 -27.438 -8.711 1 96.69 94 GLU B CA 1
ATOM 2953 C C . GLU B 1 94 ? -14.406 -27.406 -9.719 1 96.69 94 GLU B C 1
ATOM 2955 O O . GLU B 1 94 ? -13.273 -27.062 -9.375 1 96.69 94 GLU B O 1
ATOM 2960 N N . ILE B 1 95 ? -14.695 -27.922 -10.883 1 98.12 95 ILE B N 1
ATOM 2961 C CA . ILE B 1 95 ? -13.766 -27.812 -12 1 98.12 95 ILE B CA 1
ATOM 2962 C C . ILE B 1 95 ? -14.375 -26.922 -13.094 1 98.12 95 ILE B C 1
ATOM 2964 O O . ILE B 1 95 ? -15.477 -27.203 -13.57 1 98.12 95 ILE B O 1
ATOM 2968 N N . PHE B 1 96 ? -13.719 -25.844 -13.438 1 98.12 96 PHE B N 1
ATOM 2969 C CA . PHE B 1 96 ? -14.266 -24.922 -14.438 1 98.12 96 PHE B CA 1
ATOM 2970 C C . PHE B 1 96 ? -13.148 -24.234 -15.195 1 98.12 96 PHE B C 1
ATOM 2972 O O . PHE B 1 96 ? -11.977 -24.328 -14.828 1 98.12 96 PHE B O 1
ATOM 2979 N N . THR B 1 97 ? -13.555 -23.562 -16.297 1 98 97 THR B N 1
ATOM 2980 C CA . THR B 1 97 ? -12.578 -22.953 -17.188 1 98 97 THR B CA 1
ATOM 2981 C C . THR B 1 97 ? -12.664 -21.422 -17.109 1 98 97 THR B C 1
ATOM 2983 O O . THR B 1 97 ? -13.75 -20.875 -16.922 1 98 97 THR B O 1
ATOM 2986 N N . VAL B 1 98 ? -11.539 -20.781 -17.234 1 97.81 98 VAL B N 1
ATOM 2987 C CA . VAL B 1 98 ? -11.438 -19.328 -17.234 1 97.81 98 VAL B CA 1
ATOM 2988 C C . VAL B 1 98 ? -10.711 -18.875 -18.5 1 97.81 98 VAL B C 1
ATOM 2990 O O . VAL B 1 98 ? -9.602 -19.328 -18.781 1 97.81 98 VAL B O 1
ATOM 2993 N N . GLU B 1 99 ? -11.367 -18.047 -19.234 1 97.69 99 GLU B N 1
ATOM 2994 C CA . GLU B 1 99 ? -10.719 -17.359 -20.344 1 97.69 99 GLU B CA 1
ATOM 2995 C C . GLU B 1 99 ? -9.805 -16.25 -19.875 1 97.69 99 GLU B C 1
ATOM 2997 O O . GLU B 1 99 ? -10.227 -15.367 -19.109 1 97.69 99 GLU B O 1
ATOM 3002 N N . THR B 1 100 ? -8.539 -16.297 -20.203 1 96 100 THR B N 1
ATOM 3003 C CA . THR B 1 100 ? -7.551 -15.273 -19.875 1 96 100 THR B CA 1
ATOM 3004 C C . THR B 1 100 ? -6.863 -14.758 -21.141 1 96 100 THR B C 1
ATOM 3006 O O . THR B 1 100 ? -7.059 -15.305 -22.219 1 96 100 THR B O 1
ATOM 3009 N N . LEU B 1 101 ? -6.102 -13.672 -20.938 1 93.56 101 LEU B N 1
ATOM 3010 C CA . LEU B 1 101 ? -5.32 -13.156 -22.062 1 93.56 101 LEU B CA 1
ATOM 3011 C C . LEU B 1 101 ? -4.328 -14.203 -22.562 1 93.56 101 LEU B C 1
ATOM 3013 O O . LEU B 1 101 ? -3.984 -14.227 -23.75 1 93.56 101 LEU B O 1
ATOM 3017 N N . SER B 1 102 ? -3.904 -15.156 -21.719 1 90 102 SER B N 1
ATOM 3018 C CA . SER B 1 102 ? -2.918 -16.172 -22.047 1 90 102 SER B CA 1
ATOM 3019 C C . SER B 1 102 ? -3.594 -17.469 -22.484 1 90 102 SER B C 1
ATOM 3021 O O . SER B 1 102 ? -2.955 -18.531 -22.531 1 90 102 SER B O 1
ATOM 3023 N N . GLY B 1 103 ? -4.922 -17.438 -22.734 1 92.81 103 GLY B N 1
ATOM 3024 C CA . GLY B 1 103 ? -5.656 -18.625 -23.125 1 92.81 103 GLY B CA 1
ATOM 3025 C C . GLY B 1 103 ? -6.59 -19.141 -22.047 1 92.81 103 GLY B C 1
ATOM 3026 O O . GLY B 1 103 ? -6.723 -18.516 -20.984 1 92.81 103 GLY B O 1
ATOM 3027 N N . VAL B 1 104 ? -7.242 -20.219 -22.328 1 96.19 104 VAL B N 1
ATOM 3028 C CA . VAL B 1 104 ? -8.203 -20.812 -21.391 1 96.19 104 VAL B CA 1
ATOM 3029 C C . VAL B 1 104 ? -7.477 -21.688 -20.375 1 96.19 104 VAL B C 1
ATOM 3031 O O . VAL B 1 104 ? -6.621 -22.5 -20.734 1 96.19 104 VAL B O 1
ATOM 3034 N N . LYS B 1 105 ? -7.797 -21.5 -19.109 1 94.69 105 LYS B N 1
ATOM 3035 C CA . LYS B 1 105 ? -7.219 -22.266 -18.016 1 94.69 105 LYS B CA 1
ATOM 3036 C C . LYS B 1 105 ? -8.289 -23.094 -17.297 1 94.69 105 LYS B C 1
ATOM 3038 O O . LYS B 1 105 ? -9.406 -22.609 -17.094 1 94.69 105 LYS B O 1
ATOM 3043 N N . GLU B 1 106 ? -7.973 -24.281 -17 1 95.88 106 GLU B N 1
ATOM 3044 C CA . GLU B 1 106 ? -8.844 -25.094 -16.172 1 95.88 106 GLU B CA 1
ATOM 3045 C C . GLU B 1 106 ? -8.43 -25.031 -14.703 1 95.88 106 GLU B C 1
ATOM 3047 O O . GLU B 1 106 ? -7.25 -25.203 -14.383 1 95.88 106 GLU B O 1
ATOM 3052 N N . LEU B 1 107 ? -9.406 -24.766 -13.875 1 97.75 107 LEU B N 1
ATOM 3053 C CA . LEU B 1 107 ? -9.172 -24.641 -12.445 1 97.75 107 LEU B CA 1
ATOM 3054 C C . LEU B 1 107 ? -9.977 -25.672 -11.656 1 97.75 107 LEU B C 1
ATOM 3056 O O . LEU B 1 107 ? -11.047 -26.078 -12.094 1 97.75 107 LEU B O 1
ATOM 3060 N N . GLN B 1 108 ? -9.422 -26.078 -10.578 1 98.5 108 GLN B N 1
ATOM 3061 C CA . GLN B 1 108 ? -10.125 -26.922 -9.609 1 98.5 108 GLN B CA 1
ATOM 3062 C C . GLN B 1 108 ? -10.156 -26.266 -8.234 1 98.5 108 GLN B C 1
ATOM 3064 O O . GLN B 1 108 ? -9.117 -25.859 -7.711 1 98.5 108 GLN B O 1
ATOM 3069 N N . VAL B 1 109 ? -11.328 -26.188 -7.609 1 98.44 109 VAL B N 1
ATOM 3070 C CA . VAL B 1 109 ? -11.422 -25.562 -6.293 1 98.44 109 VAL B CA 1
ATOM 3071 C C . VAL B 1 109 ? -11.805 -26.625 -5.254 1 98.44 109 VAL B C 1
ATOM 3073 O O . VAL B 1 109 ? -12.492 -27.594 -5.566 1 98.44 109 VAL B O 1
ATOM 3076 N N . ALA B 1 110 ? -11.242 -26.484 -4.078 1 97.88 110 ALA B N 1
ATOM 3077 C CA . ALA B 1 110 ? -11.688 -27.203 -2.889 1 97.88 110 ALA B CA 1
ATOM 3078 C C . ALA B 1 110 ? -12.422 -26.281 -1.925 1 97.88 110 ALA B C 1
ATOM 3080 O O . ALA B 1 110 ? -12.047 -25.109 -1.769 1 97.88 110 ALA B O 1
ATOM 3081 N N . THR B 1 111 ? -13.461 -26.828 -1.255 1 96.75 111 THR B N 1
ATOM 3082 C CA . THR B 1 111 ? -14.289 -25.953 -0.427 1 96.75 111 THR B CA 1
ATOM 3083 C C . THR B 1 111 ? -14.336 -26.453 1.011 1 96.75 111 THR B C 1
ATOM 3085 O O . THR B 1 111 ? -14.172 -27.656 1.258 1 96.75 111 THR B O 1
ATOM 3088 N N . VAL B 1 112 ? -14.406 -25.578 1.866 1 94.5 112 VAL B N 1
ATOM 3089 C CA . VAL B 1 112 ? -14.75 -25.797 3.268 1 94.5 112 VAL B CA 1
ATOM 3090 C C . VAL B 1 112 ? -15.961 -24.938 3.635 1 94.5 112 VAL B C 1
ATOM 3092 O O . VAL B 1 112 ? -15.938 -23.719 3.438 1 94.5 112 VAL B O 1
ATOM 3095 N N . GLU B 1 113 ? -17.047 -25.484 4.109 1 93.44 113 GLU B N 1
ATOM 3096 C CA . GLU B 1 113 ? -18.281 -24.781 4.449 1 93.44 113 GLU B CA 1
ATOM 3097 C C . GLU B 1 113 ? -18.797 -23.969 3.264 1 93.44 113 GLU B C 1
ATOM 3099 O O . GLU B 1 113 ? -19.109 -22.781 3.408 1 93.44 113 GLU B O 1
ATOM 3104 N N . GLU B 1 114 ? -18.641 -24.516 2.074 1 92.19 114 GLU B N 1
ATOM 3105 C CA . GLU B 1 114 ? -19.219 -24.016 0.833 1 92.19 114 GLU B CA 1
ATOM 3106 C C . GLU B 1 114 ? -18.453 -22.797 0.328 1 92.19 114 GLU B C 1
ATOM 3108 O O . GLU B 1 114 ? -18.938 -22.047 -0.526 1 92.19 114 GLU B O 1
ATOM 3113 N N . LYS B 1 115 ? -17.312 -22.609 0.898 1 95.69 115 LYS B N 1
ATOM 3114 C CA . LYS B 1 115 ? -16.422 -21.547 0.429 1 95.69 115 LYS B CA 1
ATOM 3115 C C . LYS B 1 115 ? -15.086 -22.125 -0.035 1 95.69 115 LYS B C 1
ATOM 3117 O O . LYS B 1 115 ? -14.562 -23.062 0.57 1 95.69 115 LYS B O 1
ATOM 3122 N N . VAL B 1 116 ? -14.617 -21.547 -1.038 1 97.81 116 VAL B N 1
ATOM 3123 C CA . VAL B 1 116 ? -13.359 -22.031 -1.594 1 97.81 116 VAL B CA 1
ATOM 3124 C C . VAL B 1 116 ? -12.234 -21.859 -0.57 1 97.81 116 VAL B C 1
ATOM 3126 O O . VAL B 1 116 ? -12.062 -20.766 -0.01 1 97.81 116 VAL B O 1
ATOM 3129 N N . SER B 1 117 ? -11.547 -22.922 -0.317 1 97.06 117 SER B N 1
ATOM 3130 C CA . SER B 1 117 ? -10.414 -22.891 0.604 1 97.06 117 SER B CA 1
ATOM 3131 C C . SER B 1 117 ? -9.086 -22.984 -0.143 1 97.06 117 SER B C 1
ATOM 3133 O O . SER B 1 117 ? -8.062 -22.516 0.342 1 97.06 117 SER B O 1
ATOM 3135 N N . SER B 1 118 ? -9.125 -23.609 -1.257 1 98.06 118 SER B N 1
ATOM 3136 C CA . SER B 1 118 ? -7.914 -23.781 -2.055 1 98.06 118 SER B CA 1
ATOM 3137 C C . SER B 1 118 ? -8.242 -23.922 -3.537 1 98.06 118 SER B C 1
ATOM 3139 O O . SER B 1 118 ? -9.352 -24.344 -3.893 1 98.06 118 SER B O 1
ATOM 3141 N N . VAL B 1 119 ? -7.305 -23.547 -4.355 1 98.5 119 VAL B N 1
ATOM 3142 C CA . VAL B 1 119 ? -7.465 -23.609 -5.805 1 98.5 119 VAL B CA 1
ATOM 3143 C C . VAL B 1 119 ? -6.238 -24.266 -6.434 1 98.5 119 VAL B C 1
ATOM 3145 O O . VAL B 1 119 ? -5.102 -23.906 -6.105 1 98.5 119 VAL B O 1
ATOM 3148 N N . ARG B 1 120 ? -6.469 -25.172 -7.246 1 98.31 120 ARG B N 1
ATOM 3149 C CA . ARG B 1 120 ? -5.43 -25.859 -8 1 98.31 120 ARG B CA 1
ATOM 3150 C C . ARG B 1 120 ? -5.391 -25.375 -9.445 1 98.31 120 ARG B C 1
ATOM 3152 O O . ARG B 1 120 ? -6.426 -25.312 -10.109 1 98.31 120 ARG B O 1
ATOM 3159 N N . VAL B 1 121 ? -4.234 -25.078 -9.883 1 96.12 121 VAL B N 1
ATOM 3160 C CA . VAL B 1 121 ? -4.027 -24.516 -11.211 1 96.12 121 VAL B CA 1
ATOM 3161 C C . VAL B 1 121 ? -2.926 -25.281 -11.938 1 96.12 121 VAL B C 1
ATOM 3163 O O . VAL B 1 121 ? -1.912 -25.641 -11.336 1 96.12 121 VAL B O 1
ATOM 3166 N N . ASN B 1 122 ? -3.131 -25.547 -13.211 1 95.69 122 ASN B N 1
ATOM 3167 C CA . ASN B 1 122 ? -2.062 -26.047 -14.062 1 95.69 122 ASN B CA 1
ATOM 3168 C C . ASN B 1 122 ? -1.151 -24.922 -14.555 1 95.69 122 ASN B C 1
ATOM 3170 O O . ASN B 1 122 ? -1.56 -24.109 -15.375 1 95.69 122 ASN B O 1
ATOM 3174 N N . MET B 1 123 ? 0.09 -24.953 -14.125 1 94.94 123 MET B N 1
ATOM 3175 C CA . MET B 1 123 ? 1.032 -23.875 -14.414 1 94.94 123 MET B CA 1
ATOM 3176 C C . MET B 1 123 ? 1.789 -24.141 -15.711 1 94.94 123 MET B C 1
ATOM 3178 O O . MET B 1 123 ? 2.502 -23.266 -16.219 1 94.94 123 MET B O 1
ATOM 3182 N N . GLY B 1 124 ? 1.588 -25.328 -16.203 1 94.38 124 GLY B N 1
ATOM 3183 C CA . GLY B 1 124 ? 2.266 -25.688 -17.438 1 94.38 124 GLY B CA 1
ATOM 3184 C C . GLY B 1 124 ? 3.555 -26.453 -17.203 1 94.38 124 GLY B C 1
ATOM 3185 O O . GLY B 1 124 ? 3.703 -27.141 -16.188 1 94.38 124 GLY B O 1
ATOM 3186 N N . LYS B 1 125 ? 4.445 -26.422 -18.281 1 96.56 125 LYS B N 1
ATOM 3187 C CA . LYS B 1 125 ? 5.715 -27.141 -18.281 1 96.56 125 LYS B CA 1
ATOM 3188 C C . LYS B 1 125 ? 6.895 -26.172 -18.375 1 96.56 125 LYS B C 1
ATOM 3190 O O . LYS B 1 125 ? 6.801 -25.125 -19.016 1 96.56 125 LYS B O 1
ATOM 3195 N N . MET B 1 126 ? 7.945 -26.578 -17.781 1 97.06 126 MET B N 1
ATOM 3196 C CA . MET B 1 126 ? 9.172 -25.797 -17.938 1 97.06 126 MET B CA 1
ATOM 3197 C C . MET B 1 126 ? 9.734 -25.922 -19.344 1 97.06 126 MET B C 1
ATOM 3199 O O . MET B 1 126 ? 9.727 -27.016 -19.922 1 97.06 126 MET B O 1
ATOM 3203 N N . VAL B 1 127 ? 10.148 -24.812 -19.781 1 97.06 127 VAL B N 1
ATOM 3204 C CA . VAL B 1 127 ? 10.977 -24.812 -20.984 1 97.06 127 VAL B CA 1
ATOM 3205 C C . VAL B 1 127 ? 12.445 -24.703 -20.594 1 97.06 127 VAL B C 1
ATOM 3207 O O . VAL B 1 127 ? 12.836 -23.781 -19.875 1 97.06 127 VAL B O 1
ATOM 3210 N N . LEU B 1 128 ? 13.273 -25.594 -21.141 1 96.69 128 LEU B N 1
ATOM 3211 C CA . LEU B 1 128 ? 14.664 -25.672 -20.703 1 96.69 128 LEU B CA 1
ATOM 3212 C C . LEU B 1 128 ? 15.602 -25.109 -21.75 1 96.69 128 LEU B C 1
ATOM 3214 O O . LEU B 1 128 ? 16.766 -24.812 -21.469 1 96.69 128 LEU B O 1
ATOM 3218 N N . ASP B 1 129 ? 15.094 -24.906 -22.969 1 95.5 129 ASP B N 1
ATOM 3219 C CA . ASP B 1 129 ? 15.922 -24.453 -24.078 1 95.5 129 ASP B CA 1
ATOM 3220 C C . ASP B 1 129 ? 16.328 -22.984 -23.922 1 95.5 129 ASP B C 1
ATOM 3222 O O . ASP B 1 129 ? 15.477 -22.094 -23.984 1 95.5 129 ASP B O 1
ATOM 3226 N N . PRO B 1 130 ? 17.625 -22.734 -23.828 1 95.75 130 PRO B N 1
ATOM 3227 C CA . PRO B 1 130 ? 18.094 -21.359 -23.609 1 95.75 130 PRO B CA 1
ATOM 3228 C C . PRO B 1 130 ? 17.594 -20.391 -24.672 1 95.75 130 PRO B C 1
ATOM 3230 O O . PRO B 1 130 ? 17.344 -19.219 -24.375 1 95.75 130 PRO B O 1
ATOM 3233 N N . LYS B 1 131 ? 17.484 -20.812 -25.875 1 94.19 131 LYS B N 1
ATOM 3234 C CA . LYS B 1 131 ? 17.031 -19.953 -26.969 1 94.19 131 LYS B CA 1
ATOM 3235 C C . LYS B 1 131 ? 15.594 -19.484 -26.734 1 94.19 131 LYS B C 1
ATOM 3237 O O . LYS B 1 131 ? 15.242 -18.344 -27.062 1 94.19 131 LYS B O 1
ATOM 3242 N N . GLN B 1 132 ? 14.82 -20.312 -26.109 1 94.81 132 GLN B N 1
ATOM 3243 C CA . GLN B 1 132 ? 13.43 -19.984 -25.844 1 94.81 132 GLN B CA 1
ATOM 3244 C C . GLN B 1 132 ? 13.289 -19.203 -24.547 1 94.81 132 GLN B C 1
ATOM 3246 O O . GLN B 1 132 ? 12.383 -18.375 -24.406 1 94.81 132 GLN B O 1
ATOM 3251 N N . ILE B 1 133 ? 14.164 -19.438 -23.641 1 93.06 133 ILE B N 1
ATOM 3252 C CA . ILE B 1 133 ? 14.133 -18.75 -22.359 1 93.06 133 ILE B CA 1
ATOM 3253 C C . ILE B 1 133 ? 14.477 -17.266 -22.547 1 93.06 133 ILE B C 1
ATOM 3255 O O . ILE B 1 133 ? 13.773 -16.391 -22.047 1 93.06 133 ILE B O 1
ATOM 3259 N N . PRO B 1 134 ? 15.227 -16.875 -23.312 1 87.88 134 PRO B N 1
ATOM 3260 C CA . PRO B 1 134 ? 16.484 -16.391 -23.875 1 87.88 134 PRO B CA 1
ATOM 3261 C C . PRO B 1 134 ? 17.578 -16.188 -22.828 1 87.88 134 PRO B C 1
ATOM 3263 O O . PRO B 1 134 ? 17.453 -15.32 -21.969 1 87.88 134 PRO B O 1
ATOM 3266 N N . VAL B 1 135 ? 18.438 -16.891 -22.625 1 93.88 135 VAL B N 1
ATOM 3267 C CA . VAL B 1 135 ? 19.688 -16.812 -21.906 1 93.88 135 VAL B CA 1
ATOM 3268 C C . VAL B 1 135 ? 20.859 -16.906 -22.875 1 93.88 135 VAL B C 1
ATOM 3270 O O . VAL B 1 135 ? 20.844 -17.719 -23.797 1 93.88 135 VAL B O 1
ATOM 3273 N N . ASN B 1 136 ? 21.781 -15.977 -22.672 1 93.31 136 ASN B N 1
ATOM 3274 C CA . ASN B 1 136 ? 22.969 -15.984 -23.547 1 93.31 136 ASN B CA 1
ATOM 3275 C C . ASN B 1 136 ? 23.875 -17.172 -23.234 1 93.31 136 ASN B C 1
ATOM 3277 O O . ASN B 1 136 ? 24.875 -17.016 -22.531 1 93.31 136 ASN B O 1
ATOM 3281 N N . SER B 1 137 ? 23.562 -18.234 -23.75 1 89.31 137 SER B N 1
ATOM 3282 C CA . SER B 1 137 ? 24.328 -19.453 -23.562 1 89.31 137 SER B CA 1
ATOM 3283 C C . SER B 1 137 ? 24.172 -20.391 -24.766 1 89.31 137 SER B C 1
ATOM 3285 O O . SER B 1 137 ? 23.141 -20.375 -25.438 1 89.31 137 SER B O 1
ATOM 3287 N N . GLU B 1 138 ? 25.172 -21.188 -25.156 1 85.56 138 GLU B N 1
ATOM 3288 C CA . GLU B 1 138 ? 25.172 -22.062 -26.328 1 85.56 138 GLU B CA 1
ATOM 3289 C C . GLU B 1 138 ? 24.703 -23.469 -25.969 1 85.56 138 GLU B C 1
ATOM 3291 O O . GLU B 1 138 ? 24.422 -24.281 -26.859 1 85.56 138 GLU B O 1
ATOM 3296 N N . GLY B 1 139 ? 24.391 -23.766 -24.797 1 86.19 139 GLY B N 1
ATOM 3297 C CA . GLY B 1 139 ? 24.062 -25.125 -24.391 1 86.19 139 GLY B CA 1
ATOM 3298 C C . GLY B 1 139 ? 22.594 -25.453 -24.594 1 86.19 139 GLY B C 1
ATOM 3299 O O . GLY B 1 139 ? 21.812 -24.609 -25.047 1 86.19 139 GLY B O 1
ATOM 3300 N N . LEU B 1 140 ? 22.203 -26.797 -24.375 1 89.44 140 LEU B N 1
ATOM 3301 C CA . LEU B 1 140 ? 20.844 -27.297 -24.531 1 89.44 140 LEU B CA 1
ATOM 3302 C C . LEU B 1 140 ? 19.984 -26.859 -23.344 1 89.44 140 LEU B C 1
ATOM 3304 O O . LEU B 1 140 ? 18.75 -26.781 -23.469 1 89.44 140 LEU B O 1
ATOM 3308 N N . GLN B 1 141 ? 20.641 -26.703 -22.281 1 93.38 141 GLN B N 1
ATOM 3309 C CA . GLN B 1 141 ? 19.984 -26.219 -21.078 1 93.38 141 GLN B CA 1
ATOM 3310 C C . GLN B 1 141 ? 20.922 -25.344 -20.25 1 93.38 141 GLN B C 1
ATOM 3312 O O . GLN B 1 141 ? 22.141 -25.359 -20.453 1 93.38 141 GLN B O 1
ATOM 3317 N N . PHE B 1 142 ? 20.344 -24.5 -19.5 1 96.31 142 PHE B N 1
ATOM 3318 C CA . PHE B 1 142 ? 21.109 -23.641 -18.594 1 96.31 142 PHE B CA 1
ATOM 3319 C C . PHE B 1 142 ? 20.875 -24.047 -17.141 1 96.31 142 PHE B C 1
ATOM 3321 O O . PHE B 1 142 ? 20.234 -23.312 -16.391 1 96.31 142 PHE B O 1
ATOM 3328 N N . ILE B 1 143 ? 21.406 -25.203 -16.797 1 97.5 143 ILE B N 1
ATOM 3329 C CA . ILE B 1 143 ? 21.172 -25.812 -15.484 1 97.5 143 ILE B CA 1
ATOM 3330 C C . ILE B 1 143 ? 22.516 -25.969 -14.758 1 97.5 143 ILE B C 1
ATOM 3332 O O . ILE B 1 143 ? 23.469 -26.5 -15.32 1 97.5 143 ILE B O 1
ATOM 3336 N N . ASN B 1 144 ? 22.578 -25.516 -13.562 1 97.38 144 ASN B N 1
ATOM 3337 C CA . ASN B 1 144 ? 23.734 -25.609 -12.695 1 97.38 144 ASN B CA 1
ATOM 3338 C C . ASN B 1 144 ? 24.953 -24.938 -13.312 1 97.38 144 ASN B C 1
ATOM 3340 O O . ASN B 1 144 ? 26.047 -25.5 -13.32 1 97.38 144 ASN B O 1
ATOM 3344 N N . GLU B 1 145 ? 24.766 -23.812 -13.781 1 96.75 145 GLU B N 1
ATOM 3345 C CA . GLU B 1 145 ? 25.844 -23 -14.328 1 96.75 145 GLU B CA 1
ATOM 3346 C C . GLU B 1 145 ? 26.438 -22.078 -13.258 1 96.75 145 GLU B C 1
ATOM 3348 O O . GLU B 1 145 ? 25.766 -21.734 -12.289 1 96.75 145 GLU B O 1
ATOM 3353 N N . GLN B 1 146 ? 27.641 -21.703 -13.5 1 96.56 146 GLN B N 1
ATOM 3354 C CA . GLN B 1 146 ? 28.344 -20.875 -12.508 1 96.56 146 GLN B CA 1
ATOM 3355 C C . GLN B 1 146 ? 28.344 -19.406 -12.93 1 96.56 146 GLN B C 1
ATOM 3357 O O . GLN B 1 146 ? 28.562 -19.094 -14.102 1 96.56 146 GLN B O 1
ATOM 3362 N N . LEU B 1 147 ? 28.016 -18.578 -11.938 1 96.31 147 LEU B N 1
ATOM 3363 C CA . LEU B 1 147 ? 28.047 -17.141 -12.133 1 96.31 147 LEU B CA 1
ATOM 3364 C C . LEU B 1 147 ? 28.781 -16.438 -10.992 1 96.31 147 LEU B C 1
ATOM 3366 O O . LEU B 1 147 ? 28.516 -16.734 -9.82 1 96.31 147 LEU B O 1
ATOM 3370 N N . MET B 1 148 ? 29.734 -15.602 -11.359 1 95.94 148 MET B N 1
ATOM 3371 C CA . MET B 1 148 ? 30.453 -14.844 -10.344 1 95.94 148 MET B CA 1
ATOM 3372 C C . MET B 1 148 ? 29.812 -13.477 -10.117 1 95.94 148 MET B C 1
ATOM 3374 O O . MET B 1 148 ? 29.625 -12.703 -11.055 1 95.94 148 MET B O 1
ATOM 3378 N N . ILE B 1 149 ? 29.453 -13.258 -8.859 1 94.88 149 ILE B N 1
ATOM 3379 C CA . ILE B 1 149 ? 28.906 -11.969 -8.469 1 94.88 149 ILE B CA 1
ATOM 3380 C C . ILE B 1 149 ? 29.672 -11.414 -7.266 1 94.88 149 ILE B C 1
ATOM 3382 O O . ILE B 1 149 ? 29.656 -12.016 -6.188 1 94.88 149 ILE B O 1
ATOM 3386 N N . ASP B 1 150 ? 30.234 -10.266 -7.434 1 91.44 150 ASP B N 1
ATOM 3387 C CA . ASP B 1 150 ? 30.969 -9.609 -6.363 1 91.44 150 ASP B CA 1
ATOM 3388 C C . ASP B 1 150 ? 31.938 -10.57 -5.691 1 91.44 150 ASP B C 1
ATOM 3390 O O . ASP B 1 150 ? 31.969 -10.68 -4.465 1 91.44 150 ASP B O 1
ATOM 3394 N N . GLY B 1 151 ? 32.562 -11.398 -6.449 1 92.94 151 GLY B N 1
ATOM 3395 C CA . GLY B 1 151 ? 33.625 -12.289 -5.957 1 92.94 151 GLY B CA 1
ATOM 3396 C C . GLY B 1 151 ? 33.062 -13.586 -5.395 1 92.94 151 GLY B C 1
ATOM 3397 O O . GLY B 1 151 ? 33.844 -14.445 -4.941 1 92.94 151 GLY B O 1
ATOM 3398 N N . GLU B 1 152 ? 31.828 -13.727 -5.391 1 94.62 152 GLU B N 1
ATOM 3399 C CA . GLU B 1 152 ? 31.203 -14.945 -4.883 1 94.62 152 GLU B CA 1
ATOM 3400 C C . GLU B 1 152 ? 30.625 -15.789 -6.023 1 94.62 152 GLU B C 1
ATOM 3402 O O . GLU B 1 152 ? 30.031 -15.25 -6.953 1 94.62 152 GLU B O 1
ATOM 3407 N N . LYS B 1 153 ? 30.844 -17.078 -5.906 1 96.31 153 LYS B N 1
ATOM 3408 C CA . LYS B 1 153 ? 30.344 -18 -6.926 1 96.31 153 LYS B CA 1
ATOM 3409 C C . LYS B 1 153 ? 28.922 -18.453 -6.625 1 96.31 153 LYS B C 1
ATOM 3411 O O . LYS B 1 153 ? 28.625 -18.875 -5.504 1 96.31 153 LYS B O 1
ATOM 3416 N N . TYR B 1 154 ? 28.094 -18.359 -7.633 1 97.31 154 TYR B N 1
ATOM 3417 C CA . TYR B 1 154 ? 26.719 -18.828 -7.531 1 97.31 154 TYR B CA 1
ATOM 3418 C C . TYR B 1 154 ? 26.422 -19.891 -8.578 1 97.31 154 TYR B C 1
ATOM 3420 O O . TYR B 1 154 ? 26.812 -19.75 -9.742 1 97.31 154 TYR B O 1
ATOM 3428 N N . THR B 1 155 ? 25.812 -20.953 -8.156 1 98.19 155 THR B N 1
ATOM 3429 C CA . THR B 1 155 ? 25.266 -21.938 -9.086 1 98.19 155 THR B CA 1
ATOM 3430 C C . THR B 1 155 ? 23.828 -21.578 -9.461 1 98.19 155 THR B C 1
ATOM 3432 O O . THR B 1 155 ? 22.953 -21.5 -8.594 1 98.19 155 THR B O 1
ATOM 3435 N N . ILE B 1 156 ? 23.609 -21.391 -10.789 1 98.25 156 ILE B N 1
ATOM 3436 C CA . ILE B 1 156 ? 22.281 -20.906 -11.172 1 98.25 156 ILE B CA 1
ATOM 3437 C C . ILE B 1 156 ? 21.703 -21.797 -12.258 1 98.25 156 ILE B C 1
ATOM 3439 O O . ILE B 1 156 ? 22.438 -22.406 -13.039 1 98.25 156 ILE B O 1
ATOM 3443 N N . SER B 1 157 ? 20.438 -21.953 -12.242 1 98.38 157 SER B N 1
ATOM 3444 C CA . SER B 1 157 ? 19.641 -22.594 -13.289 1 98.38 157 SER B CA 1
ATOM 3445 C C . SER B 1 157 ? 18.516 -21.672 -13.773 1 98.38 157 SER B C 1
ATOM 3447 O O . SER B 1 157 ? 17.891 -20.984 -12.969 1 98.38 157 SER B O 1
ATOM 3449 N N . THR B 1 158 ? 18.328 -21.641 -15.094 1 98.25 158 THR B N 1
ATOM 3450 C CA . THR B 1 158 ? 17.312 -20.734 -15.633 1 98.25 158 THR B CA 1
ATOM 3451 C C . THR B 1 158 ? 16.344 -21.5 -16.531 1 98.25 158 THR B C 1
ATOM 3453 O O . THR B 1 158 ? 16.766 -22.328 -17.344 1 98.25 158 THR B O 1
ATOM 3456 N N . VAL B 1 159 ? 15.062 -21.281 -16.328 1 98.06 159 VAL B N 1
ATOM 3457 C CA . VAL B 1 159 ? 14.023 -21.922 -17.125 1 98.06 159 VAL B CA 1
ATOM 3458 C C . VAL B 1 159 ? 12.977 -20.875 -17.531 1 98.06 159 VAL B C 1
ATOM 3460 O O . VAL B 1 159 ? 12.992 -19.75 -17.031 1 98.06 159 VAL B O 1
ATOM 3463 N N . LEU B 1 160 ? 12.195 -21.297 -18.469 1 96.94 160 LEU B N 1
ATOM 3464 C CA . LEU B 1 160 ? 11.055 -20.469 -18.859 1 96.94 160 LEU B CA 1
ATOM 3465 C C . LEU B 1 160 ? 9.75 -21.125 -18.422 1 96.94 160 LEU B C 1
ATOM 3467 O O . LEU B 1 160 ? 9.461 -22.266 -18.781 1 96.94 160 LEU B O 1
ATOM 3471 N N . LEU B 1 161 ? 9.055 -20.547 -17.656 1 95.06 161 LEU B N 1
ATOM 3472 C CA . LEU B 1 161 ? 7.676 -20.844 -17.266 1 95.06 161 LEU B CA 1
ATOM 3473 C C . LEU B 1 161 ? 6.867 -19.562 -17.109 1 95.06 161 LEU B C 1
ATOM 3475 O O . LEU B 1 161 ? 6.93 -18.922 -16.062 1 95.06 161 LEU B O 1
ATOM 3479 N N . GLY B 1 162 ? 6.09 -19.219 -18.141 1 89.44 162 GLY B N 1
ATOM 3480 C CA . GLY B 1 162 ? 5.527 -17.891 -18.219 1 89.44 162 GLY B CA 1
ATOM 3481 C C . GLY B 1 162 ? 6.551 -16.828 -18.578 1 89.44 162 GLY B C 1
ATOM 3482 O O . GLY B 1 162 ? 6.559 -16.328 -19.719 1 89.44 162 GLY B O 1
ATOM 3483 N N . VAL B 1 163 ? 7.465 -16.594 -17.656 1 90.94 163 VAL B N 1
ATOM 3484 C CA . VAL B 1 163 ? 8.602 -15.695 -17.828 1 90.94 163 VAL B CA 1
ATOM 3485 C C . VAL B 1 163 ? 9.891 -16.406 -17.406 1 90.94 163 VAL B C 1
ATOM 3487 O O . VAL B 1 163 ? 9.844 -17.5 -16.844 1 90.94 163 VAL B O 1
ATOM 3490 N N . PRO B 1 164 ? 11.008 -15.789 -17.766 1 96.38 164 PRO B N 1
ATOM 3491 C CA . PRO B 1 164 ? 12.258 -16.422 -17.344 1 96.38 164 PRO B CA 1
ATOM 3492 C C . PRO B 1 164 ? 12.43 -16.422 -15.828 1 96.38 164 PRO B C 1
ATOM 3494 O O . PRO B 1 164 ? 12.172 -15.406 -15.172 1 96.38 164 PRO B O 1
ATOM 3497 N N . HIS B 1 165 ? 12.836 -17.531 -15.289 1 97.88 165 HIS B N 1
ATOM 3498 C CA . HIS B 1 165 ? 13.133 -17.672 -13.867 1 97.88 165 HIS B CA 1
ATOM 3499 C C . HIS B 1 165 ? 14.523 -18.266 -13.656 1 97.88 165 HIS B C 1
ATOM 3501 O O . HIS B 1 165 ? 14.828 -19.344 -14.172 1 97.88 165 HIS B O 1
ATOM 3507 N N . THR B 1 166 ? 15.336 -17.547 -12.914 1 98.69 166 THR B N 1
ATOM 3508 C CA . THR B 1 166 ? 16.641 -18.031 -12.477 1 98.69 166 THR B CA 1
ATOM 3509 C C . THR B 1 166 ? 16.578 -18.516 -11.031 1 98.69 166 THR B C 1
ATOM 3511 O O . THR B 1 166 ? 16.078 -17.812 -10.156 1 98.69 166 THR B O 1
ATOM 3514 N N . ILE B 1 167 ? 17.078 -19.719 -10.82 1 98.75 167 ILE B N 1
ATOM 3515 C CA . ILE B 1 167 ? 16.938 -20.375 -9.531 1 98.75 167 ILE B CA 1
ATOM 3516 C C . ILE B 1 167 ? 18.328 -20.562 -8.898 1 98.75 167 ILE B C 1
ATOM 3518 O O . ILE B 1 167 ? 19.266 -20.984 -9.578 1 98.75 167 ILE B O 1
ATOM 3522 N N . ILE B 1 168 ? 18.438 -20.25 -7.684 1 98.62 168 ILE B N 1
ATOM 3523 C CA . ILE B 1 168 ? 19.641 -20.453 -6.883 1 98.62 168 ILE B CA 1
ATOM 3524 C C . ILE B 1 168 ? 19.297 -21.234 -5.621 1 98.62 168 ILE B C 1
ATOM 3526 O O . ILE B 1 168 ? 18.484 -20.797 -4.809 1 98.62 168 ILE B O 1
ATOM 3530 N N . PHE B 1 169 ? 19.875 -22.406 -5.453 1 98.5 169 PHE B N 1
ATOM 3531 C CA . PHE B 1 169 ? 19.719 -23.156 -4.211 1 98.5 169 PHE B CA 1
ATOM 3532 C C . PHE B 1 169 ? 20.781 -22.734 -3.193 1 98.5 169 PHE B C 1
ATOM 3534 O O . PHE B 1 169 ? 21.969 -22.688 -3.51 1 98.5 169 PHE B O 1
ATOM 3541 N N . MET B 1 170 ? 20.266 -22.375 -1.995 1 96.94 170 MET B N 1
ATOM 3542 C CA . MET B 1 170 ? 21.141 -21.891 -0.928 1 96.94 170 MET B CA 1
ATOM 3543 C C . MET B 1 170 ? 20.891 -22.672 0.364 1 96.94 170 MET B C 1
ATOM 3545 O O . MET B 1 170 ? 19.812 -23.203 0.573 1 96.94 170 MET B O 1
ATOM 3549 N N . GLU B 1 171 ? 21.953 -22.641 1.208 1 96.06 171 GLU B N 1
ATOM 3550 C CA . GLU B 1 171 ? 21.812 -23.281 2.512 1 96.06 171 GLU B CA 1
ATOM 3551 C C . GLU B 1 171 ? 20.938 -22.469 3.445 1 96.06 171 GLU B C 1
ATOM 3553 O O . GLU B 1 171 ? 20.172 -23.031 4.242 1 96.06 171 GLU B O 1
ATOM 3558 N N . THR B 1 172 ? 21.141 -21.172 3.338 1 96 172 THR B N 1
ATOM 3559 C CA . THR B 1 172 ? 20.344 -20.25 4.148 1 96 172 THR B CA 1
ATOM 3560 C C . THR B 1 172 ? 19.828 -19.094 3.301 1 96 172 THR B C 1
ATOM 3562 O O . THR B 1 172 ? 20.484 -18.672 2.352 1 96 172 THR B O 1
ATOM 3565 N N . LEU B 1 173 ? 18.641 -18.719 3.674 1 96.69 173 LEU B N 1
ATOM 3566 C CA . LEU B 1 173 ? 18.062 -17.578 2.986 1 96.69 173 LEU B CA 1
ATOM 3567 C C . LEU B 1 173 ? 18.25 -16.297 3.803 1 96.69 173 LEU B C 1
ATOM 3569 O O . LEU B 1 173 ? 17.875 -16.25 4.98 1 96.69 173 LEU B O 1
ATOM 3573 N N . ASP B 1 174 ? 18.891 -15.391 3.195 1 95.25 174 ASP B N 1
ATOM 3574 C CA . ASP B 1 174 ? 19.141 -14.07 3.766 1 95.25 174 ASP B CA 1
ATOM 3575 C C . ASP B 1 174 ? 18.516 -12.969 2.906 1 95.25 174 ASP B C 1
ATOM 3577 O O . ASP B 1 174 ? 18.891 -12.805 1.74 1 95.25 174 ASP B O 1
ATOM 3581 N N . LEU B 1 175 ? 17.609 -12.211 3.484 1 95.31 175 LEU B N 1
ATOM 3582 C CA . LEU B 1 175 ? 16.844 -11.25 2.711 1 95.31 175 LEU B CA 1
ATOM 3583 C C . LEU B 1 175 ? 17.734 -10.18 2.1 1 95.31 175 LEU B C 1
ATOM 3585 O O . LEU B 1 175 ? 17.5 -9.734 0.976 1 95.31 175 LEU B O 1
ATOM 3589 N N . ASP B 1 176 ? 18.719 -9.766 2.807 1 94.75 176 ASP B N 1
ATOM 3590 C CA . ASP B 1 176 ? 19.641 -8.773 2.266 1 94.75 176 ASP B CA 1
ATOM 3591 C C . ASP B 1 176 ? 20.375 -9.312 1.041 1 94.75 176 ASP B C 1
ATOM 3593 O O . ASP B 1 176 ? 20.562 -8.602 0.052 1 94.75 176 ASP B O 1
ATOM 3597 N N . ARG B 1 177 ? 20.797 -10.5 1.151 1 94.5 177 ARG B N 1
ATOM 3598 C CA . ARG B 1 177 ? 21.469 -11.148 0.033 1 94.5 177 ARG B CA 1
ATOM 3599 C C . ARG B 1 177 ? 20.516 -11.336 -1.146 1 94.5 177 ARG B C 1
ATOM 3601 O O . ARG B 1 177 ? 20.891 -11.109 -2.297 1 94.5 177 ARG B O 1
ATOM 3608 N N . VAL B 1 178 ? 19.312 -11.727 -0.862 1 96.75 178 VAL B N 1
ATOM 3609 C CA . VAL B 1 178 ? 18.281 -11.906 -1.881 1 96.75 178 VAL B CA 1
ATOM 3610 C C . VAL B 1 178 ? 18.078 -10.602 -2.65 1 96.75 178 VAL B C 1
ATOM 3612 O O . VAL B 1 178 ? 18.078 -10.602 -3.883 1 96.75 178 VAL B O 1
ATOM 3615 N N . LYS B 1 179 ? 17.969 -9.531 -1.92 1 96.88 179 LYS B N 1
ATOM 3616 C CA . LYS B 1 179 ? 17.703 -8.242 -2.543 1 96.88 179 LYS B CA 1
ATOM 3617 C C . LYS B 1 179 ? 18.906 -7.766 -3.346 1 96.88 179 LYS B C 1
ATOM 3619 O O . LYS B 1 179 ? 18.766 -7.324 -4.488 1 96.88 179 LYS B O 1
ATOM 3624 N N . ARG B 1 180 ? 20.078 -7.922 -2.781 1 96.19 180 ARG B N 1
ATOM 3625 C CA . ARG B 1 180 ? 21.297 -7.445 -3.439 1 96.19 180 ARG B CA 1
ATOM 3626 C C . ARG B 1 180 ? 21.609 -8.281 -4.672 1 96.19 180 ARG B C 1
ATOM 3628 O O . ARG B 1 180 ? 21.734 -7.75 -5.777 1 96.19 180 ARG B O 1
ATOM 3635 N N . VAL B 1 181 ? 21.672 -9.531 -4.465 1 97.44 181 VAL B N 1
ATOM 3636 C CA . VAL B 1 181 ? 22.078 -10.445 -5.531 1 97.44 181 VAL B CA 1
ATOM 3637 C C . VAL B 1 181 ? 20.969 -10.555 -6.57 1 97.44 181 VAL B C 1
ATOM 3639 O O . VAL B 1 181 ? 21.234 -10.641 -7.77 1 97.44 181 VAL B O 1
ATOM 3642 N N . GLY B 1 182 ? 19.719 -10.555 -6.07 1 98.06 182 GLY B N 1
ATOM 3643 C CA . GLY B 1 182 ? 18.578 -10.578 -6.977 1 98.06 182 GLY B CA 1
ATOM 3644 C C . GLY B 1 182 ? 18.594 -9.445 -7.984 1 98.06 182 GLY B C 1
ATOM 3645 O O . GLY B 1 182 ? 18.391 -9.672 -9.18 1 98.06 182 GLY B O 1
ATOM 3646 N N . LYS B 1 183 ? 18.922 -8.25 -7.496 1 97.5 183 LYS B N 1
ATOM 3647 C CA . LYS B 1 183 ? 18.969 -7.078 -8.367 1 97.5 183 LYS B CA 1
ATOM 3648 C C . LYS B 1 183 ? 20.078 -7.211 -9.398 1 97.5 183 LYS B C 1
ATOM 3650 O O . LYS B 1 183 ? 19.891 -6.883 -10.578 1 97.5 183 LYS B O 1
ATOM 3655 N N . ILE B 1 184 ? 21.156 -7.688 -9.008 1 97.75 184 ILE B N 1
ATOM 3656 C CA . ILE B 1 184 ? 22.312 -7.824 -9.883 1 97.75 184 ILE B CA 1
ATOM 3657 C C . ILE B 1 184 ? 22.016 -8.844 -10.977 1 97.75 184 ILE B C 1
ATOM 3659 O O . ILE B 1 184 ? 22.25 -8.586 -12.156 1 97.75 184 ILE B O 1
ATOM 3663 N N . ILE B 1 185 ? 21.438 -9.961 -10.625 1 98 185 ILE B N 1
ATOM 3664 C CA . ILE B 1 185 ? 21.203 -11.039 -11.578 1 98 185 ILE B CA 1
ATOM 3665 C C . ILE B 1 185 ? 20.062 -10.648 -12.531 1 98 185 ILE B C 1
ATOM 3667 O O . ILE B 1 185 ? 20.125 -10.953 -13.727 1 98 185 ILE B O 1
ATOM 3671 N N . GLU B 1 186 ? 19.047 -10.039 -11.977 1 97.75 186 GLU B N 1
ATOM 3672 C CA . GLU B 1 186 ? 17.938 -9.57 -12.805 1 97.75 186 GLU B CA 1
ATOM 3673 C C . GLU B 1 186 ? 18.453 -8.859 -14.055 1 97.75 186 GLU B C 1
ATOM 3675 O O . GLU B 1 186 ? 17.953 -9.102 -15.156 1 97.75 186 GLU B O 1
ATOM 3680 N N . ASN B 1 187 ? 19.516 -8.102 -13.828 1 96.44 187 ASN B N 1
ATOM 3681 C CA . ASN B 1 187 ? 19.969 -7.207 -14.891 1 96.44 187 ASN B CA 1
ATOM 3682 C C . ASN B 1 187 ? 21.281 -7.695 -15.516 1 96.44 187 ASN B C 1
ATOM 3684 O O . ASN B 1 187 ? 21.938 -6.949 -16.234 1 96.44 187 ASN B O 1
ATOM 3688 N N . HIS B 1 188 ? 21.672 -8.812 -15.258 1 96.56 188 HIS B N 1
ATOM 3689 C CA . HIS B 1 188 ? 22.938 -9.352 -15.758 1 96.56 188 HIS B CA 1
ATOM 3690 C C . HIS B 1 188 ? 22.891 -9.547 -17.266 1 96.56 188 HIS B C 1
ATOM 3692 O O . HIS B 1 188 ? 21.844 -9.914 -17.828 1 96.56 188 HIS B O 1
ATOM 3698 N N . GLN B 1 189 ? 23.953 -9.422 -17.922 1 95.75 189 GLN B N 1
ATOM 3699 C CA . GLN B 1 189 ? 24.062 -9.484 -19.375 1 95.75 189 GLN B CA 1
ATOM 3700 C C . GLN B 1 189 ? 23.688 -10.859 -19.906 1 95.75 189 GLN B C 1
ATOM 3702 O O . GLN B 1 189 ? 23.312 -11.008 -21.078 1 95.75 189 GLN B O 1
ATOM 3707 N N . LEU B 1 190 ? 23.75 -11.836 -19.062 1 96.06 190 LEU B N 1
ATOM 3708 C CA . LEU B 1 190 ? 23.359 -13.188 -19.438 1 96.06 190 LEU B CA 1
ATOM 3709 C C . LEU B 1 190 ? 21.891 -13.242 -19.828 1 96.06 190 LEU B C 1
ATOM 3711 O O . LEU B 1 190 ? 21.469 -14.164 -20.531 1 96.06 190 LEU B O 1
ATOM 3715 N N . PHE B 1 191 ? 21.125 -12.289 -19.328 1 97.38 191 PHE B N 1
ATOM 3716 C CA . PHE B 1 191 ? 19.672 -12.312 -19.516 1 97.38 191 PHE B CA 1
ATOM 3717 C C . PHE B 1 191 ? 19.203 -11.086 -20.281 1 97.38 191 PHE B C 1
ATOM 3719 O O . PHE B 1 191 ? 18.781 -10.094 -19.688 1 97.38 191 PHE B O 1
ATOM 3726 N N . PRO B 1 192 ? 19.141 -11.164 -21.578 1 95.62 192 PRO B N 1
ATOM 3727 C CA . PRO B 1 192 ? 18.828 -10 -22.406 1 95.62 192 PRO B CA 1
ATOM 3728 C C . PRO B 1 192 ? 17.453 -9.406 -22.094 1 95.62 192 PRO B C 1
ATOM 3730 O O . PRO B 1 192 ? 17.234 -8.211 -22.312 1 95.62 192 PRO B O 1
ATOM 3733 N N . GLU B 1 193 ? 16.516 -10.258 -21.625 1 94.88 193 GLU B N 1
ATOM 3734 C CA . GLU B 1 193 ? 15.188 -9.781 -21.266 1 94.88 193 GLU B CA 1
ATOM 3735 C C . GLU B 1 193 ? 14.984 -9.781 -19.75 1 94.88 193 GLU B C 1
ATOM 3737 O O . GLU B 1 193 ? 13.852 -9.852 -19.281 1 94.88 193 GLU B O 1
ATOM 3742 N N . ASN B 1 194 ? 16.062 -9.781 -19.031 1 97.06 194 ASN B N 1
ATOM 3743 C CA . ASN B 1 194 ? 16.047 -9.844 -17.578 1 97.06 194 ASN B CA 1
ATOM 3744 C C . ASN B 1 194 ? 15.414 -11.148 -17.078 1 97.06 194 ASN B C 1
ATOM 3746 O O . ASN B 1 194 ? 15.117 -12.039 -17.875 1 97.06 194 ASN B O 1
ATOM 3750 N N . THR B 1 195 ? 15.414 -11.352 -15.844 1 97.44 195 THR B N 1
ATOM 3751 C CA . THR B 1 195 ? 14.891 -12.594 -15.273 1 97.44 195 THR B CA 1
ATOM 3752 C C . THR B 1 195 ? 14.406 -12.375 -13.844 1 97.44 195 THR B C 1
ATOM 3754 O O . THR B 1 195 ? 14.93 -11.508 -13.133 1 97.44 195 THR B O 1
ATOM 3757 N N . ASN B 1 196 ? 13.344 -13.125 -13.484 1 97.25 196 ASN B N 1
ATOM 3758 C CA . ASN B 1 196 ? 13.078 -13.297 -12.062 1 97.25 196 ASN B CA 1
ATOM 3759 C C . ASN B 1 196 ? 14.148 -14.164 -11.398 1 97.25 196 ASN B C 1
ATOM 3761 O O . ASN B 1 196 ? 14.609 -15.141 -11.984 1 97.25 196 ASN B O 1
ATOM 3765 N N . VAL B 1 197 ? 14.492 -13.805 -10.211 1 98.56 197 VAL B N 1
ATOM 3766 C CA . VAL B 1 197 ? 15.5 -14.57 -9.492 1 98.56 197 VAL B CA 1
ATOM 3767 C C . VAL B 1 197 ? 14.891 -15.188 -8.242 1 98.56 197 VAL B C 1
ATOM 3769 O O . VAL B 1 197 ? 14.305 -14.477 -7.418 1 98.56 197 VAL B O 1
ATOM 3772 N N . ASN B 1 198 ? 15.023 -16.469 -8.133 1 98.69 198 ASN B N 1
ATOM 3773 C CA . ASN B 1 198 ? 14.438 -17.219 -7.02 1 98.69 198 ASN B CA 1
ATOM 3774 C C . ASN B 1 198 ? 15.516 -17.891 -6.176 1 98.69 198 ASN B C 1
ATOM 3776 O O . ASN B 1 198 ? 16.312 -18.672 -6.691 1 98.69 198 ASN B O 1
ATOM 3780 N N . PHE B 1 199 ? 15.57 -17.547 -4.945 1 98.75 199 PHE B N 1
ATOM 3781 C CA . PHE B 1 199 ? 16.453 -18.156 -3.967 1 98.75 199 PHE B CA 1
ATOM 3782 C C . PHE B 1 199 ? 15.719 -19.219 -3.154 1 98.75 199 PHE B C 1
ATOM 3784 O O . PHE B 1 199 ? 14.664 -18.938 -2.578 1 98.75 199 PHE B O 1
ATOM 3791 N N . ALA B 1 200 ? 16.297 -20.422 -3.119 1 98.75 200 ALA B N 1
ATOM 3792 C CA . ALA B 1 200 ? 15.562 -21.531 -2.525 1 98.75 200 ALA B CA 1
ATOM 3793 C C . ALA B 1 200 ? 16.438 -22.312 -1.542 1 98.75 200 ALA B C 1
ATOM 3795 O O . ALA B 1 200 ? 17.625 -22.5 -1.784 1 98.75 200 ALA B O 1
ATOM 3796 N N . GLN B 1 201 ? 15.844 -22.656 -0.491 1 98.81 201 GLN B N 1
ATOM 3797 C CA . GLN B 1 201 ? 16.438 -23.547 0.49 1 98.81 201 GLN B CA 1
ATOM 3798 C C . GLN B 1 201 ? 15.688 -24.875 0.564 1 98.81 201 GLN B C 1
ATOM 3800 O O . GLN B 1 201 ? 14.492 -24.906 0.877 1 98.81 201 GLN B O 1
ATOM 3805 N N . ILE B 1 202 ? 16.375 -25.984 0.294 1 98.69 202 ILE B N 1
ATOM 3806 C CA . ILE B 1 202 ? 15.781 -27.312 0.461 1 98.69 202 ILE B CA 1
ATOM 3807 C C . ILE B 1 202 ? 15.734 -27.672 1.943 1 98.69 202 ILE B C 1
ATOM 3809 O O . ILE B 1 202 ? 16.766 -27.812 2.588 1 98.69 202 ILE B O 1
ATOM 3813 N N . ILE B 1 203 ? 14.57 -27.766 2.467 1 98.44 203 ILE B N 1
ATOM 3814 C CA . ILE B 1 203 ? 14.406 -28.109 3.873 1 98.44 203 ILE B CA 1
ATOM 3815 C C . ILE B 1 203 ? 14.438 -29.641 4.035 1 98.44 203 ILE B C 1
ATOM 3817 O O . ILE B 1 203 ? 15.117 -30.156 4.93 1 98.44 203 ILE B O 1
ATOM 3821 N N . ASN B 1 204 ? 13.75 -30.359 3.182 1 97.69 204 ASN B N 1
ATOM 3822 C CA . ASN B 1 204 ? 13.742 -31.812 3.049 1 97.69 204 ASN B CA 1
ATOM 3823 C C . ASN B 1 204 ? 13.188 -32.25 1.698 1 97.69 204 ASN B C 1
ATOM 3825 O O . ASN B 1 204 ? 13.039 -31.438 0.787 1 97.69 204 ASN B O 1
ATOM 3829 N N . GLN B 1 205 ? 12.844 -33.469 1.594 1 97.5 205 GLN B N 1
ATOM 3830 C CA . GLN B 1 205 ? 12.477 -34.031 0.297 1 97.5 205 GLN B CA 1
ATOM 3831 C C . GLN B 1 205 ? 11.125 -33.531 -0.168 1 97.5 205 GLN B C 1
ATOM 3833 O O . GLN B 1 205 ? 10.766 -33.656 -1.341 1 97.5 205 GLN B O 1
ATOM 3838 N N . ASN B 1 206 ? 10.328 -32.875 0.706 1 98.44 206 ASN B N 1
ATOM 3839 C CA . ASN B 1 206 ? 8.977 -32.438 0.349 1 98.44 206 ASN B CA 1
ATOM 3840 C C . ASN B 1 206 ? 8.711 -31 0.772 1 98.44 206 ASN B C 1
ATOM 3842 O O . ASN B 1 206 ? 7.559 -30.562 0.817 1 98.44 206 ASN B O 1
ATOM 3846 N N . THR B 1 207 ? 9.758 -30.281 1.137 1 98.75 207 THR B N 1
ATOM 3847 C CA . THR B 1 207 ? 9.562 -28.906 1.593 1 98.75 207 THR B CA 1
ATOM 3848 C C . THR B 1 207 ? 10.688 -28 1.089 1 98.75 207 THR B C 1
ATOM 3850 O O . THR B 1 207 ? 11.867 -28.344 1.219 1 98.75 207 THR B O 1
ATOM 3853 N N . ILE B 1 208 ? 10.344 -26.906 0.441 1 98.81 208 ILE B N 1
ATOM 3854 C CA . ILE B 1 208 ? 11.289 -25.906 -0.022 1 98.81 208 ILE B CA 1
ATOM 3855 C C . ILE B 1 208 ? 10.875 -24.531 0.499 1 98.81 208 ILE B C 1
ATOM 3857 O O . ILE B 1 208 ? 9.68 -24.219 0.573 1 98.81 208 ILE B O 1
ATOM 3861 N N . ARG B 1 209 ? 11.789 -23.703 0.922 1 98.62 209 ARG B N 1
ATOM 3862 C CA . ARG B 1 209 ? 11.57 -22.297 1.212 1 98.62 209 ARG B CA 1
ATOM 3863 C C . ARG B 1 209 ? 12.086 -21.422 0.078 1 98.62 209 ARG B C 1
ATOM 3865 O O . ARG B 1 209 ? 13.195 -21.625 -0.417 1 98.62 209 ARG B O 1
ATOM 3872 N N . VAL B 1 210 ? 11.312 -20.453 -0.313 1 98.62 210 VAL B N 1
ATOM 3873 C CA . VAL B 1 210 ? 11.68 -19.688 -1.495 1 98.62 210 VAL B CA 1
ATOM 3874 C C . VAL B 1 210 ? 11.539 -18.203 -1.208 1 98.62 210 VAL B C 1
ATOM 3876 O O . VAL B 1 210 ? 10.586 -17.781 -0.542 1 98.62 210 VAL B O 1
ATOM 3879 N N . ARG B 1 211 ? 12.477 -17.422 -1.648 1 98.5 211 ARG B N 1
ATOM 3880 C CA . ARG B 1 211 ? 12.414 -15.969 -1.742 1 98.5 211 ARG B CA 1
ATOM 3881 C C . ARG B 1 211 ? 12.648 -15.5 -3.176 1 98.5 211 ARG B C 1
ATOM 3883 O O . ARG B 1 211 ? 13.547 -15.992 -3.857 1 98.5 211 ARG B O 1
ATOM 3890 N N . THR B 1 212 ? 11.828 -14.539 -3.607 1 97.44 212 THR B N 1
ATOM 3891 C CA . THR B 1 212 ? 11.867 -14.219 -5.031 1 97.44 212 THR B CA 1
ATOM 3892 C C . THR B 1 212 ? 12.117 -12.727 -5.238 1 97.44 212 THR B C 1
ATOM 3894 O O . THR B 1 212 ? 11.5 -11.891 -4.574 1 97.44 212 THR B O 1
ATOM 3897 N N . TRP B 1 213 ? 13.031 -12.445 -6.094 1 97.56 213 TRP B N 1
ATOM 3898 C CA . TRP B 1 213 ? 13.219 -11.125 -6.691 1 97.56 213 TRP B CA 1
ATOM 3899 C C . TRP B 1 213 ? 12.664 -11.086 -8.109 1 97.56 213 TRP B C 1
ATOM 3901 O O . TRP B 1 213 ? 13.227 -11.703 -9.023 1 97.56 213 TRP B O 1
ATOM 3911 N N . GLU B 1 214 ? 11.609 -10.32 -8.312 1 93.88 214 GLU B N 1
ATOM 3912 C CA . GLU B 1 214 ? 10.93 -10.32 -9.609 1 93.88 214 GLU B CA 1
ATOM 3913 C C . GLU B 1 214 ? 11.414 -9.164 -10.477 1 93.88 214 GLU B C 1
ATOM 3915 O O . GLU B 1 214 ? 11.586 -8.039 -10 1 93.88 214 GLU B O 1
ATOM 3920 N N . ARG B 1 215 ? 11.586 -9.547 -11.703 1 92.12 215 ARG B N 1
ATOM 3921 C CA . ARG B 1 215 ? 11.977 -8.578 -12.719 1 92.12 215 ARG B CA 1
ATOM 3922 C C . ARG B 1 215 ? 11.016 -7.395 -12.75 1 92.12 215 ARG B C 1
ATOM 3924 O O . ARG B 1 215 ? 9.805 -7.578 -12.898 1 92.12 215 ARG B O 1
ATOM 3931 N N . GLY B 1 216 ? 11.516 -6.199 -12.547 1 86.75 216 GLY B N 1
ATOM 3932 C CA . GLY B 1 216 ? 10.711 -4.992 -12.641 1 86.75 216 GLY B CA 1
ATOM 3933 C C . GLY B 1 216 ? 9.922 -4.699 -11.375 1 86.75 216 GLY B C 1
ATOM 3934 O O . GLY B 1 216 ? 9.32 -3.631 -11.242 1 86.75 216 GLY B O 1
ATOM 3935 N N . ALA B 1 217 ? 9.938 -5.547 -10.391 1 87.44 217 ALA B N 1
ATOM 3936 C CA . ALA B 1 217 ? 9.102 -5.379 -9.203 1 87.44 217 ALA B CA 1
ATOM 3937 C C . ALA B 1 217 ? 9.945 -5.414 -7.93 1 87.44 217 ALA B C 1
ATOM 3939 O O . ALA B 1 217 ? 9.531 -4.891 -6.891 1 87.44 217 ALA B O 1
ATOM 3940 N N . GLY B 1 218 ? 11.117 -6.023 -8.031 1 93.5 218 GLY B N 1
ATOM 3941 C CA . GLY B 1 218 ? 11.922 -6.207 -6.836 1 93.5 218 GLY B CA 1
ATOM 3942 C C . GLY B 1 218 ? 11.508 -7.414 -6.02 1 93.5 218 GLY B C 1
ATOM 3943 O O . GLY B 1 218 ? 11.141 -8.445 -6.574 1 93.5 218 GLY B O 1
ATOM 3944 N N . TYR B 1 219 ? 11.656 -7.309 -4.691 1 95.06 219 TYR B N 1
ATOM 3945 C CA . TYR B 1 219 ? 11.297 -8.414 -3.811 1 95.06 219 TYR B CA 1
ATOM 3946 C C . TYR B 1 219 ? 9.781 -8.539 -3.676 1 95.06 219 TYR B C 1
ATOM 3948 O O . TYR B 1 219 ? 9.094 -7.547 -3.424 1 95.06 219 TYR B O 1
ATOM 3956 N N . THR B 1 220 ? 9.234 -9.711 -3.865 1 92.88 220 THR B N 1
ATOM 3957 C CA . THR B 1 220 ? 7.793 -9.922 -3.775 1 92.88 220 THR B CA 1
ATOM 3958 C C . THR B 1 220 ? 7.473 -11.055 -2.801 1 92.88 220 THR B C 1
ATOM 3960 O O . THR B 1 220 ? 8.312 -11.922 -2.555 1 92.88 220 THR B O 1
ATOM 3963 N N . LEU B 1 221 ? 6.297 -11.102 -2.326 1 93.62 221 LEU B N 1
ATOM 3964 C CA . LEU B 1 221 ? 5.887 -12.039 -1.292 1 93.62 221 LEU B CA 1
ATOM 3965 C C . LEU B 1 221 ? 5.539 -13.398 -1.899 1 93.62 221 LEU B C 1
ATOM 3967 O O . LEU B 1 221 ? 5.57 -14.414 -1.209 1 93.62 221 LEU B O 1
ATOM 3971 N N . ALA B 1 222 ? 5.105 -13.312 -3.111 1 92.56 222 ALA B N 1
ATOM 3972 C CA . ALA B 1 222 ? 4.652 -14.523 -3.783 1 92.56 222 ALA B CA 1
ATOM 3973 C C . ALA B 1 222 ? 4.812 -14.406 -5.297 1 92.56 222 ALA B C 1
ATOM 3975 O O . ALA B 1 222 ? 4.504 -13.367 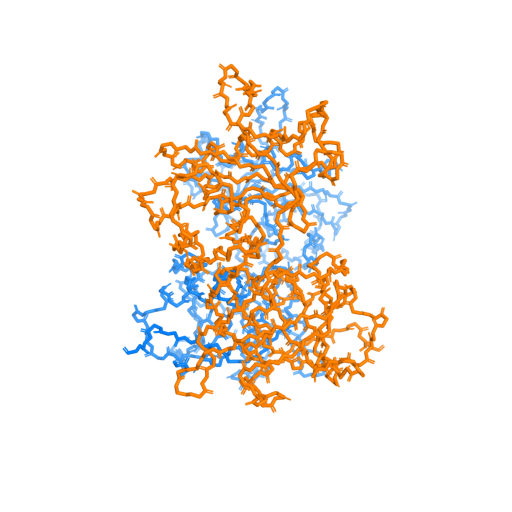-5.883 1 92.56 222 ALA B O 1
ATOM 3976 N N . CYS B 1 223 ? 5.258 -15.469 -5.898 1 93.75 223 CYS B N 1
ATOM 3977 C CA . CYS B 1 223 ? 5.387 -15.602 -7.344 1 93.75 223 CYS B CA 1
ATOM 3978 C C . CYS B 1 223 ? 5.074 -17.031 -7.789 1 93.75 223 CYS B C 1
ATOM 3980 O O . CYS B 1 223 ? 5.938 -17.906 -7.73 1 93.75 223 CYS B O 1
ATOM 3982 N N . GLY B 1 224 ? 3.939 -17.219 -8.336 1 94.44 224 GLY B N 1
ATOM 3983 C CA . GLY B 1 224 ? 3.475 -18.547 -8.68 1 94.44 224 GLY B CA 1
ATOM 3984 C C . GLY B 1 224 ? 4.391 -19.266 -9.648 1 94.44 224 GLY B C 1
ATOM 3985 O O . GLY B 1 224 ? 4.777 -20.422 -9.414 1 94.44 224 GLY B O 1
ATOM 3986 N N . THR B 1 225 ? 4.691 -18.578 -10.734 1 94.81 225 THR B N 1
ATOM 3987 C CA . THR B 1 225 ? 5.562 -19.203 -11.727 1 94.81 225 THR B CA 1
ATOM 3988 C C . THR B 1 225 ? 6.965 -19.422 -11.156 1 94.81 225 THR B C 1
ATOM 3990 O O . THR B 1 225 ? 7.633 -20.391 -11.5 1 94.81 225 THR B O 1
ATOM 3993 N N . GLY B 1 226 ? 7.367 -18.531 -10.266 1 96.62 226 GLY B N 1
ATOM 3994 C CA . GLY B 1 226 ? 8.664 -18.672 -9.625 1 96.62 226 GLY B CA 1
ATOM 3995 C C . GLY B 1 226 ? 8.758 -19.922 -8.766 1 96.62 226 GLY B C 1
ATOM 3996 O O . GLY B 1 226 ? 9.68 -20.719 -8.922 1 96.62 226 GLY B O 1
ATOM 3997 N N . VAL B 1 227 ? 7.797 -20.078 -7.953 1 97.75 227 VAL B N 1
ATOM 3998 C CA . VAL B 1 227 ? 7.758 -21.219 -7.047 1 97.75 227 VAL B CA 1
ATOM 3999 C C . VAL B 1 227 ? 7.656 -22.516 -7.855 1 97.75 227 VAL B C 1
ATOM 4001 O O . VAL B 1 227 ? 8.297 -23.5 -7.52 1 97.75 227 VAL B O 1
ATOM 4004 N N . SER B 1 228 ? 6.875 -22.453 -8.852 1 97.94 228 SER B N 1
ATOM 4005 C CA . SER B 1 228 ? 6.73 -23.625 -9.711 1 97.94 228 SER B CA 1
ATOM 4006 C C . SER B 1 228 ? 8.055 -23.969 -10.391 1 97.94 228 SER B C 1
ATOM 4008 O O . SER B 1 228 ? 8.43 -25.141 -10.461 1 97.94 228 SER B O 1
ATOM 4010 N N . SER B 1 229 ? 8.719 -22.984 -10.852 1 98.25 229 SER B N 1
ATOM 4011 C CA . SER B 1 229 ? 10.016 -23.188 -11.484 1 98.25 229 SER B CA 1
ATOM 4012 C C . SER B 1 229 ? 11.023 -23.797 -10.508 1 98.25 229 SER B C 1
ATOM 4014 O O . SER B 1 229 ? 11.766 -24.719 -10.867 1 98.25 229 SER B O 1
ATOM 4016 N N . VAL B 1 230 ? 11.039 -23.281 -9.344 1 98.81 230 VAL B N 1
ATOM 4017 C CA . VAL B 1 230 ? 11.945 -23.766 -8.32 1 98.81 230 VAL B CA 1
ATOM 4018 C C . VAL B 1 230 ? 11.695 -25.25 -8.07 1 98.81 230 VAL B C 1
ATOM 4020 O O . VAL B 1 230 ? 12.633 -26.047 -8.078 1 98.81 230 VAL B O 1
ATOM 4023 N N . CYS B 1 231 ? 10.469 -25.594 -7.895 1 98.81 231 CYS B N 1
ATOM 4024 C CA . CYS B 1 231 ? 10.125 -26.984 -7.629 1 98.81 231 CYS B CA 1
ATOM 4025 C C . CYS B 1 231 ? 10.453 -27.875 -8.828 1 98.81 231 CYS B C 1
ATOM 4027 O O . CYS B 1 231 ? 10.945 -29 -8.656 1 98.81 231 CYS B O 1
ATOM 4029 N N . GLY B 1 232 ? 10.094 -27.375 -9.977 1 98.56 232 GLY B N 1
ATOM 4030 C CA . GLY B 1 232 ? 10.445 -28.109 -11.18 1 98.56 232 GLY B CA 1
ATOM 4031 C C . GLY B 1 232 ? 11.922 -28.422 -11.281 1 98.56 232 GLY B C 1
ATOM 4032 O O . GLY B 1 232 ? 12.297 -29.578 -11.523 1 98.56 232 GLY B O 1
ATOM 4033 N N . ILE B 1 233 ? 12.758 -27.453 -11.086 1 98.69 233 ILE B N 1
ATOM 4034 C CA . ILE B 1 233 ? 14.203 -27.625 -11.18 1 98.69 233 ILE B CA 1
ATOM 4035 C C . ILE B 1 233 ? 14.688 -28.516 -10.039 1 98.69 233 ILE B C 1
ATOM 4037 O O . ILE B 1 233 ? 15.539 -29.391 -10.242 1 98.69 233 ILE B O 1
ATOM 4041 N N . ALA B 1 234 ? 14.203 -28.297 -8.844 1 98.81 234 ALA B N 1
ATOM 4042 C CA . ALA B 1 234 ? 14.602 -29.141 -7.711 1 98.81 234 ALA B CA 1
ATOM 4043 C C . ALA B 1 234 ? 14.305 -30.609 -7.984 1 98.81 234 ALA B C 1
ATOM 4045 O O . ALA B 1 234 ? 15.125 -31.484 -7.688 1 98.81 234 ALA B O 1
ATOM 4046 N N . ASN B 1 235 ? 13.133 -30.844 -8.5 1 98.62 235 ASN B N 1
ATOM 4047 C CA . ASN B 1 235 ? 12.766 -32.219 -8.844 1 98.62 235 ASN B CA 1
ATOM 4048 C C . ASN B 1 235 ? 13.641 -32.75 -9.961 1 98.62 235 ASN B C 1
ATOM 4050 O O . ASN B 1 235 ? 14.086 -33.906 -9.906 1 98.62 235 ASN B O 1
ATOM 4054 N N . HIS B 1 236 ? 13.852 -31.922 -10.977 1 97.56 236 HIS B N 1
ATOM 4055 C CA . HIS B 1 236 ? 14.711 -32.281 -12.102 1 97.56 236 HIS B CA 1
ATOM 4056 C C . HIS B 1 236 ? 16.094 -32.688 -11.625 1 97.56 236 HIS B C 1
ATOM 4058 O O . HIS B 1 236 ? 16.719 -33.594 -12.188 1 97.56 236 HIS B O 1
ATOM 4064 N N . LEU B 1 237 ? 16.547 -32.094 -10.578 1 97.81 237 LEU B N 1
ATOM 4065 C CA . LEU B 1 237 ? 17.875 -32.344 -10.031 1 97.81 237 LEU B CA 1
ATOM 4066 C C . LEU B 1 237 ? 17.812 -33.375 -8.922 1 97.81 237 LEU B C 1
ATOM 4068 O O . LEU B 1 237 ? 18.812 -33.594 -8.227 1 97.81 237 LEU B O 1
ATOM 4072 N N . SER B 1 238 ? 16.703 -33.969 -8.703 1 98 238 SER B N 1
ATOM 4073 C CA . SER B 1 238 ? 16.469 -35.031 -7.738 1 98 238 SER B CA 1
ATOM 4074 C C . SER B 1 238 ? 16.734 -34.531 -6.312 1 98 238 SER B C 1
ATOM 4076 O O . SER B 1 238 ? 17.203 -35.312 -5.469 1 98 238 SER B O 1
ATOM 4078 N N . LEU B 1 239 ? 16.453 -33.25 -6.094 1 98.12 239 LEU B N 1
ATOM 4079 C CA . LEU B 1 239 ? 16.609 -32.688 -4.754 1 98.12 239 LEU B CA 1
ATOM 4080 C C . LEU B 1 239 ? 15.352 -32.906 -3.926 1 98.12 239 LEU B C 1
ATOM 4082 O O . LEU B 1 239 ? 15.406 -32.906 -2.695 1 98.12 239 LEU B O 1
ATOM 4086 N N . VAL B 1 240 ? 14.188 -33 -4.598 1 98.56 240 VAL B N 1
ATOM 4087 C CA . VAL B 1 240 ? 12.914 -33.219 -3.936 1 98.56 240 VAL B CA 1
ATOM 4088 C C . VAL B 1 240 ? 12.078 -34.219 -4.734 1 98.56 240 VAL B C 1
ATOM 4090 O O . VAL B 1 240 ? 12.406 -34.531 -5.883 1 98.56 240 VAL B O 1
ATOM 4093 N N . GLY B 1 241 ? 10.992 -34.719 -4.102 1 98.25 241 GLY B N 1
ATOM 4094 C CA . GLY B 1 241 ? 10.023 -35.562 -4.781 1 98.25 241 GLY B CA 1
ATOM 4095 C C . GLY B 1 241 ? 9.023 -34.781 -5.605 1 98.25 241 GLY B C 1
ATOM 4096 O O . GLY B 1 241 ? 9.18 -33.562 -5.781 1 98.25 241 GLY B O 1
ATOM 4097 N N . PRO B 1 242 ? 8.016 -35.438 -6.156 1 98.5 242 PRO B N 1
ATOM 4098 C CA . PRO B 1 242 ? 7.066 -34.812 -7.074 1 98.5 242 PRO B CA 1
ATOM 4099 C C . PRO B 1 242 ? 6.012 -33.969 -6.348 1 98.5 242 PRO B C 1
ATOM 4101 O O . PRO B 1 242 ? 5.27 -33.219 -6.98 1 98.5 242 PRO B O 1
ATOM 4104 N N . ASN B 1 243 ? 5.836 -34.156 -5.047 1 98.75 243 ASN B N 1
ATOM 4105 C CA . ASN B 1 243 ? 4.934 -33.375 -4.223 1 98.75 243 ASN B CA 1
ATOM 4106 C C . ASN B 1 243 ? 5.695 -32.531 -3.201 1 98.75 243 ASN B C 1
ATOM 4108 O O . ASN B 1 243 ? 6.375 -33.094 -2.33 1 98.75 243 ASN B O 1
ATOM 4112 N N . VAL B 1 244 ? 5.531 -31.219 -3.332 1 98.75 244 VAL B N 1
ATOM 4113 C CA . VAL B 1 244 ? 6.391 -30.328 -2.551 1 98.75 244 VAL B CA 1
ATOM 4114 C C . VAL B 1 244 ? 5.547 -29.234 -1.897 1 98.75 244 VAL B C 1
ATOM 4116 O O . VAL B 1 244 ? 4.699 -28.625 -2.553 1 98.75 244 VAL B O 1
ATOM 4119 N N . VAL B 1 245 ? 5.703 -29.016 -0.648 1 98.81 245 VAL B N 1
ATOM 4120 C CA . VAL B 1 245 ? 5.184 -27.844 0.039 1 98.81 245 VAL B CA 1
ATOM 4121 C C . VAL B 1 245 ? 6.203 -26.719 -0.034 1 98.81 245 VAL B C 1
ATOM 4123 O O . VAL B 1 245 ? 7.371 -26.891 0.316 1 98.81 245 VAL B O 1
ATOM 4126 N N . VAL B 1 246 ? 5.777 -25.625 -0.501 1 98.75 246 VAL B N 1
ATOM 4127 C CA . VAL B 1 246 ? 6.68 -24.484 -0.636 1 98.75 246 VAL B CA 1
ATOM 4128 C C . VAL B 1 246 ? 6.301 -23.406 0.372 1 98.75 246 VAL B C 1
ATOM 4130 O O . VAL B 1 246 ? 5.148 -22.969 0.416 1 98.75 246 VAL B O 1
ATOM 4133 N N . GLU B 1 247 ? 7.238 -23.047 1.159 1 98.38 247 GLU B N 1
ATOM 4134 C CA . GLU B 1 247 ? 7.07 -21.938 2.104 1 98.38 247 GLU B CA 1
ATOM 4135 C C . GLU B 1 247 ? 7.598 -20.625 1.525 1 98.38 247 GLU B C 1
ATOM 4137 O O . GLU B 1 247 ? 8.789 -20.516 1.228 1 98.38 247 GLU B O 1
ATOM 4142 N N . ILE B 1 248 ? 6.727 -19.75 1.347 1 97.56 248 ILE B N 1
ATOM 4143 C CA . ILE B 1 248 ? 7.105 -18.406 0.937 1 97.56 248 ILE B CA 1
ATOM 4144 C C . ILE B 1 248 ? 6.695 -17.406 2.018 1 97.56 248 ILE B C 1
ATOM 4146 O O . ILE B 1 248 ? 6.066 -17.766 3.01 1 97.56 248 ILE B O 1
ATOM 4150 N N . GLU B 1 249 ? 7.074 -16.172 1.865 1 93.56 249 GLU B N 1
ATOM 4151 C CA . GLU B 1 249 ? 6.793 -15.18 2.902 1 93.56 249 GLU B CA 1
ATOM 4152 C C . GLU B 1 249 ? 5.293 -14.984 3.09 1 93.56 249 GLU B C 1
ATOM 4154 O O . GLU B 1 249 ? 4.824 -14.766 4.207 1 93.56 249 GLU B O 1
ATOM 4159 N N . GLY B 1 250 ? 4.547 -15.148 2.025 1 95.25 250 GLY B N 1
ATOM 4160 C CA . GLY B 1 250 ? 3.119 -14.875 2.066 1 95.25 250 GLY B CA 1
ATOM 4161 C C . GLY B 1 250 ? 2.291 -16.078 2.475 1 95.25 250 GLY B C 1
ATOM 4162 O O . GLY B 1 250 ? 1.066 -15.984 2.584 1 95.25 250 GLY B O 1
ATOM 4163 N N . GLY B 1 251 ? 2.941 -17.203 2.607 1 96.69 251 GLY B N 1
ATOM 4164 C CA . GLY B 1 251 ? 2.201 -18.406 2.977 1 96.69 251 GLY B CA 1
ATOM 4165 C C . GLY B 1 251 ? 2.814 -19.672 2.426 1 96.69 251 GLY B C 1
ATOM 4166 O O . GLY B 1 251 ? 4.039 -19.797 2.34 1 96.69 251 GLY B O 1
ATOM 4167 N N . LYS B 1 252 ? 1.878 -20.625 2.207 1 98 252 LYS B N 1
ATOM 4168 C CA . LYS B 1 252 ? 2.324 -21.938 1.718 1 98 252 LYS B CA 1
ATOM 4169 C C . LYS B 1 252 ? 1.577 -22.328 0.446 1 98 252 LYS B C 1
ATOM 4171 O O . LYS B 1 252 ? 0.396 -22.016 0.29 1 98 252 LYS B O 1
ATOM 4176 N N . LEU B 1 253 ? 2.293 -22.984 -0.352 1 98.44 253 LEU B N 1
ATOM 4177 C CA . LEU B 1 253 ? 1.746 -23.531 -1.588 1 98.44 253 LEU B CA 1
ATOM 4178 C C . LEU B 1 253 ? 2.094 -25 -1.728 1 98.44 253 LEU B C 1
ATOM 4180 O O . LEU B 1 253 ? 3.143 -25.453 -1.258 1 98.44 253 LEU B O 1
ATOM 4184 N N . ASP B 1 254 ? 1.23 -25.719 -2.375 1 98.69 254 ASP B N 1
ATOM 4185 C CA . ASP B 1 254 ? 1.48 -27.125 -2.721 1 98.69 254 ASP B CA 1
ATOM 4186 C C . ASP B 1 254 ? 1.744 -27.281 -4.219 1 98.69 254 ASP B C 1
ATOM 4188 O O . ASP B 1 254 ? 0.913 -26.891 -5.043 1 98.69 254 ASP B O 1
ATOM 4192 N N . ILE B 1 255 ? 2.836 -27.859 -4.512 1 98.69 255 ILE B N 1
ATOM 4193 C CA . ILE B 1 255 ? 3.232 -28.031 -5.906 1 98.69 255 ILE B CA 1
ATOM 4194 C C . ILE B 1 255 ? 3.307 -29.531 -6.23 1 98.69 255 ILE B C 1
ATOM 4196 O O . ILE B 1 255 ? 3.859 -30.312 -5.457 1 98.69 255 ILE B O 1
ATOM 4200 N N . GLU B 1 256 ? 2.738 -29.875 -7.305 1 98.75 256 GLU B N 1
ATOM 4201 C CA . GLU B 1 256 ? 2.84 -31.234 -7.836 1 98.75 256 GLU B CA 1
ATOM 4202 C C . GLU B 1 256 ? 3.479 -31.234 -9.227 1 98.75 256 GLU B C 1
ATOM 4204 O O . GLU B 1 256 ? 3.035 -30.516 -10.117 1 98.75 256 GLU B O 1
ATOM 4209 N N . ILE B 1 257 ? 4.457 -32.031 -9.359 1 98.62 257 ILE B N 1
ATOM 4210 C CA . ILE B 1 257 ? 5.066 -32.25 -10.664 1 98.62 257 ILE B CA 1
ATOM 4211 C C . ILE B 1 257 ? 4.562 -33.562 -11.25 1 98.62 257 ILE B C 1
ATOM 4213 O O . ILE B 1 257 ? 4.957 -34.656 -10.805 1 98.62 257 ILE B O 1
ATOM 4217 N N . ALA B 1 258 ? 3.82 -33.469 -12.273 1 98 258 ALA B N 1
ATOM 4218 C CA . ALA B 1 258 ? 3.262 -34.656 -12.906 1 98 258 ALA B CA 1
ATOM 4219 C C . ALA B 1 258 ? 4.312 -35.375 -13.742 1 98 258 ALA B C 1
ATOM 4221 O O . ALA B 1 258 ? 5.281 -34.781 -14.203 1 98 258 ALA B O 1
ATOM 4222 N N . PRO B 1 259 ? 4.09 -36.656 -14.023 1 96.62 259 PRO B N 1
ATOM 4223 C CA . PRO B 1 259 ? 5.055 -37.438 -14.805 1 96.62 259 PRO B CA 1
ATOM 4224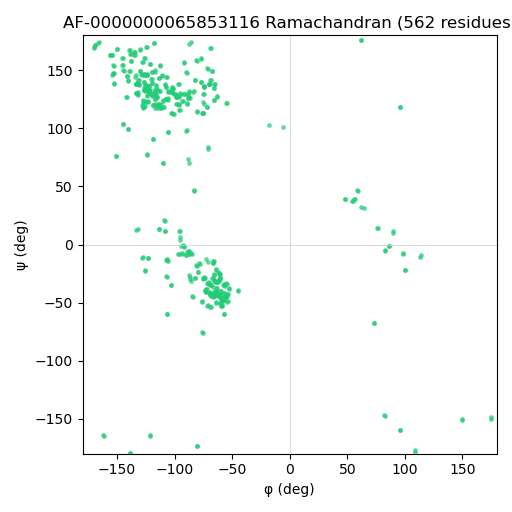 C C . PRO B 1 259 ? 5.273 -36.875 -16.203 1 96.62 259 PRO B C 1
ATOM 4226 O O . PRO B 1 259 ? 6.379 -36.969 -16.75 1 96.62 259 PRO B O 1
ATOM 4229 N N . GLU B 1 260 ? 4.27 -36.25 -16.75 1 96 260 GLU B N 1
ATOM 4230 C CA . GLU B 1 260 ? 4.363 -35.75 -18.109 1 96 260 GLU B CA 1
ATOM 4231 C C . GLU B 1 260 ? 5.02 -34.375 -18.141 1 96 260 GLU B C 1
ATOM 4233 O O . GLU B 1 260 ? 5.238 -33.812 -19.219 1 96 260 GLU B O 1
ATOM 4238 N N . GLY B 1 261 ? 5.223 -33.812 -16.984 1 96.12 261 GLY B N 1
ATOM 4239 C CA . GLY B 1 261 ? 5.992 -32.594 -16.938 1 96.12 261 GLY B CA 1
ATOM 4240 C C . GLY B 1 261 ? 5.172 -31.391 -16.5 1 96.12 261 GLY B C 1
ATOM 4241 O O . GLY B 1 261 ? 5.723 -30.344 -16.172 1 96.12 261 GLY B O 1
ATOM 4242 N N . ASP B 1 262 ? 3.854 -31.625 -16.422 1 97.5 262 ASP B N 1
ATOM 4243 C CA . ASP B 1 262 ? 2.996 -30.531 -15.969 1 97.5 262 ASP B CA 1
ATOM 4244 C C . ASP B 1 262 ? 3.219 -30.25 -14.492 1 97.5 262 ASP B C 1
ATOM 4246 O O . ASP B 1 262 ? 3.355 -31.172 -13.688 1 97.5 262 ASP B O 1
ATOM 4250 N N . ILE B 1 263 ? 3.266 -29 -14.188 1 98 263 ILE B N 1
ATOM 4251 C CA . ILE B 1 263 ? 3.379 -28.578 -12.805 1 98 263 ILE B CA 1
ATOM 4252 C C . ILE B 1 263 ? 2.051 -27.984 -12.336 1 98 263 ILE B C 1
ATOM 4254 O O . ILE B 1 263 ? 1.5 -27.094 -12.984 1 98 263 ILE B O 1
ATOM 4258 N N . TYR B 1 264 ? 1.54 -28.531 -11.25 1 98.12 264 TYR B N 1
ATOM 4259 C CA . TYR B 1 264 ? 0.307 -28.031 -10.648 1 98.12 264 TYR B CA 1
ATOM 4260 C C . TYR B 1 264 ? 0.595 -27.297 -9.344 1 98.12 264 TYR B C 1
ATOM 4262 O O . TYR B 1 264 ? 1.406 -27.734 -8.531 1 98.12 264 TYR B O 1
ATOM 4270 N N . MET B 1 265 ? -0.034 -26.172 -9.195 1 98.25 265 MET B N 1
ATOM 4271 C CA . MET B 1 265 ? 0.078 -25.375 -7.98 1 98.25 265 MET B CA 1
ATOM 4272 C C . MET B 1 265 ? -1.271 -25.266 -7.277 1 98.25 265 MET B C 1
ATOM 4274 O O . MET B 1 265 ? -2.285 -24.969 -7.914 1 98.25 265 MET B O 1
ATOM 4278 N N . GLU B 1 266 ? -1.281 -25.531 -6.094 1 98.5 266 GLU B N 1
ATOM 4279 C CA . GLU B 1 266 ? -2.469 -25.375 -5.258 1 98.5 266 GLU B CA 1
ATOM 4280 C C . GLU B 1 266 ? -2.176 -24.484 -4.051 1 98.5 266 GLU B C 1
ATOM 4282 O O . GLU B 1 266 ? -1.114 -24.594 -3.436 1 98.5 266 GLU B O 1
ATOM 4287 N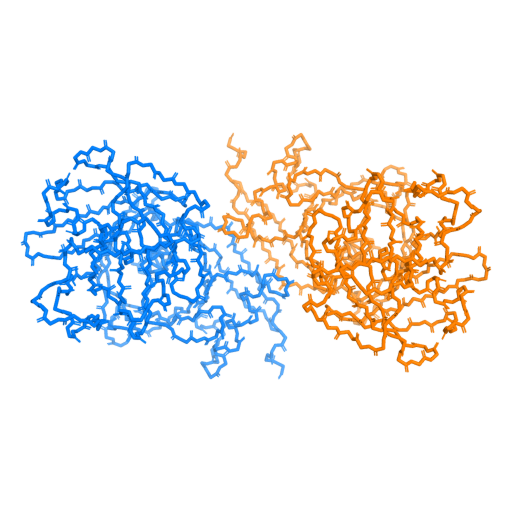 N . GLY B 1 267 ? -3.068 -23.625 -3.787 1 98.19 267 GLY B N 1
ATOM 4288 C CA . GLY B 1 267 ? -2.867 -22.734 -2.654 1 98.19 267 GLY B CA 1
ATOM 4289 C C . GLY B 1 267 ? -4.125 -22 -2.244 1 98.19 267 GLY B C 1
ATOM 4290 O O . GLY B 1 267 ? -5.16 -22.109 -2.904 1 98.19 267 GLY B O 1
ATOM 4291 N N . PRO B 1 268 ? -3.996 -21.297 -1.174 1 97.75 268 PRO B N 1
ATOM 4292 C CA . PRO B 1 268 ? -5.156 -20.578 -0.648 1 97.75 268 PRO B CA 1
ATOM 4293 C C . PRO B 1 268 ? -5.406 -19.25 -1.371 1 97.75 268 PRO B C 1
ATOM 4295 O O . PRO B 1 268 ? -4.527 -18.766 -2.082 1 97.75 268 PRO B O 1
ATOM 4298 N N . ALA B 1 269 ? -6.582 -18.766 -1.294 1 97.62 269 ALA B N 1
ATOM 4299 C CA . ALA B 1 269 ? -7.023 -17.406 -1.571 1 97.62 269 ALA B CA 1
ATOM 4300 C C . ALA B 1 269 ? -7.938 -16.891 -0.464 1 97.62 269 ALA B C 1
ATOM 4302 O O . ALA B 1 269 ? -8.781 -17.625 0.044 1 97.62 269 ALA B O 1
ATOM 4303 N N . LYS B 1 270 ? -7.73 -15.641 -0.087 1 97 270 LYS B N 1
ATOM 4304 C CA . LYS B 1 270 ? -8.438 -15.148 1.088 1 97 270 LYS B CA 1
ATOM 4305 C C . LYS B 1 270 ? -9.094 -13.797 0.805 1 97 270 LYS B C 1
ATOM 4307 O O . LYS B 1 270 ? -8.516 -12.953 0.127 1 97 270 LYS B O 1
ATOM 4312 N N . ASP B 1 271 ? -10.297 -13.672 1.388 1 97.56 271 ASP B N 1
ATOM 4313 C CA . ASP B 1 271 ? -10.977 -12.383 1.339 1 97.56 271 ASP B CA 1
ATOM 4314 C C . ASP B 1 271 ? -10.375 -11.406 2.348 1 97.56 271 ASP B C 1
ATOM 4316 O O . ASP B 1 271 ? -10.055 -11.789 3.477 1 97.56 271 ASP B O 1
ATOM 4320 N N . ILE B 1 272 ? -10.242 -10.164 1.941 1 98.25 272 ILE B N 1
ATOM 4321 C CA . ILE B 1 272 ? -9.789 -9.117 2.85 1 98.25 272 ILE B CA 1
ATOM 4322 C C . ILE B 1 272 ? -10.969 -8.219 3.225 1 98.25 272 ILE B C 1
ATOM 4324 O O . ILE B 1 272 ? -11.266 -8.039 4.406 1 98.25 272 ILE B O 1
ATOM 4328 N N . CYS B 1 273 ? -11.578 -7.586 2.211 1 98.56 273 CYS B N 1
ATOM 4329 C CA . CYS B 1 273 ? -12.711 -6.691 2.406 1 98.56 273 CYS B CA 1
ATOM 4330 C C . CYS B 1 273 ? -13.547 -6.586 1.136 1 98.56 273 CYS B C 1
ATOM 4332 O O . CYS B 1 273 ? -13.133 -7.055 0.075 1 98.56 273 CYS B O 1
ATOM 4334 N N . LYS B 1 274 ? -14.727 -6.113 1.248 1 98.56 274 LYS B N 1
ATOM 4335 C CA . LYS B 1 274 ? -15.609 -5.797 0.128 1 98.56 274 LYS B CA 1
ATOM 4336 C C . LYS B 1 274 ? -16.359 -4.496 0.375 1 98.56 274 LYS B C 1
ATOM 4338 O O . LYS B 1 274 ? -16.531 -4.074 1.521 1 98.56 274 LYS B O 1
ATOM 4343 N N . GLY B 1 275 ? -16.672 -3.793 -0.67 1 98.25 275 GLY B N 1
ATOM 4344 C CA . GLY B 1 275 ? -17.406 -2.537 -0.532 1 98.25 275 GLY B CA 1
ATOM 4345 C C . GLY B 1 275 ? -17.578 -1.803 -1.848 1 98.25 275 GLY B C 1
ATOM 4346 O O . GLY B 1 275 ? -17.781 -2.428 -2.889 1 98.25 275 GLY B O 1
ATOM 4347 N N . VAL B 1 276 ? -17.609 -0.428 -1.728 1 98.5 276 VAL B N 1
ATOM 4348 C CA . VAL B 1 276 ? -17.812 0.426 -2.893 1 98.5 276 VAL B CA 1
ATOM 4349 C C . VAL B 1 276 ? -16.672 1.427 -3.014 1 98.5 276 VAL B C 1
ATOM 4351 O O . VAL B 1 276 ? -16.297 2.072 -2.031 1 98.5 276 VAL B O 1
ATOM 4354 N N . TYR B 1 277 ? -16.109 1.461 -4.164 1 98.31 277 TYR B N 1
ATOM 4355 C CA . TYR B 1 277 ? -15.078 2.424 -4.531 1 98.31 277 TYR B CA 1
ATOM 4356 C C . TYR B 1 277 ? -15.688 3.662 -5.172 1 98.31 277 TYR B C 1
ATOM 4358 O O . TYR B 1 277 ? -16.531 3.555 -6.074 1 98.31 277 TYR B O 1
ATOM 4366 N N . LEU B 1 278 ? -15.297 4.805 -4.66 1 95.31 278 LEU B N 1
ATOM 4367 C CA . LEU B 1 278 ? -15.812 6.055 -5.207 1 95.31 278 LEU B CA 1
ATOM 4368 C C . LEU B 1 278 ? -14.93 6.562 -6.336 1 95.31 278 LEU B C 1
ATOM 4370 O O . LEU B 1 278 ? -13.883 7.168 -6.086 1 95.31 278 LEU B O 1
ATOM 4374 N N . ASN B 1 279 ? -15.305 6.309 -7.543 1 86.69 279 ASN B N 1
ATOM 4375 C CA . ASN B 1 279 ? -14.516 6.629 -8.727 1 86.69 279 ASN B CA 1
ATOM 4376 C C . ASN B 1 279 ? -14.945 7.957 -9.344 1 86.69 279 ASN B C 1
ATOM 4378 O O . ASN B 1 279 ? -16.141 8.195 -9.539 1 86.69 279 ASN B O 1
ATOM 4382 N N . SER B 1 280 ? -13.914 8.82 -9.531 1 76.06 280 SER B N 1
ATOM 4383 C CA . SER B 1 280 ? -14.227 10.125 -10.109 1 76.06 280 SER B CA 1
ATOM 4384 C C . SER B 1 280 ? -14 10.133 -11.617 1 76.06 280 SER B C 1
ATOM 4386 O O . SER B 1 280 ? -14.195 11.156 -12.273 1 76.06 280 SER B O 1
ATOM 4388 N N . LEU B 1 281 ? -13.422 9.125 -12.227 1 66.62 281 LEU B N 1
ATOM 4389 C CA . LEU B 1 281 ? -13.023 9.094 -13.625 1 66.62 281 LEU B CA 1
ATOM 4390 C C . LEU B 1 281 ? -14.211 9.367 -14.539 1 66.62 281 LEU B C 1
ATOM 4392 O O . LEU B 1 281 ? -14.086 10.094 -15.531 1 66.62 281 LEU B O 1
ATOM 4396 N N . ILE B 1 282 ? -15.18 8.484 -14.391 1 56.25 282 ILE B N 1
ATOM 4397 C CA . ILE B 1 282 ? -16.234 8.625 -15.391 1 56.25 282 ILE B CA 1
ATOM 4398 C C . ILE B 1 282 ? -17.281 9.625 -14.898 1 56.25 282 ILE B C 1
ATOM 4400 O O . ILE B 1 282 ? -17.922 9.406 -13.875 1 56.25 282 ILE B O 1
ATOM 4404 N N . LYS B 1 283 ? -16.812 10.828 -14.969 1 42.78 283 LYS B N 1
ATOM 4405 C CA . LYS B 1 283 ? -17.828 11.891 -14.93 1 42.78 283 LYS B CA 1
ATOM 4406 C C . LYS B 1 283 ? -18.422 12.133 -16.312 1 42.78 283 LYS B C 1
ATOM 4408 O O . LYS B 1 283 ? -17.703 12.078 -17.328 1 42.78 283 LYS B O 1
#

Radius of gyration: 26.44 Å; Cα contacts (8 Å, |Δi|>4): 1475; chains: 2; bounding box: 58×75×55 Å

Solvent-accessible surface area (backbone atoms only — not comparable to full-atom values): 28237 Å² total; per-residue (Å²): 81,71,30,56,38,35,37,30,19,15,35,42,43,21,32,38,38,31,49,34,85,52,58,80,48,77,93,45,48,38,59,47,16,34,47,45,19,27,55,38,76,23,54,29,31,56,20,31,35,34,43,39,85,43,94,87,35,75,27,20,49,48,39,23,32,32,83,21,49,75,45,47,82,46,63,33,53,52,30,33,51,50,37,50,38,39,60,71,61,76,40,86,61,50,62,48,37,35,31,34,73,74,45,77,43,62,36,37,51,43,65,55,94,83,29,53,51,31,29,36,37,72,72,43,53,75,38,48,40,20,80,75,43,47,38,76,61,90,54,75,52,45,67,72,37,82,43,79,52,97,89,38,81,40,56,34,28,45,33,22,40,101,48,35,34,32,36,31,80,37,92,70,91,48,69,67,55,46,55,54,51,24,55,52,55,21,66,29,83,50,25,85,80,37,24,24,27,34,41,28,26,76,75,45,53,43,33,36,38,47,49,40,22,38,62,96,69,43,75,53,47,56,51,48,51,52,56,49,48,46,50,51,50,34,34,75,69,66,61,31,52,50,54,31,38,34,40,35,82,32,40,63,35,40,36,35,51,44,95,89,47,42,30,33,40,30,32,48,37,43,78,29,33,39,35,37,35,56,40,74,79,75,113,80,71,29,57,37,35,34,29,20,16,36,42,42,21,34,37,39,32,48,34,88,54,58,82,48,76,92,44,47,38,59,49,18,35,46,45,20,28,57,40,76,24,54,28,31,57,19,30,36,34,43,39,84,41,96,86,34,75,27,20,48,46,38,24,32,34,84,20,49,74,46,47,82,46,62,34,54,52,32,34,48,50,38,50,39,40,62,70,61,75,40,87,62,52,63,47,38,34,30,34,75,74,43,76,43,64,36,37,52,42,66,54,94,83,30,53,51,30,28,36,37,72,72,43,53,76,38,46,41,20,82,76,44,46,39,76,60,92,54,75,51,43,66,74,36,81,44,79,53,96,90,39,81,39,56,34,28,46,34,20,39,101,49,36,34,33,35,31,79,37,93,68,89,48,70,67,55,46,56,54,50,24,56,52,56,22,68,29,81,50,25,84,81,38,25,24,27,34,42,30,27,76,75,46,52,42,33,36,36,48,48,40,22,38,61,98,69,41,75,52,46,55,51,47,53,52,55,50,48,46,51,51,50,34,34,74,67,66,60,29,53,51,55,32,38,34,41,36,82,33,40,62,34,41,37,35,50,45,92,88,46,42,31,33,42,30,33,48,36,44,77,28,33,37,36,37,36,56,42,75,79,75,115

Sequence (566 aa):
MEIKFKKMHGTGNDFIMIYYEDYPFEQHFNQLAKEVCHRHFGIGADGLMIVKESSVADVQMKYFNSDGSEAGMCGNGIRCFAKFVYDEGLVKKEIFTVETLSGVKELQVATVEEKVSSVRVNMGKMVLDPKQIPVNSEGLQFINEQLMIDGEKYTISTVLLGVPHTIIFMETLDLDRVKRVGKIIENHQLFPENTNVNFAQIINQNTIRVRTWERGAGYTLACGTGVSSVCGIANHLSLVGPNVVVEIEGGKLDIEIAPEGDIYMEGPAKDICKGVYLNSLIKMEIKFKKMHGTGNDFIMIYYEDYPFEQHFNQLAKEVCHRHFGIGADGLMIVKESSVADVQMKYFNSDGSEAGMCGNGIRCFAKFVYDEGLVKKEIFTVETLSGVKELQVATVEEKVSSVRVNMGKMVLDPKQIPVNSEGLQFINEQLMIDGEKYTISTVLLGVPHTIIFMETLDLDRVKRVGKIIENHQLFPENTNVNFAQIINQNTIRVRTWERGAGYTLACGTGVSSVCGIANHLSLVGPNVVVEIEGGKLDIEIAPEGDIYMEGPAKDICKGVYLNSLIK

Foldseek 3Di:
DKFWWFWKWQLAQIEIEGECVSPVDVVCQLVVLLQQQDVPRHVHGQWYWYWADDPPWLIEIFIAGNNSHTDWDAPTVVFQVVQVCQVVPSDPDQWTWYQTPNGIWIKGFDDDPSGTFKIKTWQFFKAFACVVLVFPDDDRGQAQDWDDDPNDIWGWGWIDRPHIEIETEDQDDDVVCCQVVQVCQQPDPRHPNGHKYKYWYDPQQAEIEIWIQGRPPGTDQDGDSHVQVHLLSCVVVVVHDQWHWYDTNSGIWIWGQDPVRIIMIMGGMDTDDIDIIDDPPPD/DKFWWFWKWQLAQIEIEGECVSPVDVVCQLVVLLQQQDVPRHVHHQWYWYWADDPPWLIEIFIAGNNSHTDWDAPTVVFQVVQVCQVVPSDPDQWTWYQTPNGIWIKGFDDDPSGTFKIKTWQFFKAFACVVLVFPDDDRGAAQDWDDDPNDIWGWGWIDRPHIEIETEDQDDDVVCCQVVQVDQQPDPRHPNGHKYKYWYDPQQAEIEIWIQGRPPGTDQDGDSHVQVHLLSCVVVVVHDQWHWYDTNSGIWIWGQDPVRIIMIMGGMDTDDIDIIDDPPPD

InterPro domains:
  IPR001653 Diaminopimelate epimerase, DapF [MF_00197] (3-279)
  IPR001653 Diaminopimelate epimerase, DapF [PF01678] (5-127)
  IPR001653 Diaminopimelate epimerase, DapF [PF01678] (159-270)
  IPR001653 Diaminopimelate epimerase, DapF [PTHR31689] (2-276)
  IPR001653 Diaminopimelate epimerase, DapF [TIGR00652] (3-277)
  IPR018510 Diaminopimelate epimerase, active site [PS01326] (65-79)

Secondar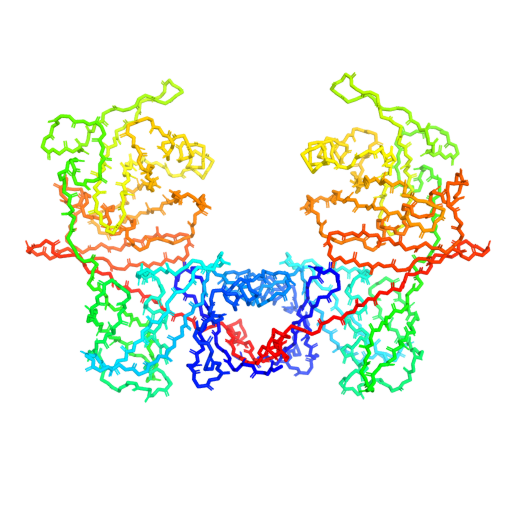y structure (DSSP, 8-state):
-EEEEEEEEETTEEEEEEEGGGS--GGGHHHHHHHHH-TTTS---SEEEEEE--SSSSEEEEEEETTS-EES--HHHHHHHHHHHHHTTS---SEEEEEETTEEEEEEEEEETTEEEEEEEEEE--B--TTTTT-S--SS-EEEEEEEETTEEEEEEEEEESEEEEEEE-SS--HHHHHHHHHHHHT-TT-TT--EEEEEEEEETTEEEEEEEETTTEEES--HHHHHHHHHHHHHTTSS-SEEEEEETTEEEEEEE-TTS-EEEEE--EEEEEEEEE--S--/-EEEEEEEEETTEEEEEEEGGGS--GGGHHHHHHHHH-TTTS---SEEEEEE--SSSSEEEEEEETTS-EES--HHHHHHHHHHHHHTTS---SEEEEEETTEEEEEEEEEETTEEEEEEEEEE--B--TTTTT-S--SS-EEEEEEEETTEEEEEEEEEESEEEEEEE-SS--HHHHHHHHHHHHT-TT-TT--EEEEEEEEETTEEEEEEEETTTEEES--HHHHHHHHHHHHHTTSS-SEEEEEETTEEEEEEE-TTS-EEEEE--EEEEEEEEE--S--

Organism: Alkaliphilus metalliredigens (strain QYMF) (NCBI:txid293826)

pLDDT: mean 96.0, std 5.33, range [42.75, 98.81]

Nearest PDB structures (foldseek):
  8qzy-assembly1_A  TM=9.248E-01  e=6.816E-33  Pseudomonas aeruginosa PA14
  5ha4-assembly1_A  TM=9.311E-01  e=1.957E-31  Acinetobacter baumannii AB307-0294
  1bwz-assembly1_A  TM=8.689E-01  e=2.839E-30  Haemophilus influenzae
  2q9h-assembly1_A  TM=8.629E-01  e=3.774E-30  Haemophilus influenzae
  1gqz-assembly1_A  TM=8.494E-01  e=1.178E-29  Haemophilus influenzae Rd KW20